Protein AF-A0A562FN68-F1 (afdb_monomer_lite)

Sequence (660 aa):
MAAPQQSMIPTYKETSNIPSPRTVYDYHDARNEPGAALARLLGVLPDAAAAYQEKQKDTGEGQLEREQKAALAMMGAEESRVRIAKGSSFFGLMKSDEMDLDSYEAERGRLDADLFAGELRTAYAQAGLHENSDPQALSQFFEQQKAAVFEKLNGSSDSYYHGYITRIAPIFKDMVQVHAGHLDSFMPSLHKQALENRLASKVDIELSALKDGDAWTNLMVPLMGGESGGNYNAINGRGGVKLTEMTIEQVMEHQKQYSGPGGYTGAAGLYQFIPSTLKAVVRASGLDPKTTRFTPAVQHQLAQVLLEKVMPKGQRLSDFLEGRISAEDFADKVLAGQWAALKGKDGKGKYDGIQGNRANTDFRRVVNALIAYRDQVAAGVRVASTKEEKGTLALDADGGEEDVATFLETAPENFGVDSGEARRSYAQELVRRAESDPQFADSDHIEDLMANAKLPEAQREYVRDNLKRIRVENQQKAALKEERDADEIVQIANLALSGDEAELQNLKAKSPEVYQLVLTRMTGGDENVDNEEFMEKADFNSASFPRVALKAYLDGEIDRETYQSAMAEFNTKRSALPVLKMPGVRETVDVLKRTLPTDQLKKTFDQQLAVAISDLTKSNGGERPALFEITDAAQRIQQQLVSVHQQDVQSRMARPEYQL

Secondary structure (DSSP, 8-state):
-------------------------PPP-GGGSHHHHHHHHTT---SHHHHHHH--S-----HHHHHHHHHHHHHT--TTTS---TT--TTGGGS--S----HHHHHHHHHHHHHHHHHHHHHHHHTTTTT---HHHHHHHHHHHHHHHHHHTTT--HHHHHHHHHHHHHHHHHHHHHTTT-HHHHHHHHHHHHHHHHHHHHHHHHHHHHHHHHHHHHHHHHHTHHHHTT-TT-BTTBS---GGGSBHHHHHHHHHHH-BTTTB---BTTTTB-HHHHHHHHHHHT--TTT-B--HHHHHHHHHHIIIIISPTTSSHHHHHTTSS-HHHIIIIIIHHH-TTBB-TTSSBTTTTSTT----B-HHHHHHHHHHHHHHHHHHHHHHTS--TT------SSS----HHHHHHHHHHHHS--HHHHHHHHHHHHHHHHHH-HHHHT-TTHHHHHHHTT--HHHHHHHHHHHHHHHHHHHHHHHHHHHHHHHHHHHHHHHHHTT-HHHHHHHHHH-HHHHHHHHHHHHS---S--HHHHHHH--TT-TTHHHHHHHHHHHTSS-HHHHHHHHHHHHHHHHHHHHHTSHHHHHHHHHHHHT-SSHHHHHHHHHHHHHHHHHHHHHTTTPPPPHHHHHHHHHHHHHHHHHHHHHHHHHHHTSGGG--

Foldseek 3Di:
DDDDDDDDDDDDDDDDDDDDDDDDDDDDDPCPDPLNVLCVVVVLDDVVVVVVPPDPDDDPDDPVLVVLVSLCVVLVDDCVLPPSPRDDDPVNVVPDPDDDQPLVLLVVLQVVLVVLLVVLVVVCVVLCVLVDPDSVSVVVSSVVSSVVVVVVVVPGDSSSVNSNSSNNSVVVVVVSVVSVDDPVPVQLVVLLVVLLVVLLVQVVVVVLVVVLLVLLVVLQQVVLCQVAVSFQFRWFPDDDGPQQADFQVRLLVQLVVQPDPPLGQRQHGSLRQGNVLSVVLCVQLQFDRHQFGSHPSVVSSSVLSCQAVVDDPLQHPVCDLVVVDALLCNQAPPVLVRGQQGAHPVRFRPCPPPSNGGHDHYSVSSSVSSVVSSVVVVVSVVVVVDDDPSDDDPPPPPDDPCFLLNVLVCSCVVRVDDSLVSLLSSLVSLLVVCLVDVVSLPDPCVSVVNRSNVRDNVSVVVSVVSSVVSNVVVVVVVVVVVVVLLVVLLVLLVCVLVVPPVSLVVNCVSPVPLSVLSVCLVPDDQPDADLVVCVVPQDLVDPCRSVVLSVCPSVSNDHSVSSVVSVVLSVLLVLCVVVCPDPLNVVLLVVLLVPQDDVVLSVVLSSQLSNQQSVQCVVVVNDGHDSVSSNVSSVVSSVVSVVVVVVVVVVVCPDPVNPD

pLDDT: mean 70.17, std 19.77, range [24.52, 93.75]

Structure (mmCIF, N/CA/C/O backbone):
data_AF-A0A562FN68-F1
#
_entry.id   AF-A0A562FN68-F1
#
loop_
_atom_site.group_PDB
_atom_site.id
_atom_site.type_symbol
_atom_site.label_atom_id
_atom_site.label_alt_id
_atom_site.label_comp_id
_atom_site.label_asym_id
_atom_site.label_entity_id
_atom_site.label_seq_id
_atom_site.pdbx_PDB_ins_code
_atom_site.Cartn_x
_atom_site.Cartn_y
_atom_site.Cartn_z
_atom_site.occupancy
_atom_site.B_iso_or_equiv
_atom_site.auth_seq_id
_atom_site.auth_comp_id
_atom_site.auth_asym_id
_atom_site.auth_atom_id
_atom_site.pdbx_PDB_model_num
ATOM 1 N N . MET A 1 1 ? 19.636 -73.936 -3.386 1.00 38.16 1 MET A N 1
ATOM 2 C CA . MET A 1 1 ? 20.029 -72.722 -4.134 1.00 38.16 1 MET A CA 1
ATOM 3 C C . MET A 1 1 ? 18.803 -71.824 -4.216 1.00 38.16 1 MET A C 1
ATOM 5 O O . MET A 1 1 ? 17.746 -72.320 -4.583 1.00 38.16 1 MET A O 1
ATOM 9 N N . ALA A 1 2 ? 18.908 -70.585 -3.738 1.00 30.00 2 ALA A N 1
ATOM 10 C CA . ALA A 1 2 ? 17.789 -69.667 -3.520 1.00 30.00 2 ALA A CA 1
ATOM 11 C C . ALA A 1 2 ? 17.414 -68.881 -4.799 1.00 30.00 2 ALA A C 1
ATOM 13 O O . ALA A 1 2 ? 18.276 -68.247 -5.392 1.00 30.00 2 ALA A O 1
ATOM 14 N N . ALA A 1 3 ? 16.166 -69.054 -5.262 1.00 31.42 3 ALA A N 1
ATOM 15 C CA . ALA A 1 3 ? 15.058 -68.077 -5.369 1.00 31.42 3 ALA A CA 1
ATOM 16 C C . ALA A 1 3 ? 15.345 -66.541 -5.407 1.00 31.42 3 ALA A C 1
ATOM 18 O O . ALA A 1 3 ? 16.316 -66.117 -4.787 1.00 31.42 3 ALA A O 1
ATOM 19 N N . PRO A 1 4 ? 14.379 -65.671 -5.819 1.00 51.34 4 PRO A N 1
ATOM 20 C CA . PRO A 1 4 ? 13.300 -65.796 -6.837 1.00 51.34 4 PRO A CA 1
ATOM 21 C C . PRO A 1 4 ? 12.931 -64.425 -7.538 1.00 51.34 4 PRO A C 1
ATOM 23 O O . PRO A 1 4 ? 13.528 -63.405 -7.232 1.00 51.34 4 PRO A O 1
ATOM 26 N N . GLN A 1 5 ? 12.142 -64.327 -8.626 1.00 35.78 5 GLN A N 1
ATOM 27 C CA . GLN A 1 5 ? 10.664 -64.218 -8.809 1.00 35.78 5 GLN A CA 1
ATOM 28 C C . GLN A 1 5 ? 10.194 -62.885 -9.429 1.00 35.78 5 GLN A C 1
ATOM 30 O O . GLN A 1 5 ? 10.551 -61.796 -8.995 1.00 35.78 5 GLN A O 1
ATOM 35 N N . GLN A 1 6 ? 9.322 -63.030 -10.429 1.00 30.69 6 GLN A N 1
ATOM 36 C CA . GLN A 1 6 ? 8.521 -61.985 -11.054 1.00 30.69 6 GLN A CA 1
ATOM 37 C C . GLN A 1 6 ? 7.301 -61.600 -10.201 1.00 30.69 6 GLN A C 1
ATOM 39 O O . GLN A 1 6 ? 6.706 -62.430 -9.517 1.00 30.69 6 GLN A O 1
ATOM 44 N N . SER A 1 7 ? 6.946 -60.322 -10.345 1.00 35.47 7 SER A N 1
ATOM 45 C CA . SER A 1 7 ? 5.656 -59.651 -10.148 1.00 35.47 7 SER A CA 1
ATOM 46 C C . SER A 1 7 ? 4.406 -60.524 -9.997 1.00 35.47 7 SER A C 1
ATOM 48 O O . SER A 1 7 ? 4.147 -61.332 -10.881 1.00 35.47 7 SER A O 1
ATOM 50 N N . MET A 1 8 ? 3.567 -60.201 -9.002 1.00 26.34 8 MET A N 1
ATOM 51 C CA . MET A 1 8 ? 2.092 -60.244 -9.039 1.00 26.34 8 MET A CA 1
ATOM 52 C C . MET A 1 8 ? 1.540 -59.275 -7.967 1.00 26.34 8 MET A C 1
ATOM 54 O O . MET A 1 8 ? 1.957 -59.310 -6.813 1.00 26.34 8 MET A O 1
ATOM 58 N N . ILE A 1 9 ? 0.630 -58.388 -8.378 1.00 33.59 9 ILE A N 1
ATOM 59 C CA . ILE A 1 9 ? -0.080 -57.377 -7.566 1.00 33.59 9 ILE A CA 1
ATOM 60 C C . ILE A 1 9 ? -1.267 -58.050 -6.848 1.00 33.59 9 ILE A C 1
ATOM 62 O O . ILE A 1 9 ? -1.906 -58.908 -7.462 1.00 33.59 9 ILE A O 1
ATOM 66 N N . PRO A 1 10 ? -1.613 -57.666 -5.599 1.00 30.94 10 PRO A N 1
ATOM 67 C CA . PRO A 1 10 ? -2.987 -57.181 -5.397 1.00 30.94 10 PRO A CA 1
ATOM 68 C C . PRO A 1 10 ? -3.186 -56.074 -4.331 1.00 30.94 10 PRO A C 1
ATOM 70 O O . PRO A 1 10 ? -2.659 -56.117 -3.224 1.00 30.94 10 PRO A O 1
ATOM 73 N N . THR A 1 11 ? -4.118 -55.176 -4.685 1.00 25.44 11 THR A N 1
ATOM 74 C CA . THR A 1 11 ? -5.165 -54.523 -3.862 1.00 25.44 11 THR A CA 1
ATOM 75 C C . THR A 1 11 ? -4.819 -53.467 -2.805 1.00 25.44 11 THR A C 1
ATOM 77 O O . THR A 1 11 ? -4.365 -53.759 -1.706 1.00 25.44 11 THR A O 1
ATOM 80 N N . TYR A 1 12 ? -5.249 -52.238 -3.111 1.00 32.16 12 TYR A N 1
ATOM 81 C CA . TYR A 1 12 ? -5.527 -51.162 -2.162 1.00 32.16 12 TYR A CA 1
ATOM 82 C C . TYR A 1 12 ? -6.765 -51.483 -1.311 1.00 32.16 12 TYR A C 1
ATOM 84 O O . TYR A 1 12 ? -7.857 -51.658 -1.855 1.00 32.16 12 TYR A O 1
ATOM 92 N N . LYS A 1 13 ? -6.610 -51.458 0.016 1.00 28.55 13 LYS A N 1
ATOM 93 C CA . LYS A 1 13 ? -7.660 -51.064 0.963 1.00 28.55 13 LYS A CA 1
ATOM 94 C C . LYS A 1 13 ? -7.034 -50.392 2.193 1.00 28.55 13 LYS A C 1
ATOM 96 O O . LYS A 1 13 ? -6.076 -50.902 2.755 1.00 28.55 13 LYS A O 1
ATOM 101 N N . GLU A 1 14 ? -7.663 -49.277 2.561 1.00 26.84 14 GLU A N 1
ATOM 102 C CA . GLU A 1 14 ? -7.571 -48.493 3.804 1.00 26.84 14 GLU A CA 1
ATOM 103 C C . GLU A 1 14 ? -6.419 -47.484 3.966 1.00 26.84 14 GLU A C 1
ATOM 105 O O . GLU A 1 14 ? -5.358 -47.714 4.536 1.00 26.84 14 GLU A O 1
ATOM 110 N N . THR A 1 15 ? -6.735 -46.274 3.498 1.00 43.50 15 THR A N 1
ATOM 111 C CA . THR A 1 15 ? -6.222 -44.983 3.953 1.00 43.50 15 THR A CA 1
ATOM 112 C C . THR A 1 15 ? -6.624 -44.718 5.407 1.00 43.50 15 THR A C 1
ATOM 114 O O . THR A 1 15 ? -7.713 -44.208 5.664 1.00 43.50 15 THR A O 1
ATOM 117 N N . SER A 1 16 ? -5.737 -45.010 6.353 1.00 33.09 16 SER A N 1
ATOM 118 C CA . SER A 1 16 ? -5.795 -44.449 7.710 1.00 33.09 16 SER A CA 1
ATOM 119 C C . SER A 1 16 ? -4.480 -44.714 8.442 1.00 33.09 16 SER A C 1
ATOM 121 O O . SER A 1 16 ? -4.405 -45.643 9.237 1.00 33.09 16 SER A O 1
ATOM 123 N N . ASN A 1 17 ? -3.429 -43.961 8.086 1.00 32.66 17 ASN A N 1
ATOM 124 C CA . ASN A 1 17 ? -2.292 -43.555 8.938 1.00 32.66 17 ASN A CA 1
ATOM 125 C C . ASN A 1 17 ? -1.150 -42.984 8.078 1.00 32.66 17 ASN A C 1
ATOM 127 O O . ASN A 1 17 ? -0.088 -43.585 7.954 1.00 32.66 17 ASN A O 1
ATOM 131 N N . ILE A 1 18 ? -1.364 -41.802 7.492 1.00 30.38 18 ILE A N 1
ATOM 132 C CA . ILE A 1 18 ? -0.272 -40.956 6.989 1.00 30.38 18 ILE A CA 1
ATOM 133 C C . ILE A 1 18 ? 0.034 -39.925 8.086 1.00 30.38 18 ILE A C 1
ATOM 135 O O . ILE A 1 18 ? -0.777 -39.021 8.290 1.00 30.38 18 ILE A O 1
ATOM 139 N N . PRO A 1 19 ? 1.166 -40.026 8.804 1.00 28.33 19 PRO A N 1
ATOM 140 C CA . PRO A 1 19 ? 1.742 -38.897 9.519 1.00 28.33 19 PRO A CA 1
ATOM 141 C C . PRO A 1 19 ? 2.386 -37.940 8.506 1.00 28.33 19 PRO A C 1
ATOM 143 O O . PRO A 1 19 ? 3.139 -38.364 7.631 1.00 28.33 19 PRO A O 1
ATOM 146 N N . SER A 1 20 ? 2.094 -36.646 8.625 1.00 27.84 20 SER A N 1
ATOM 147 C CA . SER A 1 20 ? 2.731 -35.573 7.853 1.00 27.84 20 SER A CA 1
ATOM 148 C C . SER A 1 20 ? 4.266 -35.631 7.962 1.00 27.84 20 SER A C 1
ATOM 150 O O . SER A 1 20 ? 4.773 -35.711 9.084 1.00 27.84 20 SER A O 1
ATOM 152 N N . PRO A 1 21 ? 5.036 -35.524 6.862 1.00 30.67 21 PRO A N 1
ATOM 153 C CA . PRO A 1 21 ? 6.489 -35.511 6.948 1.00 30.67 21 PRO A CA 1
ATOM 154 C C . PRO A 1 21 ? 6.985 -34.132 7.402 1.00 30.67 21 PRO A C 1
ATOM 156 O O . PRO A 1 21 ? 7.142 -33.202 6.613 1.00 30.67 21 PRO A O 1
ATOM 159 N N . ARG A 1 22 ? 7.246 -34.013 8.706 1.00 27.31 22 ARG A N 1
ATOM 160 C CA . ARG A 1 22 ? 8.205 -33.059 9.272 1.00 27.31 22 ARG A CA 1
ATOM 161 C C . ARG A 1 22 ? 9.539 -33.787 9.488 1.00 27.31 22 ARG A C 1
ATOM 163 O O . ARG A 1 22 ? 9.578 -34.765 10.222 1.00 27.31 22 ARG A O 1
ATOM 170 N N . THR A 1 23 ? 10.593 -33.251 8.861 1.00 35.88 23 THR A N 1
ATOM 171 C CA . THR A 1 23 ? 12.010 -33.237 9.296 1.00 35.88 23 THR A CA 1
ATOM 172 C C . THR A 1 23 ? 12.677 -34.546 9.740 1.00 35.88 23 THR A C 1
ATOM 174 O O . THR A 1 23 ? 12.534 -34.892 10.904 1.00 35.88 23 THR A O 1
ATOM 177 N N . VAL A 1 24 ? 13.535 -35.130 8.883 1.00 25.70 24 VAL A N 1
ATOM 178 C CA . VAL A 1 24 ? 14.869 -35.693 9.225 1.00 25.70 24 VAL A CA 1
ATOM 179 C C . VAL A 1 24 ? 15.726 -35.728 7.938 1.00 25.70 24 VAL A C 1
ATOM 181 O O . VAL A 1 24 ? 15.387 -36.455 7.011 1.00 25.70 24 VAL A O 1
ATOM 184 N N . TYR A 1 25 ? 16.813 -34.950 7.858 1.00 27.06 25 TYR A N 1
ATOM 185 C CA . TYR A 1 25 ? 17.969 -35.277 7.007 1.00 27.06 25 TYR A CA 1
ATOM 186 C C . TYR A 1 25 ? 19.062 -35.773 7.956 1.00 27.06 25 TYR A C 1
ATOM 188 O O . TYR A 1 25 ? 19.457 -35.048 8.870 1.00 27.06 25 TYR A O 1
ATOM 196 N N . ASP A 1 26 ? 19.463 -37.030 7.780 1.00 29.02 26 ASP A N 1
ATOM 197 C CA . ASP A 1 26 ? 20.436 -37.731 8.613 1.00 29.02 26 ASP A CA 1
ATOM 198 C C . ASP A 1 26 ? 21.862 -37.181 8.453 1.00 29.02 26 ASP A C 1
ATOM 200 O O . ASP A 1 26 ? 22.299 -36.774 7.376 1.00 29.02 26 ASP A O 1
ATOM 204 N N . TYR A 1 27 ? 22.584 -37.213 9.571 1.00 27.88 27 TYR A N 1
ATOM 205 C CA . TYR A 1 27 ? 23.984 -36.846 9.743 1.00 27.88 27 TYR A CA 1
ATOM 206 C C . TYR A 1 27 ? 24.923 -37.736 8.910 1.00 27.88 27 TYR A C 1
ATOM 208 O O . TYR A 1 27 ? 25.072 -38.925 9.188 1.00 27.88 27 TYR A O 1
ATOM 216 N N . HIS A 1 28 ? 25.641 -37.135 7.960 1.00 28.91 28 HIS A N 1
ATOM 217 C CA . HIS A 1 28 ? 26.882 -37.691 7.421 1.00 28.91 28 HIS A CA 1
ATOM 218 C C . HIS A 1 28 ? 28.040 -37.346 8.378 1.00 28.91 28 HIS A C 1
ATOM 220 O O . HIS A 1 28 ? 28.271 -36.179 8.693 1.00 28.91 28 HIS A O 1
ATOM 226 N N . ASP A 1 29 ? 28.761 -38.354 8.874 1.00 32.75 29 ASP A N 1
ATOM 227 C CA . ASP A 1 29 ? 29.905 -38.175 9.777 1.00 32.75 29 ASP A CA 1
ATOM 228 C C . ASP A 1 29 ? 31.200 -37.927 8.975 1.00 32.75 29 ASP A C 1
ATOM 230 O O . ASP A 1 29 ? 31.828 -38.859 8.473 1.00 32.75 29 ASP A O 1
ATOM 234 N N . ALA A 1 30 ? 31.606 -36.658 8.863 1.00 36.06 30 ALA A N 1
ATOM 235 C CA . ALA A 1 30 ? 32.747 -36.169 8.071 1.00 36.06 30 ALA A CA 1
ATOM 236 C C . ALA A 1 30 ? 34.149 -36.566 8.601 1.00 36.06 30 ALA A C 1
ATOM 238 O O . ALA A 1 30 ? 35.176 -36.092 8.110 1.00 36.06 30 ALA A O 1
ATOM 239 N N . ARG A 1 31 ? 34.250 -37.419 9.631 1.00 37.41 31 ARG A N 1
ATOM 240 C CA . ARG A 1 31 ? 35.520 -37.689 10.338 1.00 37.41 31 ARG A CA 1
ATOM 241 C C . ARG A 1 31 ? 36.537 -38.555 9.581 1.00 37.41 31 ARG A C 1
ATOM 243 O O . ARG A 1 31 ? 37.698 -38.590 10.002 1.00 37.41 31 ARG A O 1
ATOM 250 N N . ASN A 1 32 ? 36.142 -39.201 8.481 1.00 35.88 32 ASN A N 1
ATOM 251 C CA . ASN A 1 32 ? 36.986 -40.128 7.709 1.00 35.88 32 ASN A CA 1
ATOM 252 C C . ASN A 1 32 ? 37.243 -39.702 6.254 1.00 35.88 32 ASN A C 1
ATOM 254 O O . ASN A 1 32 ? 37.759 -40.497 5.469 1.00 35.88 32 ASN A O 1
ATOM 258 N N . GLU A 1 33 ? 36.918 -38.465 5.882 1.00 40.75 33 GLU A N 1
ATOM 259 C CA . GLU A 1 33 ? 37.195 -37.980 4.531 1.00 40.75 33 GLU A CA 1
ATOM 260 C C . GLU A 1 33 ? 38.669 -37.559 4.361 1.00 40.75 33 GLU A C 1
ATOM 262 O O . GLU A 1 33 ? 39.276 -37.039 5.304 1.00 40.75 33 GLU A O 1
ATOM 267 N N . PRO A 1 34 ? 39.267 -37.734 3.165 1.00 32.81 34 PRO A N 1
ATOM 268 C CA . PRO A 1 34 ? 40.648 -37.332 2.877 1.00 32.81 34 PRO A CA 1
ATOM 269 C C . PRO A 1 34 ? 40.959 -35.869 3.245 1.00 32.81 34 PRO A C 1
ATOM 271 O O . PRO A 1 34 ? 42.059 -35.572 3.715 1.00 32.81 34 PRO A O 1
ATOM 274 N N . GLY A 1 35 ? 39.972 -34.969 3.137 1.00 31.52 35 GLY A N 1
ATOM 275 C CA . GLY A 1 35 ? 40.082 -33.569 3.565 1.00 31.52 35 GLY A CA 1
ATOM 276 C C . GLY A 1 35 ? 40.280 -33.390 5.078 1.00 31.52 35 GLY A C 1
ATOM 277 O O . GLY A 1 35 ? 41.042 -32.523 5.506 1.00 31.52 35 GLY A O 1
ATOM 278 N N . ALA A 1 36 ? 39.695 -34.261 5.907 1.00 36.12 36 ALA A N 1
ATOM 279 C CA . ALA A 1 36 ? 39.881 -34.243 7.359 1.00 36.12 36 ALA A CA 1
ATOM 280 C C . ALA A 1 36 ? 41.265 -34.769 7.785 1.00 36.12 36 ALA A C 1
ATOM 282 O O . ALA A 1 36 ? 41.777 -34.377 8.835 1.00 36.12 36 ALA A O 1
ATOM 283 N N . ALA A 1 37 ? 41.885 -35.645 6.987 1.00 36.31 37 ALA A N 1
ATOM 284 C CA . ALA A 1 37 ? 43.269 -36.080 7.183 1.00 36.31 37 ALA A CA 1
ATOM 285 C C . ALA A 1 37 ? 44.268 -34.986 6.767 1.00 36.31 37 ALA A C 1
ATOM 287 O O . ALA A 1 37 ? 45.268 -34.771 7.452 1.00 36.31 37 ALA A O 1
ATOM 288 N N . LEU A 1 38 ? 43.957 -34.239 5.705 1.00 36.16 38 LEU A N 1
ATOM 289 C CA . LEU A 1 38 ? 44.748 -33.099 5.251 1.00 36.16 38 LEU A CA 1
ATOM 290 C C . LEU A 1 38 ? 44.729 -31.925 6.244 1.00 36.16 38 LEU A C 1
ATOM 292 O O . LEU A 1 38 ? 45.782 -31.386 6.581 1.00 36.16 38 LEU A O 1
ATOM 296 N N . ALA A 1 39 ? 43.557 -31.576 6.783 1.00 38.19 39 ALA A N 1
ATOM 297 C CA . ALA A 1 39 ? 43.428 -30.540 7.811 1.00 38.19 39 ALA A CA 1
ATOM 298 C C . ALA A 1 39 ? 44.241 -30.860 9.086 1.00 38.19 39 ALA A C 1
ATOM 300 O O . ALA A 1 39 ? 44.763 -29.951 9.732 1.00 38.19 39 ALA A O 1
ATOM 301 N N . ARG A 1 40 ? 44.406 -32.152 9.423 1.00 43.09 40 ARG A N 1
ATOM 302 C CA . ARG A 1 40 ? 45.289 -32.620 10.512 1.00 43.09 40 ARG A CA 1
ATOM 303 C C . ARG A 1 40 ? 46.771 -32.531 10.143 1.00 43.09 40 ARG A C 1
ATOM 305 O O . ARG A 1 40 ? 47.571 -32.141 10.986 1.00 43.09 40 ARG A O 1
ATOM 312 N N . LEU A 1 41 ? 47.135 -32.870 8.904 1.00 34.84 41 LEU A N 1
ATOM 313 C CA . LEU A 1 41 ? 48.518 -32.823 8.411 1.00 34.84 41 LEU A CA 1
ATOM 314 C C . LEU A 1 41 ? 49.071 -31.388 8.358 1.00 34.84 41 LEU A C 1
ATOM 316 O O . LEU A 1 41 ? 50.247 -31.168 8.628 1.00 34.84 41 LEU A O 1
ATOM 320 N N . LEU A 1 42 ? 48.211 -30.419 8.034 1.00 37.78 42 LEU A N 1
ATOM 321 C CA . LEU A 1 42 ? 48.549 -28.996 7.952 1.00 37.78 42 LEU A CA 1
ATOM 322 C C . LEU A 1 42 ? 48.483 -28.269 9.312 1.00 37.78 42 LEU A C 1
ATOM 324 O O . LEU A 1 42 ? 48.739 -27.071 9.368 1.00 37.78 42 LEU A O 1
ATOM 328 N N . GLY A 1 43 ? 48.127 -28.962 10.403 1.00 36.06 43 GLY A N 1
ATOM 329 C CA . GLY A 1 43 ? 47.996 -28.355 11.736 1.00 36.06 43 GLY A CA 1
ATOM 330 C C . GLY A 1 43 ? 46.828 -27.365 11.874 1.00 36.06 43 GLY A C 1
ATOM 331 O O . GLY A 1 43 ? 46.864 -26.502 12.745 1.00 36.06 43 GLY A O 1
ATOM 332 N N . VAL A 1 44 ? 45.799 -27.471 11.021 1.00 40.97 44 VAL A N 1
ATOM 333 C CA . VAL A 1 44 ? 44.697 -26.489 10.879 1.00 40.97 44 VAL A CA 1
ATOM 334 C C . VAL A 1 44 ? 43.441 -26.877 11.681 1.00 40.97 44 VAL A C 1
ATOM 336 O O . VAL A 1 44 ? 42.433 -26.177 11.657 1.00 40.97 44 VAL A O 1
ATOM 339 N N . LEU A 1 45 ? 43.487 -27.959 12.460 1.00 34.62 45 LEU A N 1
ATOM 340 C CA . LEU A 1 45 ? 42.540 -28.163 13.557 1.00 34.62 45 LEU A CA 1
ATOM 341 C C . LEU A 1 45 ? 43.185 -27.663 14.858 1.00 34.62 45 LEU A C 1
ATOM 343 O O . LEU A 1 45 ? 44.124 -28.301 15.331 1.00 34.62 45 LEU A O 1
ATOM 347 N N . PRO A 1 46 ? 42.677 -26.589 15.494 1.00 36.22 46 PRO A N 1
ATOM 348 C CA . PRO A 1 46 ? 42.796 -26.485 16.941 1.00 36.22 46 PRO A CA 1
ATOM 349 C C . PRO A 1 46 ? 42.046 -27.677 17.555 1.00 36.22 46 PRO A C 1
ATOM 351 O O . PRO A 1 46 ? 41.150 -28.234 16.915 1.00 36.22 46 PRO A O 1
ATOM 354 N N . ASP A 1 47 ? 42.340 -28.026 18.805 1.00 36.75 47 ASP A N 1
ATOM 355 C CA . ASP A 1 47 ? 41.619 -29.008 19.635 1.00 36.75 47 ASP A CA 1
ATOM 356 C C . ASP A 1 47 ? 40.131 -28.641 19.901 1.00 36.75 47 ASP A C 1
ATOM 358 O O . ASP A 1 47 ? 39.593 -28.792 20.998 1.00 36.75 47 ASP A O 1
ATOM 362 N N . ALA A 1 48 ? 39.406 -28.156 18.895 1.00 36.88 48 ALA A N 1
ATOM 363 C CA . ALA A 1 48 ? 37.998 -27.801 18.932 1.00 36.88 48 ALA A CA 1
ATOM 364 C C . ALA A 1 48 ? 37.082 -29.028 19.062 1.00 36.88 48 ALA A C 1
ATOM 366 O O . ALA A 1 48 ? 35.922 -28.876 19.433 1.00 36.88 48 ALA A O 1
ATOM 367 N N . ALA A 1 49 ? 37.594 -30.243 18.838 1.00 32.69 49 ALA A N 1
ATOM 368 C CA . ALA A 1 49 ? 36.865 -31.469 19.159 1.00 32.69 49 ALA A CA 1
ATOM 369 C C . ALA A 1 49 ? 36.868 -31.783 20.671 1.00 32.69 49 ALA A C 1
ATOM 371 O O . ALA A 1 49 ? 35.921 -32.396 21.155 1.00 32.69 49 ALA A O 1
ATOM 372 N N . ALA A 1 50 ? 37.871 -31.322 21.431 1.00 34.25 50 ALA A N 1
ATOM 373 C CA . ALA A 1 50 ? 37.879 -31.424 22.895 1.00 34.25 50 ALA A CA 1
ATOM 374 C C . ALA A 1 50 ? 37.199 -30.208 23.557 1.00 34.25 50 ALA A C 1
ATOM 376 O O . ALA A 1 50 ? 36.493 -30.347 24.557 1.00 34.25 50 ALA A O 1
ATOM 377 N N . ALA A 1 51 ? 37.309 -29.017 22.957 1.00 36.44 51 ALA A N 1
ATOM 378 C CA . ALA A 1 51 ? 36.662 -27.808 23.472 1.00 36.44 51 ALA A CA 1
ATOM 379 C C . ALA A 1 51 ? 35.125 -27.802 23.327 1.00 36.44 51 ALA A C 1
ATOM 381 O O . ALA A 1 51 ? 34.454 -27.089 24.074 1.00 36.44 51 ALA A O 1
ATOM 382 N N . TYR A 1 52 ? 34.553 -28.615 22.428 1.00 35.41 52 TYR A N 1
ATOM 383 C CA . TYR A 1 52 ? 33.095 -28.746 22.297 1.00 35.41 52 TYR A CA 1
ATOM 384 C C . TYR A 1 52 ? 32.444 -29.526 23.449 1.00 35.41 52 TYR A C 1
ATOM 386 O O . TYR A 1 52 ? 31.235 -29.418 23.644 1.00 35.41 52 TYR A O 1
ATOM 394 N N . GLN A 1 53 ? 33.222 -30.285 24.232 1.00 36.28 53 GLN A N 1
ATOM 395 C CA . GLN A 1 53 ? 32.699 -30.998 25.400 1.00 36.28 53 GLN A CA 1
ATOM 396 C C . GLN A 1 53 ? 33.030 -30.334 26.742 1.00 36.28 53 GLN A C 1
ATOM 398 O O . GLN A 1 53 ? 32.281 -30.558 27.689 1.00 36.28 53 GLN A O 1
ATOM 403 N N . GLU A 1 54 ? 34.066 -29.488 26.858 1.00 35.06 54 GLU A N 1
ATOM 404 C CA . GLU A 1 54 ? 34.548 -29.097 28.198 1.00 35.06 54 GLU A CA 1
ATOM 405 C C . GLU A 1 54 ? 34.373 -27.637 28.650 1.00 35.06 54 GLU A C 1
ATOM 407 O O . GLU A 1 54 ? 34.659 -27.352 29.812 1.00 35.06 54 GLU A O 1
ATOM 412 N N . LYS A 1 55 ? 33.861 -26.686 27.854 1.00 38.56 55 LYS A N 1
ATOM 413 C CA . LYS A 1 55 ? 33.640 -25.313 28.376 1.00 38.56 55 LYS A CA 1
ATOM 414 C C . LYS A 1 55 ? 32.357 -24.635 27.888 1.00 38.56 55 LYS A C 1
ATOM 416 O O . LYS A 1 55 ? 32.395 -23.609 27.221 1.00 38.56 55 LYS A O 1
ATOM 421 N N . GLN A 1 56 ? 31.214 -25.107 28.397 1.00 37.97 56 GLN A N 1
ATOM 422 C CA . GLN A 1 56 ? 30.066 -24.240 28.727 1.00 37.97 56 GLN A CA 1
ATOM 423 C C . GLN A 1 56 ? 30.371 -23.376 29.970 1.00 37.97 56 GLN A C 1
ATOM 425 O O . GLN A 1 56 ? 29.640 -23.377 30.958 1.00 37.97 56 GLN A O 1
ATOM 430 N N . LYS A 1 57 ? 31.490 -22.651 29.955 1.00 36.88 57 LYS A N 1
ATOM 431 C CA . LYS A 1 57 ? 31.777 -21.631 30.963 1.00 36.88 57 LYS A CA 1
ATOM 432 C C . LYS A 1 57 ? 32.027 -20.320 30.250 1.00 36.88 57 LYS A C 1
ATOM 434 O O . LYS A 1 57 ? 33.137 -20.050 29.817 1.00 36.88 57 LYS A O 1
ATOM 439 N N . ASP A 1 58 ? 30.926 -19.595 30.107 1.00 44.00 58 ASP A N 1
ATOM 440 C CA . ASP A 1 58 ? 30.837 -18.143 30.213 1.00 44.00 58 ASP A CA 1
ATOM 441 C C . ASP A 1 58 ? 32.051 -17.365 29.684 1.00 44.00 58 ASP A C 1
ATOM 443 O O . ASP A 1 58 ? 32.911 -16.902 30.431 1.00 44.00 58 ASP A O 1
ATOM 447 N N . THR A 1 59 ? 32.112 -17.220 28.364 1.00 38.66 59 THR A N 1
ATOM 448 C CA . THR A 1 59 ? 32.845 -16.127 27.722 1.00 38.66 59 THR A CA 1
ATOM 449 C C . THR A 1 59 ? 31.949 -15.594 26.617 1.00 38.66 59 THR A C 1
ATOM 451 O O . THR A 1 59 ? 31.679 -16.305 25.648 1.00 38.66 59 THR A O 1
ATOM 454 N N . GLY A 1 60 ? 31.435 -14.379 26.797 1.00 42.78 60 GLY A N 1
ATOM 455 C CA . GLY A 1 60 ? 30.478 -13.712 25.912 1.00 42.78 60 GLY A CA 1
ATOM 456 C C . GLY A 1 60 ? 31.030 -13.305 24.540 1.00 42.78 60 GLY A C 1
ATOM 457 O O . GLY A 1 60 ? 30.939 -12.138 24.185 1.00 42.78 60 GLY A O 1
ATOM 458 N N . GLU A 1 61 ? 31.582 -14.244 23.768 1.00 45.31 61 GLU A N 1
ATOM 459 C CA . GLU A 1 61 ? 31.945 -14.048 22.356 1.00 45.31 61 GLU A CA 1
ATOM 460 C C . GLU A 1 61 ? 30.923 -14.727 21.427 1.00 45.31 61 GLU A C 1
ATOM 462 O O . GLU A 1 61 ? 30.622 -15.927 21.541 1.00 45.31 61 GLU A O 1
ATOM 467 N N . GLY A 1 62 ? 30.394 -13.957 20.472 1.00 47.88 62 GLY A N 1
ATOM 468 C CA . GLY A 1 62 ? 29.437 -14.440 19.475 1.00 47.88 62 GLY A CA 1
ATOM 469 C C . GLY A 1 62 ? 30.048 -15.491 18.541 1.00 47.88 62 GLY A C 1
ATOM 470 O O . GLY A 1 62 ? 31.256 -15.534 18.316 1.00 47.88 62 GLY A O 1
ATOM 471 N N . GLN A 1 63 ? 29.217 -16.369 17.979 1.00 44.31 63 GLN A N 1
ATOM 472 C CA . GLN A 1 63 ? 29.664 -17.401 17.032 1.00 44.31 63 GLN A CA 1
ATOM 473 C C . GLN A 1 63 ? 30.344 -16.792 15.789 1.00 44.31 63 GLN A C 1
ATOM 475 O O . GLN A 1 63 ? 31.421 -17.232 15.395 1.00 44.31 63 GLN A O 1
ATOM 480 N N . LEU A 1 64 ? 29.770 -15.710 15.258 1.00 42.16 64 LEU A N 1
ATOM 481 C CA . LEU A 1 64 ? 30.304 -14.952 14.124 1.00 42.16 64 LEU A CA 1
ATOM 482 C C . LEU A 1 64 ? 31.703 -14.367 14.403 1.00 42.16 64 LEU A C 1
ATOM 484 O O . LEU A 1 64 ? 32.576 -14.386 13.541 1.00 42.16 64 LEU A O 1
ATOM 488 N N . GLU A 1 65 ? 31.940 -13.892 15.628 1.00 46.12 65 GLU A N 1
ATOM 489 C CA . GLU A 1 65 ? 33.215 -13.293 16.045 1.00 46.12 65 GLU A CA 1
ATOM 490 C C . GLU A 1 65 ? 34.334 -14.346 16.108 1.00 46.12 65 GLU A C 1
ATOM 492 O O . GLU A 1 65 ? 35.455 -14.117 15.650 1.00 46.12 65 GLU A O 1
ATOM 497 N N . ARG A 1 66 ? 34.012 -15.552 16.589 1.00 50.72 66 ARG A N 1
ATOM 498 C CA . ARG A 1 66 ? 34.933 -16.699 16.578 1.00 50.72 66 ARG A CA 1
ATOM 499 C C . ARG A 1 66 ? 35.251 -17.167 15.158 1.00 50.72 66 ARG A C 1
ATOM 501 O O . ARG A 1 66 ? 36.396 -17.498 14.854 1.00 50.72 66 ARG A O 1
ATOM 508 N N . GLU A 1 67 ? 34.255 -17.158 14.280 1.00 48.25 67 GLU A N 1
ATOM 509 C CA . GLU A 1 67 ? 34.403 -17.543 12.876 1.00 48.25 67 GLU A CA 1
ATOM 510 C C . GLU A 1 67 ? 35.272 -16.570 12.073 1.00 48.25 67 GLU A C 1
ATOM 512 O O . GLU A 1 67 ? 36.043 -17.025 11.224 1.00 48.25 67 GLU A O 1
ATOM 517 N N . GLN A 1 68 ? 35.178 -15.270 12.362 1.00 48.06 68 GLN A N 1
ATOM 518 C CA . GLN A 1 68 ? 36.017 -14.227 11.771 1.00 48.06 68 GLN A CA 1
ATOM 519 C C . GLN A 1 68 ? 37.467 -14.329 12.257 1.00 48.06 68 GLN A C 1
ATOM 521 O O . GLN A 1 68 ? 38.382 -14.300 11.438 1.00 48.06 68 GLN A O 1
ATOM 526 N N . LYS A 1 69 ? 37.700 -14.539 13.561 1.00 49.91 69 LYS A N 1
ATOM 527 C CA . LYS A 1 69 ? 39.056 -14.745 14.110 1.00 49.91 69 LYS A CA 1
ATOM 528 C C . LYS A 1 69 ? 39.762 -15.951 13.491 1.00 49.91 69 LYS A C 1
ATOM 530 O O . LYS A 1 69 ? 40.939 -15.863 13.157 1.00 49.91 69 LYS A O 1
ATOM 535 N N . ALA A 1 70 ? 39.043 -17.056 13.290 1.00 49.91 70 ALA A N 1
ATOM 536 C CA . ALA A 1 70 ? 39.592 -18.238 12.630 1.00 49.91 70 ALA A CA 1
ATOM 537 C C . ALA A 1 70 ? 39.989 -17.957 11.167 1.00 49.91 70 ALA A C 1
ATOM 539 O O . ALA A 1 70 ? 41.060 -18.376 10.736 1.00 49.91 70 ALA A O 1
ATOM 540 N N . ALA A 1 71 ? 39.169 -17.205 10.424 1.00 49.22 71 ALA A N 1
ATOM 541 C CA . ALA A 1 71 ? 39.472 -16.804 9.047 1.00 49.22 71 ALA A CA 1
ATOM 542 C C . ALA A 1 71 ? 40.703 -15.879 8.964 1.00 49.22 71 ALA A C 1
ATOM 544 O O . ALA A 1 71 ? 41.553 -16.033 8.090 1.00 49.22 71 ALA A O 1
ATOM 545 N N . LEU A 1 72 ? 40.828 -14.949 9.914 1.00 50.09 72 LEU A N 1
ATOM 546 C CA . LEU A 1 72 ? 41.957 -14.020 10.022 1.00 50.09 72 LEU A CA 1
ATOM 547 C C . LEU A 1 72 ? 43.271 -14.738 10.364 1.00 50.09 72 LEU A C 1
ATOM 549 O O . LEU A 1 72 ? 44.308 -14.439 9.773 1.00 50.09 72 LEU A O 1
ATOM 553 N N . ALA A 1 73 ? 43.218 -15.727 11.260 1.00 53.16 73 ALA A N 1
ATOM 554 C CA . ALA A 1 73 ? 44.365 -16.564 11.603 1.00 53.16 73 ALA A CA 1
ATOM 555 C C . ALA A 1 73 ? 44.834 -17.424 10.413 1.00 53.16 73 ALA A C 1
ATOM 557 O O . ALA A 1 73 ? 46.034 -17.546 10.181 1.00 53.16 73 ALA A O 1
ATOM 558 N N . MET A 1 74 ? 43.906 -17.965 9.611 1.00 50.56 74 MET A N 1
ATOM 559 C CA . MET A 1 74 ? 44.226 -18.730 8.389 1.00 50.56 74 MET A CA 1
ATOM 560 C C . MET A 1 74 ? 44.929 -17.887 7.318 1.00 50.56 74 MET A C 1
ATOM 562 O O . MET A 1 74 ? 45.723 -18.409 6.530 1.00 50.56 74 MET A O 1
ATOM 566 N N . MET A 1 75 ? 44.647 -16.586 7.299 1.00 50.84 75 MET A N 1
ATOM 567 C CA . MET A 1 75 ? 45.295 -15.628 6.415 1.00 50.84 75 MET A CA 1
ATOM 568 C C . MET A 1 75 ? 46.679 -15.197 6.915 1.00 50.84 75 MET A C 1
ATOM 570 O O . MET A 1 75 ? 47.422 -14.646 6.126 1.00 50.84 75 MET A O 1
ATOM 574 N N . GLY A 1 76 ? 47.067 -15.442 8.172 1.00 51.34 76 GLY A N 1
ATOM 575 C CA . GLY A 1 76 ? 48.362 -14.988 8.703 1.00 51.34 76 GLY A CA 1
ATOM 576 C C . GLY A 1 76 ? 48.452 -13.470 8.916 1.00 51.34 76 GLY A C 1
ATOM 577 O O . GLY A 1 76 ? 49.542 -12.906 8.862 1.00 51.34 76 GLY A O 1
ATOM 578 N N . ALA A 1 77 ? 47.313 -12.801 9.126 1.00 54.06 77 ALA A N 1
ATOM 579 C CA . ALA A 1 77 ? 47.263 -11.356 9.338 1.00 54.06 77 ALA A CA 1
ATOM 580 C C . ALA A 1 77 ? 48.005 -10.932 10.624 1.00 54.06 77 ALA A C 1
ATOM 582 O O . ALA A 1 77 ? 47.956 -11.634 11.635 1.00 54.06 77 ALA A O 1
ATOM 583 N N . GLU A 1 78 ? 48.664 -9.766 10.611 1.00 52.75 78 GLU A N 1
ATOM 584 C CA . GLU A 1 78 ? 49.317 -9.211 11.805 1.00 52.75 78 GLU A CA 1
ATOM 585 C C . GLU A 1 78 ? 48.255 -8.886 12.873 1.00 52.75 78 GLU A C 1
ATOM 587 O O . GLU A 1 78 ? 47.476 -7.941 12.717 1.00 52.75 78 GLU A O 1
ATOM 592 N N . GLU A 1 79 ? 48.237 -9.636 13.983 1.00 44.25 79 GLU A N 1
ATOM 593 C CA . GLU A 1 79 ? 47.312 -9.423 15.116 1.00 44.25 79 GLU A CA 1
ATOM 594 C C . GLU A 1 79 ? 47.339 -7.981 15.658 1.00 44.25 79 GLU A C 1
ATOM 596 O O . GLU A 1 79 ? 46.362 -7.511 16.233 1.00 44.25 79 GLU A O 1
ATOM 601 N N . SER A 1 80 ? 48.446 -7.255 15.472 1.00 42.44 80 SER A N 1
ATOM 602 C CA . SER A 1 80 ? 48.619 -5.862 15.901 1.00 42.44 80 SER A CA 1
ATOM 603 C C . SER A 1 80 ? 47.915 -4.838 15.003 1.00 42.44 80 SER A C 1
ATOM 605 O O . SER A 1 80 ? 47.558 -3.763 15.490 1.00 42.44 80 SER A O 1
ATOM 607 N N . ARG A 1 81 ? 47.695 -5.155 13.719 1.00 44.56 81 ARG A N 1
ATOM 608 C CA . ARG A 1 81 ? 46.962 -4.303 12.760 1.00 44.56 81 ARG A CA 1
ATOM 609 C C . ARG A 1 81 ? 45.490 -4.674 12.665 1.00 44.56 81 ARG A C 1
ATOM 611 O O . ARG A 1 81 ? 44.639 -3.827 12.412 1.00 44.56 81 ARG A O 1
ATOM 618 N N . VAL A 1 82 ? 45.169 -5.932 12.946 1.00 48.59 82 VAL A N 1
ATOM 619 C CA . VAL A 1 82 ? 43.799 -6.386 13.151 1.00 48.59 82 VAL A CA 1
ATOM 620 C C . VAL A 1 82 ? 43.443 -6.129 14.611 1.00 48.59 82 VAL A C 1
ATOM 622 O O . VAL A 1 82 ? 43.499 -7.031 15.440 1.00 48.59 82 VAL A O 1
ATOM 625 N N . ARG A 1 83 ? 43.081 -4.887 14.960 1.00 45.09 83 ARG A N 1
ATOM 626 C CA . ARG A 1 83 ? 42.473 -4.616 16.272 1.00 45.09 83 ARG A CA 1
ATOM 627 C C . ARG A 1 83 ? 41.153 -5.379 16.355 1.00 45.09 83 ARG A C 1
ATOM 629 O O . ARG A 1 83 ? 40.097 -4.881 15.980 1.00 45.09 83 ARG A O 1
ATOM 636 N N . ILE A 1 84 ? 41.230 -6.610 16.844 1.00 40.22 84 ILE A N 1
ATOM 637 C CA . ILE A 1 84 ? 40.093 -7.382 17.312 1.00 40.22 84 ILE A CA 1
ATOM 638 C C . ILE A 1 84 ? 39.490 -6.551 18.439 1.00 40.22 84 ILE A C 1
ATOM 640 O O . ILE A 1 84 ? 40.048 -6.467 19.536 1.00 40.22 84 ILE A O 1
ATOM 644 N N . ALA A 1 85 ? 38.377 -5.886 18.140 1.00 34.44 85 ALA A N 1
ATOM 645 C CA . ALA A 1 85 ? 37.556 -5.243 19.142 1.00 34.44 85 ALA A CA 1
ATOM 646 C C . ALA A 1 85 ? 37.217 -6.311 20.182 1.00 34.44 85 ALA A C 1
ATOM 648 O O . ALA A 1 85 ? 36.519 -7.275 19.883 1.00 34.44 85 ALA A O 1
ATOM 649 N N . LYS A 1 86 ? 37.764 -6.188 21.392 1.00 31.23 86 LYS A N 1
ATOM 650 C CA . LYS A 1 86 ? 37.333 -7.016 22.514 1.00 31.23 86 LYS A CA 1
ATOM 651 C C . LYS A 1 86 ? 35.843 -6.737 22.738 1.00 31.23 86 LYS A C 1
ATOM 653 O O . LYS A 1 86 ? 35.510 -5.725 23.343 1.00 31.23 86 LYS A O 1
ATOM 658 N N . GLY A 1 87 ? 34.973 -7.621 22.250 1.00 34.75 87 GLY A N 1
ATOM 659 C CA . GLY A 1 87 ? 33.569 -7.701 22.657 1.00 34.75 87 GLY A CA 1
ATOM 660 C C . GLY A 1 87 ? 32.629 -6.594 22.165 1.00 34.75 87 GLY A C 1
ATOM 661 O O . GLY A 1 87 ? 31.703 -6.242 22.893 1.00 34.75 87 GLY A O 1
ATOM 662 N N . SER A 1 88 ? 32.802 -6.068 20.950 1.00 30.38 88 SER A N 1
ATOM 663 C CA . SER A 1 88 ? 31.906 -5.029 20.411 1.00 30.38 88 SER A CA 1
ATOM 664 C C . SER A 1 88 ? 31.233 -5.479 19.115 1.00 30.38 88 SER A C 1
ATOM 666 O O . SER A 1 88 ? 31.880 -5.581 18.077 1.00 30.38 88 SER A O 1
ATOM 668 N N . SER A 1 89 ? 29.915 -5.706 19.157 1.00 34.38 89 SER A N 1
ATOM 669 C CA . SER A 1 89 ? 29.083 -5.866 17.954 1.00 34.38 89 SER A CA 1
ATOM 670 C C . SER A 1 89 ? 29.087 -4.589 17.094 1.00 34.38 89 SER A C 1
ATOM 672 O O . SER A 1 89 ? 29.557 -3.540 17.534 1.00 34.38 89 SER A O 1
ATOM 674 N N . PHE A 1 90 ? 28.495 -4.652 15.895 1.00 31.91 90 PHE A N 1
ATOM 675 C CA . PHE A 1 90 ? 28.269 -3.538 14.950 1.00 31.91 90 PHE A CA 1
ATOM 676 C C . PHE A 1 90 ? 27.805 -2.205 15.592 1.00 31.91 90 PHE A C 1
ATOM 678 O O . PHE A 1 90 ? 28.072 -1.138 15.049 1.00 31.91 90 PHE A O 1
ATOM 685 N N . PHE A 1 91 ? 27.167 -2.236 16.770 1.00 30.72 91 PHE A N 1
ATOM 686 C CA . PHE A 1 91 ? 26.755 -1.042 17.522 1.00 30.72 91 PHE A CA 1
ATOM 687 C C . PHE A 1 91 ? 27.824 -0.453 18.462 1.00 30.72 91 PHE A C 1
ATOM 689 O O . PHE A 1 91 ? 27.741 0.725 18.802 1.00 30.72 91 PHE A O 1
ATOM 696 N N . GLY A 1 92 ? 28.824 -1.229 18.888 1.00 34.34 92 GLY A N 1
ATOM 697 C CA . GLY A 1 92 ? 29.903 -0.756 19.765 1.00 34.34 92 GLY A CA 1
ATOM 698 C C . GLY A 1 92 ? 30.936 0.116 19.045 1.00 34.34 92 GLY A C 1
ATOM 699 O O . GLY A 1 92 ? 31.509 1.009 19.657 1.00 34.34 92 GLY A O 1
ATOM 700 N N . LEU A 1 93 ? 31.091 -0.072 17.731 1.00 37.78 93 LEU A N 1
ATOM 701 C CA . LEU A 1 93 ? 31.907 0.784 16.858 1.00 37.78 93 LEU A CA 1
ATOM 702 C C . LEU A 1 93 ? 31.274 2.159 16.581 1.00 37.78 93 LEU A C 1
ATOM 704 O O . LEU A 1 93 ? 31.974 3.061 16.149 1.00 37.78 93 LEU A O 1
ATOM 708 N N . MET A 1 94 ? 29.977 2.349 16.859 1.00 33.66 94 MET A N 1
ATOM 709 C CA . MET A 1 94 ? 29.319 3.665 16.766 1.00 33.66 94 MET A CA 1
ATOM 710 C C . MET A 1 94 ? 29.378 4.466 18.080 1.00 33.66 94 MET A C 1
ATOM 712 O O . MET A 1 94 ? 28.759 5.522 18.173 1.00 33.66 94 MET A O 1
ATOM 716 N N . LYS A 1 95 ? 30.055 3.956 19.122 1.00 35.03 95 LYS A N 1
ATOM 717 C CA . LYS A 1 95 ? 30.100 4.576 20.462 1.00 35.03 95 LYS A CA 1
ATOM 718 C C . LYS A 1 95 ? 31.500 4.723 21.069 1.00 35.03 95 LYS A C 1
ATOM 720 O O . LYS A 1 95 ? 31.600 5.158 22.213 1.00 35.03 95 LYS A O 1
ATOM 725 N N . SER A 1 96 ? 32.570 4.351 20.369 1.00 33.34 96 SER A N 1
ATOM 726 C CA . SER A 1 96 ? 33.931 4.588 20.856 1.00 33.34 96 SER A CA 1
ATOM 727 C C . SER A 1 96 ? 34.457 5.917 20.318 1.00 33.34 96 SER A C 1
ATOM 729 O O . SER A 1 96 ? 34.784 6.005 19.140 1.00 33.34 96 SER A O 1
ATOM 731 N N . ASP A 1 97 ? 34.589 6.913 21.193 1.00 35.09 97 ASP A N 1
ATOM 732 C CA . ASP A 1 97 ? 35.154 8.248 20.914 1.00 35.09 97 ASP A CA 1
ATOM 733 C C . ASP A 1 97 ? 36.675 8.240 20.608 1.00 35.09 97 ASP A C 1
ATOM 735 O O . ASP A 1 97 ? 37.344 9.268 20.695 1.00 35.09 97 ASP A O 1
ATOM 739 N N . GLU A 1 98 ? 37.257 7.097 20.235 1.00 36.16 98 GLU A N 1
ATOM 740 C CA . GLU A 1 98 ? 38.677 6.985 19.896 1.00 36.16 98 GLU A CA 1
ATOM 741 C C . GLU A 1 98 ? 38.884 6.268 18.551 1.00 36.16 98 GLU A C 1
ATOM 743 O O . GLU A 1 98 ? 38.724 5.054 18.439 1.00 36.16 98 GLU A O 1
ATOM 748 N N . MET A 1 99 ? 39.343 7.069 17.577 1.00 39.06 99 MET A N 1
ATOM 749 C CA . MET A 1 99 ? 39.862 6.742 16.237 1.00 39.06 99 MET A CA 1
ATOM 750 C C . MET A 1 99 ? 38.824 6.419 15.146 1.00 39.06 99 MET A C 1
ATOM 752 O O . MET A 1 99 ? 38.491 5.262 14.898 1.00 39.06 99 MET A O 1
ATOM 756 N N . ASP A 1 100 ? 38.414 7.468 14.420 1.00 44.41 100 ASP A N 1
ATOM 757 C CA . ASP A 1 100 ? 37.712 7.397 13.133 1.00 44.41 100 ASP A CA 1
ATOM 758 C C . ASP A 1 100 ? 38.523 6.578 12.115 1.00 44.41 100 ASP A C 1
ATOM 760 O O . ASP A 1 100 ? 39.540 7.030 11.581 1.00 44.41 100 ASP A O 1
ATOM 764 N N . LEU A 1 101 ? 38.065 5.360 11.822 1.00 51.22 101 LEU A N 1
ATOM 765 C CA . LEU A 1 101 ? 38.455 4.665 10.600 1.00 51.22 101 LEU A CA 1
ATOM 766 C C . LEU A 1 101 ? 37.892 5.464 9.421 1.00 51.22 101 LEU A C 1
ATOM 768 O O . LEU A 1 101 ? 36.679 5.638 9.324 1.00 51.22 101 LEU A O 1
ATOM 772 N N . ASP A 1 102 ? 38.758 5.921 8.512 1.00 56.12 102 ASP A N 1
ATOM 773 C CA . ASP A 1 102 ? 38.313 6.515 7.249 1.00 56.12 102 ASP A CA 1
ATOM 774 C C . ASP A 1 102 ? 37.429 5.516 6.479 1.00 56.12 102 ASP A C 1
ATOM 776 O O . ASP A 1 102 ? 37.908 4.533 5.904 1.00 56.12 102 ASP A O 1
ATOM 780 N N . SER A 1 103 ? 36.119 5.762 6.523 1.00 51.16 103 SER A N 1
ATOM 781 C CA . SER A 1 103 ? 35.093 4.923 5.901 1.00 51.16 103 SER A CA 1
ATOM 782 C C . SER A 1 103 ? 35.289 4.767 4.391 1.00 51.16 103 SER A C 1
ATOM 784 O O . SER A 1 103 ? 34.981 3.703 3.855 1.00 51.16 103 SER A O 1
ATOM 786 N N . TYR A 1 104 ? 35.869 5.771 3.723 1.00 51.09 104 TYR A N 1
ATOM 787 C CA . TYR A 1 104 ? 36.160 5.723 2.293 1.00 51.09 104 TYR A CA 1
ATOM 788 C C . TYR A 1 104 ? 37.269 4.713 1.988 1.00 51.09 104 TYR A C 1
ATOM 790 O O . TYR A 1 104 ? 37.112 3.847 1.128 1.00 51.09 104 TYR A O 1
ATOM 798 N N . GLU A 1 105 ? 38.373 4.770 2.732 1.00 54.91 105 GLU A N 1
ATOM 799 C CA . GLU A 1 105 ? 39.488 3.838 2.561 1.00 54.91 105 GLU A CA 1
ATOM 800 C C . GLU A 1 105 ? 39.085 2.401 2.929 1.00 54.91 105 GLU A C 1
ATOM 802 O O . GLU A 1 105 ? 39.500 1.460 2.254 1.00 54.91 105 GLU A O 1
ATOM 807 N N . ALA A 1 106 ? 38.212 2.219 3.927 1.00 52.22 106 ALA A N 1
ATOM 808 C CA . ALA A 1 106 ? 37.666 0.907 4.272 1.00 52.22 106 ALA A CA 1
ATOM 809 C C . ALA A 1 106 ? 36.776 0.312 3.164 1.00 52.22 106 ALA A C 1
ATOM 811 O O . ALA A 1 106 ? 36.938 -0.862 2.829 1.00 52.22 106 ALA A O 1
ATOM 812 N N . GLU A 1 107 ? 35.869 1.090 2.564 1.00 51.91 107 GLU A N 1
ATOM 813 C CA . GLU A 1 107 ? 35.058 0.613 1.431 1.00 51.91 107 GLU A CA 1
ATOM 814 C C . GLU A 1 107 ? 35.903 0.340 0.186 1.00 51.91 107 GLU A C 1
ATOM 816 O O . GLU A 1 107 ? 35.737 -0.681 -0.481 1.00 51.91 107 GLU A O 1
ATOM 821 N N . ARG A 1 108 ? 36.896 1.190 -0.084 1.00 64.00 108 ARG A N 1
ATOM 822 C CA . ARG A 1 108 ? 37.862 0.963 -1.161 1.00 64.00 108 ARG A CA 1
ATOM 823 C C . ARG A 1 108 ? 38.621 -0.355 -0.976 1.00 64.00 108 ARG A C 1
ATOM 825 O O . ARG A 1 108 ? 38.782 -1.109 -1.933 1.00 64.00 108 ARG A O 1
ATOM 832 N N . GLY A 1 109 ? 39.022 -0.667 0.257 1.00 58.91 109 GLY A N 1
ATOM 833 C CA . GLY A 1 109 ? 39.607 -1.960 0.604 1.00 58.91 109 GLY A CA 1
ATOM 834 C C . GLY A 1 109 ? 38.658 -3.130 0.326 1.00 58.91 109 GLY A C 1
ATOM 835 O O . GLY A 1 109 ? 39.084 -4.141 -0.227 1.00 58.91 109 GLY A O 1
ATOM 836 N N . ARG A 1 110 ? 37.363 -2.996 0.646 1.00 60.88 110 ARG A N 1
ATOM 837 C CA . ARG A 1 110 ? 36.346 -4.036 0.383 1.00 60.88 110 ARG A CA 1
ATOM 838 C C . ARG A 1 110 ? 36.133 -4.284 -1.110 1.00 60.88 110 ARG A C 1
ATOM 840 O O . ARG A 1 110 ? 36.077 -5.439 -1.521 1.00 60.88 110 ARG A O 1
ATOM 847 N N . LEU A 1 111 ? 36.059 -3.224 -1.915 1.00 54.53 111 LEU A N 1
ATOM 848 C CA . LEU A 1 111 ? 35.901 -3.319 -3.370 1.00 54.53 111 LEU A CA 1
ATOM 849 C C . LEU A 1 111 ? 37.114 -3.980 -4.032 1.00 54.53 111 LEU A C 1
ATOM 851 O O . LEU A 1 111 ? 36.962 -4.890 -4.846 1.00 54.53 111 LEU A O 1
ATOM 855 N N . ASP A 1 112 ? 38.323 -3.581 -3.636 1.00 61.19 112 ASP A N 1
ATOM 856 C CA . ASP A 1 112 ? 39.551 -4.178 -4.161 1.00 61.19 112 ASP A CA 1
ATOM 857 C C . ASP A 1 112 ? 39.720 -5.642 -3.726 1.00 61.19 112 ASP A C 1
ATOM 859 O O . ASP A 1 112 ? 40.311 -6.435 -4.465 1.00 61.19 112 ASP A O 1
ATOM 863 N N . ALA A 1 113 ? 39.197 -6.013 -2.553 1.00 60.16 113 ALA A N 1
ATOM 864 C CA . ALA A 1 113 ? 39.110 -7.402 -2.113 1.00 60.16 113 ALA A CA 1
ATOM 865 C C . ALA A 1 113 ? 38.102 -8.205 -2.945 1.00 60.16 113 ALA A C 1
ATOM 867 O O . ALA A 1 113 ? 38.387 -9.350 -3.285 1.00 60.16 113 ALA A O 1
ATOM 868 N N . ASP A 1 114 ? 36.963 -7.622 -3.320 1.00 58.06 114 ASP A N 1
ATOM 869 C CA . ASP A 1 114 ? 35.973 -8.277 -4.184 1.00 58.06 114 ASP A CA 1
ATOM 870 C C . ASP A 1 114 ? 36.508 -8.500 -5.609 1.00 58.06 114 ASP A C 1
ATOM 872 O O . ASP A 1 114 ? 36.306 -9.575 -6.182 1.00 58.06 114 ASP A O 1
ATOM 876 N N . LEU A 1 115 ? 37.264 -7.541 -6.153 1.00 58.50 115 LEU A N 1
ATOM 877 C CA . LEU A 1 115 ? 37.975 -7.700 -7.427 1.00 58.50 115 LEU A CA 1
ATOM 878 C C . LEU A 1 115 ? 39.039 -8.798 -7.343 1.00 58.50 115 LEU A C 1
ATOM 880 O O . LEU A 1 115 ? 39.055 -9.716 -8.167 1.00 58.50 115 LEU A O 1
ATOM 884 N N . PHE A 1 116 ? 39.876 -8.759 -6.302 1.00 68.25 116 PHE A N 1
ATOM 885 C CA . PHE A 1 116 ? 40.880 -9.793 -6.068 1.00 68.25 116 PHE A CA 1
ATOM 886 C C . PHE A 1 116 ? 40.247 -11.172 -5.854 1.00 68.25 116 PHE A C 1
ATOM 888 O O . PHE A 1 116 ? 40.786 -12.170 -6.316 1.00 68.25 116 PHE A O 1
ATOM 895 N N . ALA A 1 117 ? 39.076 -11.263 -5.218 1.00 58.00 117 ALA A N 1
ATOM 896 C CA . ALA A 1 117 ? 38.350 -12.523 -5.097 1.00 58.00 117 ALA A CA 1
ATOM 897 C C . ALA A 1 117 ? 37.964 -13.099 -6.472 1.00 58.00 117 ALA A C 1
ATOM 899 O O . ALA A 1 117 ? 37.984 -14.317 -6.650 1.00 58.00 117 ALA A O 1
ATOM 900 N N . GLY A 1 118 ? 37.642 -12.252 -7.455 1.00 50.91 118 GLY A N 1
ATOM 901 C CA . GLY A 1 118 ? 37.416 -12.666 -8.843 1.00 50.91 118 GLY A CA 1
ATOM 902 C C . GLY A 1 118 ? 38.687 -13.181 -9.532 1.00 50.91 118 GLY A C 1
ATOM 903 O O . GLY A 1 118 ? 38.669 -14.236 -10.176 1.00 50.91 118 GLY A O 1
ATOM 904 N N . GLU A 1 119 ? 39.808 -12.485 -9.347 1.00 64.94 119 GLU A N 1
ATOM 905 C CA . GLU A 1 119 ? 41.120 -12.894 -9.870 1.00 64.94 119 GLU A CA 1
ATOM 906 C C . GLU A 1 119 ? 41.598 -14.205 -9.235 1.00 64.94 119 GLU A C 1
ATOM 908 O O . GLU A 1 119 ? 42.017 -15.122 -9.941 1.00 64.94 119 GLU A O 1
ATOM 913 N N . LEU A 1 120 ? 41.439 -14.338 -7.918 1.00 64.12 120 LEU A N 1
ATOM 914 C CA . LEU A 1 120 ? 41.753 -15.532 -7.139 1.00 64.12 120 LEU A CA 1
ATOM 915 C C . LEU A 1 120 ? 40.977 -16.750 -7.649 1.00 64.12 120 LEU A C 1
ATOM 917 O O . LEU A 1 120 ? 41.556 -17.822 -7.817 1.00 64.12 120 LEU A O 1
ATOM 921 N N . ARG A 1 121 ? 39.681 -16.590 -7.951 1.00 56.97 121 ARG A N 1
ATOM 922 C CA . ARG A 1 121 ? 38.853 -17.650 -8.557 1.00 56.97 121 ARG A CA 1
ATOM 923 C C . ARG A 1 121 ? 39.363 -18.047 -9.939 1.00 56.97 121 ARG A C 1
ATOM 925 O O . ARG A 1 121 ? 39.427 -19.234 -10.250 1.00 56.97 121 ARG A O 1
ATOM 932 N N . THR A 1 122 ? 39.744 -17.065 -10.752 1.00 61.56 122 THR A N 1
ATOM 933 C CA . THR A 1 122 ? 40.262 -17.294 -12.107 1.00 61.56 122 THR A CA 1
ATOM 934 C C . THR A 1 122 ? 41.599 -18.031 -12.065 1.00 61.56 122 THR A C 1
ATOM 936 O O . THR A 1 122 ? 41.773 -19.032 -12.758 1.00 61.56 122 THR A O 1
ATOM 939 N N . ALA A 1 123 ? 42.512 -17.600 -11.193 1.00 65.25 123 ALA A N 1
ATOM 940 C CA . ALA A 1 123 ? 43.797 -18.251 -10.967 1.00 65.25 123 ALA A CA 1
ATOM 941 C C . ALA A 1 123 ? 43.620 -19.674 -10.415 1.00 65.25 123 ALA A C 1
ATOM 943 O O . ALA A 1 123 ? 44.307 -20.595 -10.854 1.00 65.25 123 ALA A O 1
ATOM 944 N N . TYR A 1 124 ? 42.660 -19.873 -9.507 1.00 62.78 124 TYR A N 1
ATOM 945 C CA . TYR A 1 124 ? 42.339 -21.180 -8.938 1.00 62.78 124 TYR A CA 1
ATOM 946 C C . TYR A 1 124 ? 41.813 -22.162 -10.002 1.00 62.78 124 TYR A C 1
ATOM 948 O O . TYR A 1 124 ? 42.248 -23.315 -10.068 1.00 62.78 124 TYR A O 1
ATOM 956 N N . ALA A 1 125 ? 40.923 -21.699 -10.885 1.00 59.91 125 ALA A N 1
ATOM 957 C CA . ALA A 1 125 ? 40.422 -22.489 -12.007 1.00 59.91 125 ALA A CA 1
ATOM 958 C C . ALA A 1 125 ? 41.539 -22.818 -13.015 1.00 59.91 125 ALA A C 1
ATOM 960 O O . ALA A 1 125 ? 41.701 -23.972 -13.404 1.00 59.91 125 ALA A O 1
ATOM 961 N N . GLN A 1 126 ? 42.359 -21.832 -13.388 1.00 65.94 126 GLN A N 1
ATOM 962 C CA . GLN A 1 126 ? 43.461 -22.009 -14.343 1.00 65.94 126 GLN A CA 1
ATOM 963 C C . GLN A 1 126 ? 44.578 -22.922 -13.823 1.00 65.94 126 GLN A C 1
ATOM 965 O O . GLN A 1 126 ? 45.235 -23.592 -14.617 1.00 65.94 126 GLN A O 1
ATOM 970 N N . ALA A 1 127 ? 44.775 -22.990 -12.505 1.00 67.12 127 ALA A N 1
ATOM 971 C CA . ALA A 1 127 ? 45.757 -23.873 -11.884 1.00 67.12 127 ALA A CA 1
ATOM 972 C C . ALA A 1 127 ? 45.379 -25.367 -11.960 1.00 67.12 127 ALA A C 1
ATOM 974 O O . ALA A 1 127 ? 46.182 -26.213 -11.570 1.00 67.12 127 ALA A O 1
ATOM 975 N N . GLY A 1 128 ? 44.166 -25.714 -12.419 1.00 59.47 128 GLY A N 1
ATOM 976 C CA . GLY A 1 128 ? 43.710 -27.109 -12.507 1.00 59.47 128 GLY A CA 1
ATOM 977 C C . GLY A 1 128 ? 43.521 -27.788 -11.144 1.00 59.47 128 GLY A C 1
ATOM 978 O O . GLY A 1 128 ? 43.327 -28.997 -11.068 1.00 59.47 128 GLY A O 1
ATOM 979 N N . LEU A 1 129 ? 43.569 -27.021 -10.049 1.00 58.94 129 LEU A N 1
ATOM 980 C CA . LEU A 1 129 ? 43.498 -27.541 -8.678 1.00 58.94 129 LEU A CA 1
ATOM 981 C C . LEU A 1 129 ? 42.117 -28.102 -8.326 1.00 58.94 129 LEU A C 1
ATOM 983 O O . LEU A 1 129 ? 41.997 -28.954 -7.457 1.00 58.94 129 LEU A O 1
ATOM 987 N N . HIS A 1 130 ? 41.081 -27.682 -9.051 1.00 51.34 130 HIS A N 1
ATOM 988 C CA . HIS A 1 130 ? 39.728 -28.225 -8.952 1.00 51.34 130 HIS A CA 1
ATOM 989 C C . HIS A 1 130 ? 39.621 -29.689 -9.421 1.00 51.34 130 HIS A C 1
ATOM 991 O O . HIS A 1 130 ? 38.672 -30.370 -9.043 1.00 51.34 130 HIS A O 1
ATOM 997 N N . GLU A 1 131 ? 40.597 -30.181 -10.191 1.00 46.69 131 GLU A N 1
ATOM 998 C CA . GLU A 1 131 ? 40.686 -31.573 -10.658 1.00 46.69 131 GLU A CA 1
ATOM 999 C C . GLU A 1 131 ? 41.812 -32.358 -9.956 1.00 46.69 131 GLU A C 1
ATOM 1001 O O . GLU A 1 131 ? 41.913 -33.577 -10.107 1.00 46.69 131 GLU A O 1
ATOM 1006 N N . ASN A 1 132 ? 42.667 -31.679 -9.180 1.00 49.38 132 ASN A N 1
ATOM 1007 C CA . ASN A 1 132 ? 43.859 -32.249 -8.560 1.00 49.38 132 ASN A CA 1
ATOM 1008 C C . ASN A 1 132 ? 43.670 -32.426 -7.044 1.00 49.38 132 ASN A C 1
ATOM 1010 O O . ASN A 1 132 ? 43.476 -31.465 -6.308 1.00 49.38 132 ASN A O 1
ATOM 1014 N N . SER A 1 133 ? 43.780 -33.664 -6.558 1.00 48.72 133 SER A N 1
ATOM 1015 C CA . SER A 1 133 ? 43.686 -33.983 -5.125 1.00 48.72 133 SER A CA 1
ATOM 1016 C C . SER A 1 133 ? 45.006 -33.808 -4.361 1.00 48.72 133 SER A C 1
ATOM 1018 O O . SER A 1 133 ? 45.058 -34.163 -3.184 1.00 48.72 133 SER A O 1
ATOM 1020 N N . ASP A 1 134 ? 46.075 -33.327 -5.013 1.00 52.75 134 ASP A N 1
ATOM 1021 C CA . ASP A 1 134 ? 47.391 -33.122 -4.404 1.00 52.75 134 ASP A CA 1
ATOM 1022 C C . ASP A 1 134 ? 47.372 -31.958 -3.398 1.00 52.75 134 ASP A C 1
ATOM 1024 O O . ASP A 1 134 ? 47.297 -30.782 -3.780 1.00 52.75 134 ASP A O 1
ATOM 1028 N N . PRO A 1 135 ? 47.508 -32.251 -2.096 1.00 51.41 135 PRO A N 1
ATOM 1029 C CA . PRO A 1 135 ? 47.446 -31.221 -1.080 1.00 51.41 135 PRO A CA 1
ATOM 1030 C C . PRO A 1 135 ? 48.630 -30.256 -1.069 1.00 51.41 135 PRO A C 1
ATOM 1032 O O . PRO A 1 135 ? 48.516 -29.147 -0.541 1.00 51.41 135 PRO A O 1
ATOM 1035 N N . GLN A 1 136 ? 49.777 -30.662 -1.620 1.00 56.53 136 GLN A N 1
ATOM 1036 C CA . GLN A 1 136 ? 50.957 -29.803 -1.677 1.00 56.53 136 GLN A CA 1
ATOM 1037 C C . GLN A 1 136 ? 50.793 -28.705 -2.728 1.00 56.53 136 GLN A C 1
ATOM 1039 O O . GLN A 1 136 ? 51.147 -27.559 -2.456 1.00 56.53 136 GLN A O 1
ATOM 1044 N N . ALA A 1 137 ? 50.203 -29.024 -3.881 1.00 60.16 137 ALA A N 1
ATOM 1045 C CA . ALA A 1 137 ? 49.931 -28.057 -4.942 1.00 60.16 137 ALA A CA 1
ATOM 1046 C C . ALA A 1 137 ? 48.925 -26.979 -4.496 1.00 60.16 137 ALA A C 1
ATOM 1048 O O . ALA A 1 137 ? 49.124 -25.791 -4.749 1.00 60.16 137 ALA A O 1
ATOM 1049 N N . LEU A 1 138 ? 47.887 -27.381 -3.756 1.00 57.91 138 LEU A N 1
ATOM 1050 C CA . LEU A 1 138 ? 46.900 -26.465 -3.185 1.00 57.91 138 LEU A CA 1
ATOM 1051 C C . LEU A 1 138 ? 47.515 -25.548 -2.118 1.00 57.91 138 LEU A C 1
ATOM 1053 O O . LEU A 1 138 ? 47.288 -24.340 -2.127 1.00 57.91 138 LEU A O 1
ATOM 1057 N N . SER A 1 139 ? 48.323 -26.119 -1.220 1.00 58.06 139 SER A N 1
ATOM 1058 C CA . SER A 1 139 ? 49.050 -25.359 -0.199 1.00 58.06 139 SER A CA 1
ATOM 1059 C C . SER A 1 139 ? 49.973 -24.316 -0.839 1.00 58.06 139 SER A C 1
ATOM 1061 O O . SER A 1 139 ? 49.934 -23.144 -0.474 1.00 58.06 139 SER A O 1
ATOM 1063 N N . GLN A 1 140 ? 50.724 -24.699 -1.874 1.00 70.31 140 GLN A N 1
ATOM 1064 C CA . GLN A 1 140 ? 51.590 -23.777 -2.613 1.00 70.31 140 GLN A CA 1
ATOM 1065 C C . GLN A 1 140 ? 50.807 -22.661 -3.310 1.00 70.31 140 GLN A C 1
ATOM 1067 O O . GLN A 1 140 ? 51.236 -21.510 -3.268 1.00 70.31 140 GLN A O 1
ATOM 1072 N N . PHE A 1 141 ? 49.655 -22.970 -3.910 1.00 74.38 141 PHE A N 1
ATOM 1073 C CA . PHE A 1 141 ? 48.786 -21.961 -4.515 1.00 74.38 141 PHE A CA 1
ATOM 1074 C C . PHE A 1 141 ? 48.271 -20.963 -3.476 1.00 74.38 141 PHE A C 1
ATOM 1076 O O . PHE A 1 141 ? 48.398 -19.758 -3.670 1.00 74.38 141 PHE A O 1
ATOM 1083 N N . PHE A 1 142 ? 47.744 -21.438 -2.346 1.00 69.12 142 PHE A N 1
ATOM 1084 C CA . PHE A 1 142 ? 47.249 -20.543 -1.302 1.00 69.12 142 PHE A CA 1
ATOM 1085 C C . PHE A 1 142 ? 48.356 -19.680 -0.702 1.00 69.12 142 PHE A C 1
ATOM 1087 O O . PHE A 1 142 ? 48.134 -18.492 -0.496 1.00 69.12 142 PHE A O 1
ATOM 1094 N N . GLU A 1 143 ? 49.548 -20.227 -0.473 1.00 70.19 143 GLU A N 1
ATOM 1095 C CA . GLU A 1 143 ? 50.684 -19.443 0.017 1.00 70.19 143 GLU A CA 1
ATOM 1096 C C . GLU A 1 143 ? 51.128 -18.372 -0.995 1.00 70.19 143 GLU A C 1
ATOM 1098 O O . GLU A 1 143 ? 51.415 -17.241 -0.605 1.00 70.19 143 GLU A O 1
ATOM 1103 N N . GLN A 1 144 ? 51.088 -18.665 -2.299 1.00 79.25 144 GLN A N 1
ATOM 1104 C CA . GLN A 1 144 ? 51.352 -17.670 -3.348 1.00 79.25 144 GLN A CA 1
ATOM 1105 C C . GLN A 1 144 ? 50.295 -16.558 -3.376 1.00 79.25 144 GLN A C 1
ATOM 1107 O O . GLN A 1 144 ? 50.637 -15.379 -3.461 1.00 79.25 144 GLN A O 1
ATOM 1112 N N . GLN A 1 145 ? 49.014 -16.916 -3.274 1.00 79.81 145 GLN A N 1
ATOM 1113 C CA . GLN A 1 145 ? 47.918 -15.944 -3.297 1.00 79.81 145 GLN A CA 1
ATOM 1114 C C . GLN A 1 145 ? 47.892 -15.083 -2.030 1.00 79.81 145 GLN A C 1
ATOM 1116 O O . GLN A 1 145 ? 47.680 -13.875 -2.110 1.00 79.81 145 GLN A O 1
ATOM 1121 N N . LYS A 1 146 ? 48.186 -15.670 -0.864 1.00 70.69 146 LYS A N 1
ATOM 1122 C CA . LYS A 1 146 ? 48.380 -14.921 0.385 1.00 70.69 146 LYS A CA 1
ATOM 1123 C C . LYS A 1 146 ? 49.537 -13.935 0.265 1.00 70.69 146 LYS A C 1
ATOM 1125 O O . LYS A 1 146 ? 49.374 -12.776 0.634 1.00 70.69 146 LYS A O 1
ATOM 1130 N N . ALA A 1 147 ? 50.681 -14.360 -0.276 1.00 74.44 147 ALA A N 1
ATOM 1131 C CA . ALA A 1 147 ? 51.831 -13.479 -0.463 1.00 74.44 147 ALA A CA 1
ATOM 1132 C C . ALA A 1 147 ? 51.480 -12.260 -1.336 1.00 74.44 147 ALA A C 1
ATOM 1134 O O . ALA A 1 147 ? 51.802 -11.137 -0.955 1.00 74.44 147 ALA A O 1
ATOM 1135 N N . ALA A 1 148 ? 50.737 -12.463 -2.430 1.00 75.62 148 ALA A N 1
ATOM 1136 C CA . ALA A 1 148 ? 50.265 -11.377 -3.292 1.00 75.62 148 ALA A CA 1
ATOM 1137 C C . ALA A 1 148 ? 49.319 -10.401 -2.564 1.00 75.62 148 ALA A C 1
ATOM 1139 O O . ALA A 1 148 ? 49.422 -9.185 -2.738 1.00 75.62 148 ALA A O 1
ATOM 1140 N N . VAL A 1 149 ? 48.428 -10.912 -1.703 1.00 73.69 149 VAL A N 1
ATOM 1141 C CA . VAL A 1 149 ? 47.555 -10.075 -0.861 1.00 73.69 149 VAL A CA 1
ATOM 1142 C C . VAL A 1 149 ? 48.377 -9.211 0.090 1.00 73.69 149 VAL A C 1
ATOM 1144 O O . VAL A 1 149 ? 48.169 -8.002 0.146 1.00 73.69 149 VAL A O 1
ATOM 1147 N N . PHE A 1 150 ? 49.328 -9.790 0.826 1.00 73.69 150 PHE A N 1
ATOM 1148 C CA . PHE A 1 150 ? 50.120 -9.016 1.788 1.00 73.69 150 PHE A CA 1
ATOM 1149 C C . PHE A 1 150 ? 51.114 -8.064 1.131 1.00 73.69 150 PHE A C 1
ATOM 1151 O O . PHE A 1 150 ? 51.396 -7.011 1.698 1.00 73.69 150 PHE A O 1
ATOM 1158 N N . GLU A 1 151 ? 51.598 -8.380 -0.068 1.00 76.81 151 GLU A N 1
ATOM 1159 C CA . GLU A 1 151 ? 52.392 -7.451 -0.868 1.00 76.81 151 GLU A CA 1
ATOM 1160 C C . GLU A 1 151 ? 51.565 -6.222 -1.271 1.00 76.81 151 GLU A C 1
ATOM 1162 O O . GLU A 1 151 ? 52.017 -5.094 -1.079 1.00 76.81 151 GLU A O 1
ATOM 1167 N N . LYS A 1 152 ? 50.320 -6.422 -1.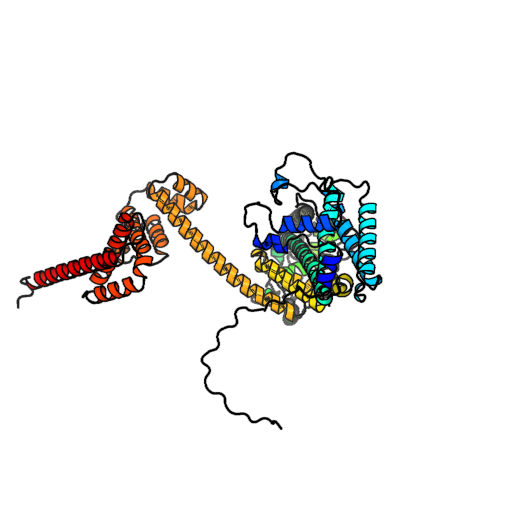728 1.00 71.50 152 LYS A N 1
ATOM 1168 C CA . LYS A 1 152 ? 49.384 -5.332 -2.059 1.00 71.50 152 LYS A CA 1
ATOM 1169 C C . LYS A 1 152 ? 49.001 -4.491 -0.839 1.00 71.50 152 LYS A C 1
ATOM 1171 O O . LYS A 1 152 ? 48.820 -3.282 -0.952 1.00 71.50 152 LYS A O 1
ATOM 1176 N N . LEU A 1 153 ? 48.878 -5.124 0.324 1.00 73.00 153 LEU A N 1
ATOM 1177 C CA . LEU A 1 153 ? 48.533 -4.466 1.586 1.00 73.00 153 LEU A CA 1
ATOM 1178 C C . LEU A 1 153 ? 49.732 -3.798 2.277 1.00 73.00 153 LEU A C 1
ATOM 1180 O O . LEU A 1 153 ? 49.573 -3.127 3.300 1.00 73.00 153 LEU A O 1
ATOM 1184 N N . ASN A 1 154 ? 50.940 -3.953 1.738 1.00 75.31 154 ASN A N 1
ATOM 1185 C CA . ASN A 1 154 ? 52.129 -3.354 2.316 1.00 75.31 154 ASN A CA 1
ATOM 1186 C C . ASN A 1 154 ? 52.114 -1.827 2.131 1.00 75.31 154 ASN A C 1
ATOM 1188 O O . ASN A 1 154 ? 52.140 -1.315 1.014 1.00 75.31 154 ASN A O 1
ATOM 1192 N N . GLY A 1 155 ? 52.084 -1.088 3.242 1.00 69.88 155 GLY A N 1
ATOM 1193 C CA . GLY A 1 155 ? 52.027 0.377 3.236 1.00 69.88 155 GLY A CA 1
ATOM 1194 C C . GLY A 1 155 ? 50.631 0.975 3.017 1.00 69.88 155 GLY A C 1
ATOM 1195 O O . GLY A 1 155 ? 50.532 2.195 2.890 1.00 69.88 155 GLY A O 1
ATOM 1196 N N . SER A 1 156 ? 49.563 0.164 2.997 1.00 72.31 156 SER A N 1
ATOM 1197 C CA . SER A 1 156 ? 48.184 0.667 2.939 1.00 72.31 156 SER A CA 1
ATOM 1198 C C . SER A 1 156 ? 47.753 1.328 4.255 1.00 72.31 156 SER A C 1
ATOM 1200 O O . SER A 1 156 ? 48.328 1.064 5.314 1.00 72.31 156 SER A O 1
ATOM 1202 N N . SER A 1 157 ? 46.702 2.152 4.201 1.00 70.06 157 SER A N 1
ATOM 1203 C CA . SER A 1 157 ? 46.062 2.700 5.402 1.00 70.06 157 SER A CA 1
ATOM 1204 C C . SER A 1 157 ? 45.447 1.581 6.260 1.00 70.06 157 SER A C 1
ATOM 1206 O O . SER A 1 157 ? 45.051 0.534 5.738 1.00 70.06 157 SER A O 1
ATOM 1208 N N . ASP A 1 158 ? 45.347 1.796 7.575 1.00 61.84 158 ASP A N 1
ATOM 1209 C CA . ASP A 1 158 ? 44.753 0.815 8.499 1.00 61.84 158 ASP A CA 1
ATOM 1210 C C . ASP A 1 158 ? 43.271 0.549 8.168 1.00 61.84 158 ASP A C 1
ATOM 1212 O O . ASP A 1 158 ? 42.803 -0.588 8.262 1.00 61.84 158 ASP A O 1
ATOM 1216 N N . SER A 1 159 ? 42.545 1.573 7.698 1.00 61.94 159 SER A N 1
ATOM 1217 C CA . SER A 1 159 ? 41.162 1.451 7.222 1.00 61.94 159 SER A CA 1
ATOM 1218 C C . SER A 1 159 ? 41.044 0.572 5.981 1.00 61.94 159 SER A C 1
ATOM 1220 O O . SER A 1 159 ? 40.224 -0.348 5.964 1.00 61.94 159 SER A O 1
ATOM 1222 N N . TYR A 1 160 ? 41.886 0.804 4.968 1.00 64.25 160 TYR A N 1
ATOM 1223 C CA . TYR A 1 160 ? 41.918 -0.008 3.749 1.00 64.25 160 TYR A CA 1
ATOM 1224 C C . TYR A 1 160 ? 42.294 -1.455 4.052 1.00 64.25 160 TYR A C 1
ATOM 1226 O O . TYR A 1 160 ? 41.615 -2.380 3.606 1.00 64.25 160 TYR A O 1
ATOM 1234 N N . TYR A 1 161 ? 43.319 -1.653 4.886 1.00 66.12 161 TYR A N 1
ATOM 1235 C CA . TYR A 1 161 ? 43.733 -2.972 5.355 1.00 66.12 161 TYR A CA 1
ATOM 1236 C C . TYR A 1 161 ? 42.571 -3.718 6.021 1.00 66.12 161 TYR A C 1
ATOM 1238 O O . TYR A 1 161 ? 42.290 -4.872 5.693 1.00 66.12 161 TYR A O 1
ATOM 1246 N N . HIS A 1 162 ? 41.849 -3.046 6.921 1.00 60.53 162 HIS A N 1
ATOM 1247 C CA . HIS A 1 162 ? 40.714 -3.625 7.628 1.00 60.53 162 HIS A CA 1
ATOM 1248 C C . HIS A 1 162 ? 39.560 -3.996 6.684 1.00 60.53 162 HIS A C 1
ATOM 1250 O O . HIS A 1 162 ? 39.048 -5.117 6.744 1.00 60.53 162 HIS A O 1
ATOM 1256 N N . GLY A 1 163 ? 39.165 -3.091 5.785 1.00 55.97 163 GLY A N 1
ATOM 1257 C CA . GLY A 1 163 ? 38.115 -3.346 4.798 1.00 55.97 163 GLY A CA 1
ATOM 1258 C C . GLY A 1 163 ? 38.445 -4.511 3.864 1.00 55.97 163 GLY A C 1
ATOM 1259 O O . GLY A 1 163 ? 37.619 -5.399 3.660 1.00 55.97 163 GLY A O 1
ATOM 1260 N N . TYR A 1 164 ? 39.685 -4.559 3.379 1.00 67.81 164 TYR A N 1
ATOM 1261 C CA . TYR A 1 164 ? 40.155 -5.606 2.476 1.00 67.81 164 TYR A CA 1
ATOM 1262 C C . TYR A 1 164 ? 40.180 -6.981 3.151 1.00 67.81 164 TYR A C 1
ATOM 1264 O O . TYR A 1 164 ? 39.612 -7.956 2.654 1.00 67.81 164 TYR A O 1
ATOM 1272 N N . ILE A 1 165 ? 40.803 -7.063 4.328 1.00 61.97 165 ILE A N 1
ATOM 1273 C CA . ILE A 1 165 ? 40.996 -8.322 5.050 1.00 61.97 165 ILE A CA 1
ATOM 1274 C C . ILE A 1 165 ? 39.665 -8.895 5.557 1.00 61.97 165 ILE A C 1
ATOM 1276 O O . ILE A 1 165 ? 39.434 -10.099 5.434 1.00 61.97 165 ILE A O 1
ATOM 1280 N N . THR A 1 166 ? 38.766 -8.057 6.084 1.00 60.50 166 THR A N 1
ATOM 1281 C CA . THR A 1 166 ? 37.449 -8.516 6.575 1.00 60.50 166 THR A CA 1
ATOM 1282 C C . THR A 1 166 ? 36.575 -9.097 5.469 1.00 60.50 166 THR A C 1
ATOM 1284 O O . THR A 1 166 ? 35.760 -9.981 5.740 1.00 60.50 166 THR A O 1
ATOM 1287 N N . ARG A 1 167 ? 36.761 -8.642 4.226 1.00 59.59 167 ARG A N 1
ATOM 1288 C CA . ARG A 1 167 ? 36.011 -9.125 3.070 1.00 59.59 167 ARG A CA 1
ATOM 1289 C C . ARG A 1 167 ? 36.605 -10.388 2.452 1.00 59.59 167 ARG A C 1
ATOM 1291 O O . ARG A 1 167 ? 35.856 -11.305 2.125 1.00 59.59 167 ARG A O 1
ATOM 1298 N N . ILE A 1 168 ? 37.929 -10.465 2.329 1.00 62.75 168 ILE A N 1
ATOM 1299 C CA . ILE A 1 168 ? 38.590 -11.585 1.646 1.00 62.75 168 ILE A CA 1
ATOM 1300 C C . ILE A 1 168 ? 38.797 -12.812 2.554 1.00 62.75 168 ILE A C 1
ATOM 1302 O O . ILE A 1 168 ? 38.788 -13.942 2.071 1.00 62.75 168 ILE A O 1
ATOM 1306 N N . ALA A 1 169 ? 38.935 -12.632 3.873 1.00 58.97 169 ALA A N 1
ATOM 1307 C CA . ALA A 1 169 ? 39.206 -13.738 4.797 1.00 58.97 169 ALA A CA 1
ATOM 1308 C C . ALA A 1 169 ? 38.093 -14.812 4.838 1.00 58.97 169 ALA A C 1
ATOM 1310 O O . ALA A 1 169 ? 38.430 -16.000 4.789 1.00 58.97 169 ALA A O 1
ATOM 1311 N N . PRO A 1 170 ? 36.787 -14.464 4.870 1.00 55.88 170 PRO A N 1
ATOM 1312 C CA . PRO A 1 170 ? 35.715 -15.452 4.740 1.00 55.88 170 PRO A CA 1
ATOM 1313 C C . PRO A 1 170 ? 35.795 -16.233 3.424 1.00 55.88 170 PRO A C 1
ATOM 1315 O O . PRO A 1 170 ? 35.599 -17.437 3.428 1.00 55.88 170 PRO A O 1
ATOM 1318 N N . ILE A 1 171 ? 36.184 -15.585 2.321 1.00 59.97 171 ILE A N 1
ATOM 1319 C CA . ILE A 1 171 ? 36.288 -16.217 0.998 1.00 59.97 171 ILE A CA 1
ATOM 1320 C C . ILE A 1 171 ? 37.397 -17.276 0.982 1.00 59.97 171 ILE A C 1
ATOM 1322 O O . ILE A 1 171 ? 37.170 -18.387 0.510 1.00 59.97 171 ILE A O 1
ATOM 1326 N N . PHE A 1 172 ? 38.574 -16.982 1.545 1.00 61.78 172 PHE A N 1
ATOM 1327 C CA . PHE A 1 172 ? 39.641 -17.982 1.693 1.00 61.78 172 PHE A CA 1
ATOM 1328 C C . PHE A 1 172 ? 39.206 -19.155 2.577 1.00 61.78 172 PHE A C 1
ATOM 1330 O O . PHE A 1 172 ? 39.452 -20.311 2.232 1.00 61.78 172 PHE A O 1
ATOM 1337 N N . LYS A 1 173 ? 38.536 -18.871 3.700 1.00 59.81 173 LYS A N 1
ATOM 1338 C CA . LYS A 1 173 ? 37.995 -19.902 4.594 1.00 59.81 173 LYS A CA 1
ATOM 1339 C C . LYS A 1 173 ? 36.984 -20.790 3.867 1.00 59.81 173 LYS A C 1
ATOM 1341 O O . LYS A 1 173 ? 37.084 -22.011 3.957 1.00 59.81 173 LYS A O 1
ATOM 1346 N N . ASP A 1 174 ? 36.066 -20.194 3.118 1.00 56.22 174 ASP A N 1
ATOM 1347 C CA . ASP A 1 174 ? 35.034 -20.910 2.374 1.00 56.22 174 ASP A CA 1
ATOM 1348 C C . ASP A 1 174 ? 35.649 -21.739 1.242 1.00 56.22 174 ASP A C 1
ATOM 1350 O O . ASP A 1 174 ? 35.296 -22.900 1.082 1.00 56.22 174 ASP A O 1
ATOM 1354 N N . MET A 1 175 ? 36.644 -21.222 0.512 1.00 58.12 175 MET A N 1
ATOM 1355 C CA . MET A 1 175 ? 37.368 -21.996 -0.509 1.00 58.12 175 MET A CA 1
ATOM 1356 C C . MET A 1 175 ? 38.069 -23.227 0.084 1.00 58.12 175 MET A C 1
ATOM 1358 O O . MET A 1 175 ? 38.027 -24.305 -0.506 1.00 58.12 175 MET A O 1
ATOM 1362 N N . VAL A 1 176 ? 38.658 -23.091 1.277 1.00 56.22 176 VAL A N 1
ATOM 1363 C CA . VAL A 1 176 ? 39.271 -24.209 2.012 1.00 56.22 176 VAL A CA 1
ATOM 1364 C C . VAL A 1 176 ? 38.216 -25.214 2.496 1.00 56.22 176 VAL A C 1
ATOM 1366 O O . VAL A 1 176 ? 38.472 -26.417 2.495 1.00 56.22 176 VAL A O 1
ATOM 1369 N N . GLN A 1 177 ? 37.023 -24.750 2.880 1.00 52.69 177 GLN A N 1
ATOM 1370 C CA . GLN A 1 177 ? 35.917 -25.606 3.327 1.00 52.69 177 GLN A CA 1
ATOM 1371 C C . GLN A 1 177 ? 35.182 -26.309 2.165 1.00 52.69 177 GLN A C 1
ATOM 1373 O O . GLN A 1 177 ? 34.747 -27.449 2.315 1.00 52.69 177 GLN A O 1
ATOM 1378 N N . VAL A 1 178 ? 35.067 -25.668 0.997 1.00 46.78 178 VAL A N 1
ATOM 1379 C CA . VAL A 1 178 ? 34.249 -26.109 -0.153 1.00 46.78 178 VAL A CA 1
ATOM 1380 C C . VAL A 1 178 ? 34.940 -27.164 -1.035 1.00 46.78 178 VAL A C 1
ATOM 1382 O O . VAL A 1 178 ? 34.269 -27.848 -1.810 1.00 46.78 178 VAL A O 1
ATOM 1385 N N . HIS A 1 179 ? 36.240 -27.435 -0.866 1.00 51.00 179 HIS A N 1
ATOM 1386 C CA . HIS A 1 179 ? 36.864 -28.641 -1.448 1.00 51.00 179 HIS A CA 1
ATOM 1387 C C . HIS A 1 179 ? 36.392 -29.968 -0.834 1.00 51.00 179 HIS A C 1
ATOM 1389 O O . HIS A 1 179 ? 36.811 -31.030 -1.286 1.00 51.00 179 HIS A O 1
ATOM 1395 N N . ALA A 1 180 ? 35.434 -29.931 0.095 1.00 48.78 180 ALA A N 1
ATOM 1396 C CA . ALA A 1 180 ? 34.615 -31.078 0.482 1.00 48.78 180 ALA A CA 1
ATOM 1397 C C . ALA A 1 180 ? 33.420 -31.342 -0.479 1.00 48.78 180 ALA A C 1
ATOM 1399 O O . ALA A 1 180 ? 32.364 -31.790 -0.045 1.00 48.78 180 ALA A O 1
ATOM 1400 N N . GLY A 1 181 ? 33.569 -31.075 -1.788 1.00 43.34 181 GLY A N 1
ATOM 1401 C CA . GLY A 1 181 ? 32.770 -31.747 -2.830 1.00 43.34 181 GLY A CA 1
ATOM 1402 C C . GLY A 1 181 ? 31.576 -31.024 -3.481 1.00 43.34 181 GLY A C 1
ATOM 1403 O O . GLY A 1 181 ? 30.807 -31.701 -4.158 1.00 43.34 181 GLY A O 1
ATOM 1404 N N . HIS A 1 182 ? 31.391 -29.700 -3.357 1.00 48.31 182 HIS A N 1
ATOM 1405 C CA . HIS A 1 182 ? 30.159 -29.036 -3.856 1.00 48.31 182 HIS A CA 1
ATOM 1406 C C . HIS A 1 182 ? 30.343 -27.679 -4.578 1.00 48.31 182 HIS A C 1
ATOM 1408 O O . HIS A 1 182 ? 29.516 -26.771 -4.448 1.00 48.31 182 HIS A O 1
ATOM 1414 N N . LEU A 1 183 ? 31.395 -27.531 -5.393 1.00 40.06 183 LEU A N 1
ATOM 1415 C CA . LEU A 1 183 ? 31.629 -26.307 -6.184 1.00 40.06 183 LEU A CA 1
ATOM 1416 C C . LEU A 1 183 ? 30.525 -26.021 -7.226 1.00 40.06 183 LEU A C 1
ATOM 1418 O O . LEU A 1 183 ? 30.168 -24.856 -7.421 1.00 40.06 183 LEU A O 1
ATOM 1422 N N . ASP A 1 184 ? 29.916 -27.061 -7.805 1.00 41.06 184 ASP A N 1
ATOM 1423 C CA . ASP A 1 184 ? 28.865 -26.932 -8.832 1.00 41.06 184 ASP A CA 1
ATOM 1424 C C . ASP A 1 184 ? 27.573 -26.276 -8.315 1.00 41.06 184 ASP A C 1
ATOM 1426 O O . ASP A 1 184 ? 26.817 -25.695 -9.089 1.00 41.06 184 ASP A O 1
ATOM 1430 N N . SER A 1 185 ? 27.318 -26.319 -7.003 1.00 44.62 185 SER A N 1
ATOM 1431 C CA . SER A 1 185 ? 26.164 -25.661 -6.367 1.00 44.62 185 SER A CA 1
ATOM 1432 C C . SER A 1 185 ? 26.488 -24.300 -5.746 1.00 44.62 185 SER A C 1
ATOM 1434 O O . SER A 1 185 ? 25.582 -23.500 -5.514 1.00 44.62 185 SER A O 1
ATOM 1436 N N . PHE A 1 186 ? 27.765 -24.027 -5.474 1.00 43.91 186 PHE A N 1
ATOM 1437 C CA . PHE A 1 186 ? 28.215 -22.813 -4.788 1.00 43.91 186 PHE A CA 1
ATOM 1438 C C . PHE A 1 186 ? 28.389 -21.624 -5.744 1.00 43.91 186 PHE A C 1
ATOM 1440 O O . PHE A 1 186 ? 27.994 -20.502 -5.434 1.00 43.91 186 PHE A O 1
ATOM 1447 N N . MET A 1 187 ? 28.926 -21.864 -6.943 1.00 43.59 187 MET A N 1
ATOM 1448 C CA . MET A 1 187 ? 29.101 -20.802 -7.941 1.00 43.59 187 MET A CA 1
ATOM 1449 C C . MET A 1 187 ? 27.761 -20.239 -8.453 1.00 43.59 187 MET A C 1
ATOM 1451 O O . MET A 1 187 ? 27.601 -19.016 -8.463 1.00 43.59 187 MET A O 1
ATOM 1455 N N . PRO A 1 188 ? 26.748 -21.070 -8.782 1.00 51.56 188 PRO A N 1
ATOM 1456 C CA . PRO A 1 188 ? 25.434 -20.559 -9.165 1.00 51.56 188 PRO A CA 1
ATOM 1457 C C . PRO A 1 188 ? 24.715 -19.811 -8.037 1.00 51.56 188 PRO A C 1
ATOM 1459 O O . PRO A 1 188 ? 23.987 -18.862 -8.318 1.00 51.56 188 PRO A O 1
ATOM 1462 N N . SER A 1 189 ? 24.907 -20.196 -6.768 1.00 50.41 189 SER A N 1
ATOM 1463 C CA . SER A 1 189 ? 24.234 -19.542 -5.637 1.00 50.41 189 SER A CA 1
ATOM 1464 C C . SER A 1 189 ? 24.812 -18.158 -5.332 1.00 50.41 189 SER A C 1
ATOM 1466 O O . SER A 1 189 ? 24.043 -17.222 -5.120 1.00 50.41 189 SER A O 1
ATOM 1468 N N . LEU A 1 190 ? 26.136 -17.986 -5.405 1.00 50.81 190 LEU A N 1
ATOM 1469 C CA . LEU A 1 190 ? 26.777 -16.673 -5.277 1.00 50.81 190 LEU A CA 1
ATOM 1470 C C . LEU A 1 190 ? 26.422 -15.738 -6.436 1.00 50.81 190 LEU A C 1
ATOM 1472 O O . LEU A 1 190 ? 26.130 -14.564 -6.214 1.00 50.81 190 LEU A O 1
ATOM 1476 N N . HIS A 1 191 ? 26.417 -16.248 -7.670 1.00 56.75 191 HIS A N 1
ATOM 1477 C CA . HIS A 1 191 ? 26.019 -15.458 -8.836 1.00 56.75 191 HIS A CA 1
ATOM 1478 C C . HIS A 1 191 ? 24.545 -15.057 -8.766 1.00 56.75 191 HIS A C 1
ATOM 1480 O O . HIS A 1 191 ? 24.200 -13.911 -9.052 1.00 56.75 191 HIS A O 1
ATOM 1486 N N . LYS A 1 192 ? 23.684 -15.971 -8.306 1.00 60.03 192 LYS A N 1
ATOM 1487 C CA . LYS A 1 192 ? 22.276 -15.685 -8.039 1.00 60.03 192 LYS A CA 1
ATOM 1488 C C . LYS A 1 192 ? 22.109 -14.623 -6.952 1.00 60.03 192 LYS A C 1
ATOM 1490 O O . LYS A 1 192 ? 21.330 -13.700 -7.145 1.00 60.03 192 LYS A O 1
ATOM 1495 N N . GLN A 1 193 ? 22.865 -14.693 -5.859 1.00 58.06 193 GLN A N 1
ATOM 1496 C CA . GLN A 1 193 ? 22.808 -13.689 -4.795 1.00 58.06 193 GLN A CA 1
ATOM 1497 C C . GLN A 1 193 ? 23.286 -12.307 -5.273 1.00 58.06 193 GLN A C 1
ATOM 1499 O O . GLN A 1 193 ? 22.664 -11.295 -4.953 1.00 58.06 193 GLN A O 1
ATOM 1504 N N . ALA A 1 194 ? 24.358 -12.246 -6.069 1.00 52.72 194 ALA A N 1
ATOM 1505 C CA . ALA A 1 194 ? 24.834 -10.997 -6.665 1.00 52.72 194 ALA A CA 1
ATOM 1506 C C . ALA A 1 194 ? 23.806 -10.397 -7.639 1.00 52.72 194 ALA A C 1
ATOM 1508 O O . ALA A 1 194 ? 23.560 -9.190 -7.608 1.00 52.72 194 ALA A O 1
ATOM 1509 N N . LEU A 1 195 ? 23.173 -11.245 -8.458 1.00 62.81 195 LEU A N 1
ATOM 1510 C CA . LEU A 1 195 ? 22.076 -10.858 -9.338 1.00 62.81 195 LEU A CA 1
ATOM 1511 C C . LEU A 1 195 ? 20.893 -10.311 -8.530 1.00 62.81 195 LEU A C 1
ATOM 1513 O O . LEU A 1 195 ? 20.441 -9.210 -8.813 1.00 62.81 195 LEU A O 1
ATOM 1517 N N . GLU A 1 196 ? 20.421 -11.031 -7.510 1.00 66.25 196 GLU A N 1
ATOM 1518 C CA . GLU A 1 196 ? 19.300 -10.600 -6.661 1.00 66.25 196 GLU A CA 1
ATOM 1519 C C . GLU A 1 196 ? 19.571 -9.245 -5.992 1.00 66.25 196 GLU A C 1
ATOM 1521 O O . GLU A 1 196 ? 18.719 -8.362 -6.046 1.00 66.25 196 GLU A O 1
ATOM 1526 N N . ASN A 1 197 ? 20.777 -9.030 -5.456 1.00 60.47 197 ASN A N 1
ATOM 1527 C CA . ASN A 1 197 ? 21.153 -7.741 -4.872 1.00 60.47 197 ASN A CA 1
ATOM 1528 C C . ASN A 1 197 ? 21.120 -6.604 -5.909 1.00 60.47 197 ASN A C 1
ATOM 1530 O O . ASN A 1 197 ? 20.603 -5.526 -5.622 1.00 60.47 197 ASN A O 1
ATOM 1534 N N . ARG A 1 198 ? 21.633 -6.836 -7.128 1.00 63.09 198 ARG A N 1
ATOM 1535 C CA . ARG A 1 198 ? 21.574 -5.829 -8.202 1.00 63.09 198 ARG A CA 1
ATOM 1536 C C . ARG A 1 198 ? 20.146 -5.573 -8.682 1.00 63.09 198 ARG A C 1
ATOM 1538 O O . ARG A 1 198 ? 19.813 -4.429 -8.980 1.00 63.09 198 ARG A O 1
ATOM 1545 N N . LEU A 1 199 ? 19.305 -6.606 -8.742 1.00 68.50 199 LEU A N 1
ATOM 1546 C CA . LEU A 1 199 ? 17.892 -6.473 -9.100 1.00 68.50 199 LEU A CA 1
ATOM 1547 C C . LEU A 1 199 ? 17.137 -5.638 -8.064 1.00 68.50 199 LEU A C 1
ATOM 1549 O O . LEU A 1 199 ? 16.391 -4.751 -8.464 1.00 68.50 199 LEU A O 1
ATOM 1553 N N . ALA A 1 200 ? 17.382 -5.850 -6.768 1.00 63.41 200 ALA A N 1
ATOM 1554 C CA . ALA A 1 200 ? 16.793 -5.037 -5.704 1.00 63.41 200 ALA A CA 1
ATOM 1555 C C . ALA A 1 200 ? 17.144 -3.549 -5.874 1.00 63.41 200 ALA A C 1
ATOM 1557 O O . ALA A 1 200 ? 16.253 -2.701 -5.922 1.00 63.41 200 ALA A O 1
ATOM 1558 N N . SER A 1 201 ? 18.428 -3.229 -6.091 1.00 57.59 201 SER A N 1
ATOM 1559 C CA . SER A 1 201 ? 18.859 -1.849 -6.356 1.00 57.59 201 SER A CA 1
ATOM 1560 C C . SER A 1 201 ? 18.232 -1.266 -7.626 1.00 57.59 201 SER A C 1
ATOM 1562 O O . SER A 1 201 ? 17.829 -0.105 -7.633 1.00 57.59 201 SER A O 1
ATOM 1564 N N . LYS A 1 202 ? 18.116 -2.052 -8.705 1.00 66.50 202 LYS A N 1
ATOM 1565 C CA . LYS A 1 202 ? 17.468 -1.608 -9.949 1.00 66.50 202 LYS A CA 1
ATOM 1566 C C . LYS A 1 202 ? 15.972 -1.338 -9.748 1.00 66.50 202 LYS A C 1
ATOM 1568 O O . LYS A 1 202 ? 15.498 -0.314 -10.227 1.00 66.50 202 LYS A O 1
ATOM 1573 N N . VAL A 1 203 ? 15.257 -2.189 -9.006 1.00 68.25 203 VAL A N 1
ATOM 1574 C CA . VAL A 1 203 ? 13.846 -1.964 -8.645 1.00 68.25 203 VAL A CA 1
ATOM 1575 C C . VAL A 1 203 ? 13.694 -0.674 -7.840 1.00 68.25 203 VAL A C 1
ATOM 1577 O O . VAL A 1 203 ? 12.799 0.113 -8.131 1.00 68.25 203 VAL A O 1
ATOM 1580 N N . ASP A 1 204 ? 14.574 -0.409 -6.872 1.00 61.53 204 ASP A N 1
ATOM 1581 C CA . ASP A 1 204 ? 14.526 0.831 -6.087 1.00 61.53 204 ASP A CA 1
ATOM 1582 C C . ASP A 1 204 ? 14.839 2.086 -6.922 1.00 61.53 204 ASP A C 1
ATOM 1584 O O . ASP A 1 204 ? 14.210 3.133 -6.724 1.00 61.53 204 ASP A O 1
ATOM 1588 N N . ILE A 1 205 ? 15.766 1.994 -7.883 1.00 59.50 205 ILE A N 1
ATOM 1589 C CA . ILE A 1 205 ? 16.052 3.074 -8.842 1.00 59.50 205 ILE A CA 1
ATOM 1590 C C . ILE A 1 205 ? 14.832 3.336 -9.730 1.00 59.50 205 ILE A C 1
ATOM 1592 O O . ILE A 1 205 ? 14.403 4.483 -9.850 1.00 59.50 205 ILE A O 1
ATOM 1596 N N . GLU A 1 206 ? 14.238 2.296 -10.322 1.00 65.19 206 GLU A N 1
ATOM 1597 C CA . GLU A 1 206 ? 13.049 2.455 -11.165 1.00 65.19 206 GLU A CA 1
ATOM 1598 C C . GLU A 1 206 ? 11.851 2.964 -10.359 1.00 65.19 206 GLU A C 1
ATOM 1600 O O . GLU A 1 206 ? 11.137 3.846 -10.821 1.00 65.19 206 GLU A O 1
ATOM 1605 N N . LEU A 1 207 ? 11.659 2.493 -9.126 1.00 63.34 207 LEU A N 1
ATOM 1606 C CA . LEU A 1 207 ? 10.630 3.008 -8.225 1.00 63.34 207 LEU A CA 1
ATOM 1607 C C . LEU A 1 207 ? 10.849 4.486 -7.892 1.00 63.34 207 LEU A C 1
ATOM 1609 O O . LEU A 1 207 ? 9.891 5.250 -7.803 1.00 63.34 207 LEU A O 1
ATOM 1613 N N . SER A 1 208 ? 12.097 4.909 -7.714 1.00 59.69 208 SER A N 1
ATOM 1614 C CA . SER A 1 208 ? 12.421 6.321 -7.500 1.00 59.69 208 SER A CA 1
ATOM 1615 C C . SER A 1 208 ? 12.114 7.153 -8.748 1.00 59.69 208 SER A C 1
ATOM 1617 O O . SER A 1 208 ? 11.481 8.200 -8.636 1.00 59.69 208 SER A O 1
ATOM 1619 N N . ALA A 1 209 ? 12.429 6.639 -9.939 1.00 59.72 209 ALA A N 1
ATOM 1620 C CA . ALA A 1 209 ? 12.033 7.262 -11.202 1.00 59.72 209 ALA A CA 1
ATOM 1621 C C . ALA A 1 209 ? 10.500 7.298 -11.389 1.00 59.72 209 ALA A C 1
ATOM 1623 O O . ALA A 1 209 ? 9.955 8.245 -11.951 1.00 59.72 209 ALA A O 1
ATOM 1624 N N . LEU A 1 210 ? 9.770 6.306 -10.875 1.00 61.44 210 LEU A N 1
ATOM 1625 C CA . LEU A 1 210 ? 8.304 6.302 -10.861 1.00 61.44 210 LEU A CA 1
ATOM 1626 C C . LEU A 1 210 ? 7.728 7.308 -9.859 1.00 61.44 210 LEU A C 1
ATOM 1628 O O . LEU A 1 210 ? 6.704 7.918 -10.148 1.00 61.44 210 LEU A O 1
ATOM 1632 N N . LYS A 1 211 ? 8.403 7.563 -8.731 1.00 59.81 211 LYS A N 1
ATOM 1633 C CA . LYS A 1 211 ? 8.068 8.677 -7.823 1.00 59.81 211 LYS A CA 1
ATOM 1634 C C . LYS A 1 211 ? 8.310 10.038 -8.485 1.00 59.81 211 LYS A C 1
ATOM 1636 O O . LYS A 1 211 ? 7.533 10.969 -8.278 1.00 59.81 211 LYS A O 1
ATOM 1641 N N . ASP A 1 212 ? 9.310 10.156 -9.358 1.00 58.84 212 ASP A N 1
ATOM 1642 C CA . ASP A 1 212 ? 9.420 11.313 -10.261 1.00 58.84 212 ASP A CA 1
ATOM 1643 C C . ASP A 1 212 ? 8.265 11.332 -11.289 1.00 58.84 212 ASP A C 1
ATOM 1645 O O . ASP A 1 212 ? 7.763 12.393 -11.674 1.00 58.84 212 ASP A O 1
ATOM 1649 N N . GLY A 1 213 ? 7.761 10.158 -11.677 1.00 60.16 213 GLY A N 1
ATOM 1650 C CA . GLY A 1 213 ? 6.476 9.974 -12.356 1.00 60.16 213 GLY A CA 1
ATOM 1651 C C . GLY A 1 213 ? 5.267 10.475 -11.547 1.00 60.16 213 GLY A C 1
ATOM 1652 O O . GLY A 1 213 ? 4.332 11.025 -12.131 1.00 60.16 213 GLY A O 1
ATOM 1653 N N . ASP A 1 214 ? 5.284 10.412 -10.215 1.00 67.44 214 ASP A N 1
ATOM 1654 C CA . ASP A 1 214 ? 4.257 11.039 -9.370 1.00 67.44 214 ASP A CA 1
ATOM 1655 C C . ASP A 1 214 ? 4.373 12.573 -9.405 1.00 67.44 214 ASP A C 1
ATOM 1657 O O . ASP A 1 214 ? 3.360 13.274 -9.438 1.00 67.44 214 ASP A O 1
ATOM 1661 N N . ALA A 1 215 ? 5.589 13.129 -9.496 1.00 72.94 215 ALA A N 1
ATOM 1662 C CA . ALA A 1 215 ? 5.781 14.559 -9.770 1.00 72.94 215 ALA A CA 1
ATOM 1663 C C . ALA A 1 215 ? 5.208 14.948 -11.144 1.00 72.94 215 ALA A C 1
ATOM 1665 O O . ALA A 1 215 ? 4.527 15.968 -11.279 1.00 72.94 215 ALA A O 1
ATOM 1666 N N . TRP A 1 216 ? 5.410 14.100 -12.156 1.00 79.06 216 TRP A N 1
ATOM 1667 C CA . TRP A 1 216 ? 4.789 14.258 -13.472 1.00 79.06 216 TRP A CA 1
ATOM 1668 C C . TRP A 1 216 ? 3.258 14.151 -13.413 1.00 79.06 216 TRP A C 1
ATOM 1670 O O . TRP A 1 216 ? 2.552 14.911 -14.077 1.00 79.06 216 TRP A O 1
ATOM 1680 N N . THR A 1 217 ? 2.728 13.264 -12.576 1.00 78.19 217 THR A N 1
ATOM 1681 C CA . THR A 1 217 ? 1.288 13.116 -12.325 1.00 78.19 217 THR A CA 1
ATOM 1682 C C . THR A 1 217 ? 0.719 14.384 -11.687 1.00 78.19 217 THR A C 1
ATOM 1684 O O . THR A 1 217 ? -0.271 14.933 -12.178 1.00 78.19 217 THR A O 1
ATOM 1687 N N . ASN A 1 218 ? 1.395 14.921 -10.668 1.00 79.62 218 ASN A N 1
ATOM 1688 C CA . ASN A 1 218 ? 1.042 16.179 -10.006 1.00 79.62 218 ASN A CA 1
ATOM 1689 C C . ASN A 1 218 ? 1.100 17.385 -10.956 1.00 79.62 218 ASN A C 1
ATOM 1691 O O . ASN A 1 218 ? 0.293 18.307 -10.828 1.00 79.62 218 ASN A O 1
ATOM 1695 N N . LEU A 1 219 ? 2.013 17.370 -11.933 1.00 84.94 219 LEU A N 1
ATOM 1696 C CA . LEU A 1 219 ? 2.053 18.353 -13.014 1.00 84.94 219 LEU A CA 1
ATOM 1697 C C . LEU A 1 219 ? 0.861 18.186 -13.964 1.00 84.94 219 LEU A C 1
ATOM 1699 O O . LEU A 1 219 ? 0.144 19.147 -14.236 1.00 84.94 219 LEU A O 1
ATOM 1703 N N . MET A 1 220 ? 0.661 16.988 -14.511 1.00 86.00 220 MET A N 1
ATOM 1704 C CA . MET A 1 220 ? -0.199 16.812 -15.679 1.00 86.00 220 MET A CA 1
ATOM 1705 C C . MET A 1 220 ? -1.679 16.683 -15.338 1.00 86.00 220 MET A C 1
ATOM 1707 O O . MET A 1 220 ? -2.496 17.231 -16.075 1.00 86.00 220 MET A O 1
ATOM 1711 N N . VAL A 1 221 ? -2.060 16.027 -14.238 1.00 84.94 221 VAL A N 1
ATOM 1712 C CA . VAL A 1 221 ? -3.483 15.837 -13.891 1.00 84.94 221 VAL A CA 1
ATOM 1713 C C . VAL A 1 221 ? -4.234 17.174 -13.795 1.00 84.94 221 VAL A C 1
ATOM 1715 O O . VAL A 1 221 ? -5.276 17.311 -14.443 1.00 84.94 221 VAL A O 1
ATOM 1718 N N . PRO A 1 222 ? -3.715 18.210 -13.103 1.00 83.06 222 PRO A N 1
ATOM 1719 C CA . PRO A 1 222 ? -4.373 19.514 -13.066 1.00 83.06 222 PRO A CA 1
ATOM 1720 C C . PRO A 1 222 ? -4.423 20.228 -14.423 1.00 83.06 222 PRO A C 1
ATOM 1722 O O . PRO A 1 222 ? -5.333 21.024 -14.653 1.00 83.06 222 PRO A O 1
ATOM 1725 N N . LEU A 1 223 ? -3.451 19.983 -15.310 1.00 86.25 223 LEU A N 1
ATOM 1726 C CA . LEU A 1 223 ? -3.384 20.611 -16.635 1.00 86.25 223 LEU A CA 1
ATOM 1727 C C . LEU A 1 223 ? -4.333 19.948 -17.640 1.00 86.25 223 LEU A C 1
ATOM 1729 O O . LEU A 1 223 ? -4.917 20.639 -18.476 1.00 86.25 223 LEU A O 1
ATOM 1733 N N . MET A 1 224 ? -4.531 18.632 -17.525 1.00 88.31 224 MET A N 1
ATOM 1734 C CA . MET A 1 224 ? -5.410 17.834 -18.388 1.00 88.31 224 MET A CA 1
ATOM 1735 C C . MET A 1 224 ? -6.897 17.945 -18.014 1.00 88.31 224 MET A C 1
ATOM 1737 O O . MET A 1 224 ? -7.750 17.352 -18.674 1.00 88.31 224 MET A O 1
ATOM 1741 N N . GLY A 1 225 ? -7.249 18.739 -16.996 1.00 83.12 225 GLY A N 1
ATOM 1742 C CA . GLY A 1 225 ? -8.642 18.966 -16.599 1.00 83.12 225 GLY A CA 1
ATOM 1743 C C . GLY A 1 225 ? -9.537 19.453 -17.748 1.00 83.12 225 GLY A C 1
ATOM 1744 O O . GLY A 1 225 ? -10.696 19.057 -17.825 1.00 83.12 225 GLY A O 1
ATOM 1745 N N . GLY A 1 226 ? -9.003 20.250 -18.679 1.00 80.06 226 GLY A N 1
ATOM 1746 C CA . GLY A 1 226 ? -9.740 20.683 -19.870 1.00 80.06 226 GLY A CA 1
ATOM 1747 C C . GLY A 1 226 ? -9.817 19.658 -21.009 1.00 80.06 226 GLY A C 1
ATOM 1748 O O . GLY A 1 226 ? -10.632 19.844 -21.904 1.00 80.06 226 GLY A O 1
ATOM 1749 N N . GLU A 1 227 ? -9.009 18.593 -20.975 1.00 84.75 227 GLU A N 1
ATOM 1750 C CA . GLU A 1 227 ? -9.011 17.516 -21.981 1.00 84.75 227 GLU A CA 1
ATOM 1751 C C . GLU A 1 227 ? -10.018 16.420 -21.638 1.00 84.75 227 GLU A C 1
ATOM 1753 O O . GLU A 1 227 ? -10.809 15.981 -22.468 1.00 84.75 227 GLU A O 1
ATOM 1758 N N . SER A 1 228 ? -9.981 15.961 -20.389 1.00 83.38 228 SER A N 1
ATOM 1759 C CA . SER A 1 228 ? -10.682 14.750 -19.953 1.00 83.38 228 SER A CA 1
ATOM 1760 C C . SER A 1 228 ? -11.459 14.936 -18.652 1.00 83.38 228 SER A C 1
ATOM 1762 O O . SER A 1 228 ? -12.047 13.979 -18.149 1.00 83.38 228 SER A O 1
ATOM 1764 N N . GLY A 1 229 ? -11.449 16.136 -18.059 1.00 80.62 229 GLY A N 1
ATOM 1765 C CA . GLY A 1 229 ? -11.994 16.355 -16.716 1.00 80.62 229 GLY A CA 1
ATOM 1766 C C . GLY A 1 229 ? -11.198 15.641 -15.618 1.00 80.62 229 GLY A C 1
ATOM 1767 O O . GLY A 1 229 ? -11.742 15.397 -14.547 1.00 80.62 229 GLY A O 1
ATOM 1768 N N . GLY A 1 230 ? -9.943 15.259 -15.889 1.00 81.25 230 GLY A N 1
ATOM 1769 C CA . GLY A 1 230 ? -9.131 14.445 -14.976 1.00 81.25 230 GLY A CA 1
ATOM 1770 C C . GLY A 1 230 ? -9.477 12.950 -14.997 1.00 81.25 230 GLY A C 1
ATOM 1771 O O . GLY A 1 230 ? -9.076 12.218 -14.097 1.00 81.25 230 GLY A O 1
ATOM 1772 N N . ASN A 1 231 ? -10.238 12.480 -15.991 1.00 85.81 231 ASN A N 1
ATOM 1773 C CA . ASN A 1 231 ? -10.728 11.106 -16.045 1.00 85.81 231 ASN A CA 1
ATOM 1774 C C . ASN A 1 231 ? -9.854 10.204 -16.939 1.00 85.81 231 ASN A C 1
ATOM 1776 O O . ASN A 1 231 ? -9.879 10.308 -18.165 1.00 85.81 231 ASN A O 1
ATOM 1780 N N . TYR A 1 232 ? -9.168 9.232 -16.331 1.00 87.31 232 TYR A N 1
ATOM 1781 C CA . TYR A 1 232 ? -8.377 8.198 -17.025 1.00 87.31 232 TYR A CA 1
ATOM 1782 C C . TYR A 1 232 ? -9.193 7.255 -17.918 1.00 87.31 232 TYR A C 1
ATOM 1784 O O . TYR A 1 232 ? -8.635 6.546 -18.752 1.00 87.31 232 TYR A O 1
ATOM 1792 N N . ASN A 1 233 ? -10.513 7.245 -17.750 1.00 88.94 233 ASN A N 1
ATOM 1793 C CA . ASN A 1 233 ? -11.468 6.459 -18.521 1.00 88.94 233 ASN A CA 1
ATOM 1794 C C . ASN A 1 233 ? -12.238 7.313 -19.547 1.00 88.94 233 ASN A C 1
ATOM 1796 O O . ASN A 1 233 ? -13.240 6.865 -20.106 1.00 88.94 233 ASN A O 1
ATOM 1800 N N . ALA A 1 234 ? -11.807 8.556 -19.789 1.00 88.12 234 ALA A N 1
ATOM 1801 C CA . ALA A 1 234 ? -12.430 9.424 -20.780 1.00 88.12 234 ALA A CA 1
ATOM 1802 C C . ALA A 1 234 ? -12.229 8.883 -22.201 1.00 88.12 234 ALA A C 1
ATOM 1804 O O . ALA A 1 234 ? -11.111 8.558 -22.600 1.00 88.12 234 ALA A O 1
ATOM 1805 N N . ILE A 1 235 ? -13.301 8.848 -22.992 1.00 85.81 235 ILE A N 1
ATOM 1806 C CA . ILE A 1 235 ? -13.232 8.585 -24.428 1.00 85.81 235 ILE A CA 1
ATOM 1807 C C . ILE A 1 235 ? -14.074 9.611 -25.186 1.00 85.81 235 ILE A C 1
ATOM 1809 O O . ILE A 1 235 ? -15.216 9.908 -24.830 1.00 85.81 235 ILE A O 1
ATOM 1813 N N . ASN A 1 236 ? -13.497 10.190 -26.232 1.00 76.50 236 ASN A N 1
ATOM 1814 C CA . ASN A 1 236 ? -14.191 11.144 -27.081 1.00 76.50 236 ASN A CA 1
ATOM 1815 C C . ASN A 1 236 ? -15.296 10.418 -27.870 1.00 76.50 236 ASN A C 1
ATOM 1817 O O . ASN A 1 236 ? -15.017 9.495 -28.635 1.00 76.50 236 ASN A O 1
ATOM 1821 N N . GLY A 1 237 ? -16.551 10.823 -27.658 1.00 60.69 237 GLY A N 1
ATOM 1822 C CA . GLY A 1 237 ? -17.725 10.275 -28.346 1.00 60.69 237 GLY A CA 1
ATOM 1823 C C . GLY A 1 237 ? -18.665 9.401 -27.508 1.00 60.69 237 GLY A C 1
ATOM 1824 O O . GLY A 1 237 ? -19.784 9.158 -27.959 1.00 60.69 237 GLY A O 1
ATOM 1825 N N . ARG A 1 238 ? -18.293 8.976 -26.283 1.00 63.97 238 ARG A N 1
ATOM 1826 C CA . ARG A 1 238 ? -19.212 8.335 -25.308 1.00 63.97 238 ARG A CA 1
ATOM 1827 C C . ARG A 1 238 ? -18.607 8.241 -23.893 1.00 63.97 238 ARG A C 1
ATOM 1829 O O . ARG A 1 238 ? -17.403 8.314 -23.739 1.00 63.97 238 ARG A O 1
ATOM 1836 N N . GLY A 1 239 ? -19.420 8.026 -22.853 1.00 60.12 239 GLY A N 1
ATOM 1837 C CA . GLY A 1 239 ? -18.956 7.697 -21.491 1.00 60.12 239 GLY A CA 1
ATOM 1838 C C . GLY A 1 239 ? -19.200 6.231 -21.094 1.00 60.12 239 GLY A C 1
ATOM 1839 O O . GLY A 1 239 ? -19.982 5.536 -21.741 1.00 60.12 239 GLY A O 1
ATOM 1840 N N . GLY A 1 240 ? -18.566 5.779 -20.003 1.00 68.62 240 GLY A N 1
ATOM 1841 C CA . GLY A 1 240 ? -18.861 4.493 -19.341 1.00 68.62 240 GLY A CA 1
ATOM 1842 C C . GLY A 1 240 ? -17.922 3.322 -19.660 1.00 68.62 240 GLY A C 1
ATOM 1843 O O . GLY A 1 240 ? -18.191 2.201 -19.237 1.00 68.62 240 GLY A O 1
ATOM 1844 N N . VAL A 1 241 ? -16.829 3.561 -20.387 1.00 81.50 241 VAL A N 1
ATOM 1845 C CA . VAL A 1 241 ? -15.830 2.537 -20.724 1.00 81.50 241 VAL A CA 1
ATOM 1846 C C . VAL A 1 241 ? -14.718 2.548 -19.683 1.00 81.50 241 VAL A C 1
ATOM 1848 O O . VAL A 1 241 ? -14.122 3.591 -19.442 1.00 81.50 241 VAL A O 1
ATOM 1851 N N . LYS A 1 242 ? -14.399 1.396 -19.094 1.00 88.12 242 LYS A N 1
ATOM 1852 C CA . LYS A 1 242 ? -13.279 1.261 -18.155 1.00 88.12 242 LYS A CA 1
ATOM 1853 C C . LYS A 1 242 ? -11.964 0.971 -18.884 1.00 88.12 242 LYS A C 1
ATOM 1855 O O . LYS A 1 242 ? -11.464 -0.150 -18.860 1.00 88.12 242 LYS A O 1
ATOM 1860 N N . LEU A 1 243 ? -11.425 1.983 -19.560 1.00 87.94 243 LEU A N 1
ATOM 1861 C CA . LEU A 1 243 ? -10.150 1.912 -20.283 1.00 87.94 243 LEU A CA 1
ATOM 1862 C C . LEU A 1 243 ? -8.990 1.416 -19.407 1.00 87.94 243 LEU A C 1
ATOM 1864 O O . LEU A 1 243 ? -8.164 0.649 -19.886 1.00 87.94 243 LEU A O 1
ATOM 1868 N N . THR A 1 244 ? -8.953 1.784 -18.125 1.00 84.88 244 THR A N 1
ATOM 1869 C CA . THR A 1 244 ? -7.885 1.372 -17.196 1.00 84.88 244 THR A CA 1
ATOM 1870 C C . THR A 1 244 ? -7.865 -0.131 -16.903 1.00 84.88 244 THR A C 1
ATOM 1872 O O . THR A 1 244 ? -6.858 -0.654 -16.433 1.00 84.88 244 THR A O 1
ATOM 1875 N N . GLU A 1 245 ? -8.958 -0.842 -17.188 1.00 84.94 245 GLU A N 1
ATOM 1876 C CA . GLU A 1 245 ? -9.047 -2.301 -17.053 1.00 84.94 245 GLU A CA 1
ATOM 1877 C C . GLU A 1 245 ? -8.713 -3.037 -18.369 1.00 84.94 245 GLU A C 1
ATOM 1879 O O . GLU A 1 245 ? -8.548 -4.257 -18.357 1.00 84.94 245 GLU A O 1
ATOM 1884 N N . MET A 1 246 ? -8.589 -2.315 -19.490 1.00 88.44 246 MET A N 1
ATOM 1885 C CA . MET A 1 246 ? -8.304 -2.867 -20.819 1.00 88.44 246 MET A CA 1
ATOM 1886 C C . MET A 1 246 ? -6.802 -2.937 -21.105 1.00 88.44 246 MET A C 1
ATOM 1888 O O . MET A 1 246 ? -6.026 -2.112 -20.626 1.00 88.44 246 MET A O 1
ATOM 1892 N N . THR A 1 247 ? -6.383 -3.883 -21.947 1.00 88.56 247 THR A N 1
ATOM 1893 C CA . THR A 1 247 ? -5.047 -3.851 -22.559 1.00 88.56 247 THR A CA 1
ATOM 1894 C C . THR A 1 247 ? -4.949 -2.720 -23.577 1.00 88.56 247 THR A C 1
ATOM 1896 O O . THR A 1 247 ? -5.954 -2.265 -24.126 1.00 88.56 247 THR A O 1
ATOM 1899 N N . ILE A 1 248 ? -3.737 -2.260 -23.868 1.00 88.25 248 ILE A N 1
ATOM 1900 C CA . ILE A 1 248 ? -3.501 -1.230 -24.886 1.00 88.25 248 ILE A CA 1
ATOM 1901 C C . ILE A 1 248 ? -4.075 -1.659 -26.250 1.00 88.25 248 ILE A C 1
ATOM 1903 O O . ILE A 1 248 ? -4.664 -0.835 -26.946 1.00 88.25 248 ILE A O 1
ATOM 1907 N N . GLU A 1 249 ? -3.957 -2.935 -26.633 1.00 92.50 249 GLU A N 1
ATOM 1908 C CA . GLU A 1 249 ? -4.541 -3.478 -27.870 1.00 92.50 249 GLU A CA 1
ATOM 1909 C C . GLU A 1 249 ? -6.071 -3.373 -27.858 1.00 92.50 249 GLU A C 1
ATOM 1911 O O . GLU A 1 249 ? -6.667 -2.933 -28.843 1.00 92.50 249 GLU A O 1
ATOM 1916 N N . GLN A 1 250 ? -6.706 -3.706 -26.731 1.00 92.38 250 GLN A N 1
ATOM 1917 C CA . GLN A 1 250 ? -8.152 -3.558 -26.557 1.00 92.38 250 GLN A CA 1
ATOM 1918 C C . GLN A 1 250 ? -8.583 -2.092 -26.636 1.00 92.38 250 GLN A C 1
ATOM 1920 O O . GLN A 1 250 ? -9.579 -1.794 -27.294 1.00 92.38 250 GLN A O 1
ATOM 1925 N N . VAL A 1 251 ? -7.818 -1.171 -26.039 1.00 92.06 251 VAL A N 1
ATOM 1926 C CA . VAL A 1 251 ? -8.061 0.271 -26.172 1.00 92.06 251 VAL A CA 1
ATOM 1927 C C . VAL A 1 251 ? -7.948 0.689 -27.634 1.00 92.06 251 VAL A C 1
ATOM 1929 O O . VAL A 1 251 ? -8.889 1.280 -28.152 1.00 92.06 251 VAL A O 1
ATOM 1932 N N . MET A 1 252 ? -6.865 0.334 -28.334 1.00 92.19 252 MET A N 1
ATOM 1933 C CA . MET A 1 252 ? -6.679 0.658 -29.756 1.00 92.19 252 MET A CA 1
ATOM 1934 C C . MET A 1 252 ? -7.817 0.128 -30.633 1.00 92.19 252 MET A C 1
ATOM 1936 O O . MET A 1 252 ? -8.245 0.816 -31.560 1.00 92.19 252 MET A O 1
ATOM 1940 N N . GLU A 1 253 ? -8.314 -1.080 -30.364 1.00 89.56 253 GLU A N 1
ATOM 1941 C CA . GLU A 1 253 ? -9.466 -1.636 -31.075 1.00 89.56 253 GLU A CA 1
ATOM 1942 C C . GLU A 1 253 ? -10.745 -0.860 -30.758 1.00 89.56 253 GLU A C 1
ATOM 1944 O O . GLU A 1 253 ? -11.507 -0.516 -31.662 1.00 89.56 253 GLU A O 1
ATOM 1949 N N . HIS A 1 254 ? -10.943 -0.495 -29.492 1.00 86.81 254 HIS A N 1
ATOM 1950 C CA . HIS A 1 254 ? -12.075 0.321 -29.084 1.00 86.81 254 HIS A CA 1
ATOM 1951 C C . HIS A 1 254 ? -12.055 1.695 -29.760 1.00 86.81 254 HIS A C 1
ATOM 1953 O O . HIS A 1 254 ? -13.087 2.145 -30.249 1.00 86.81 254 HIS A O 1
ATOM 1959 N N . GLN A 1 255 ? -10.888 2.334 -29.894 1.00 87.81 255 GLN A N 1
ATOM 1960 C CA . GLN A 1 255 ? -10.774 3.621 -30.584 1.00 87.81 255 GLN A CA 1
ATOM 1961 C C . GLN A 1 255 ? -11.225 3.552 -32.053 1.00 87.81 255 GLN A C 1
ATOM 1963 O O . GLN A 1 255 ? -11.833 4.505 -32.544 1.00 87.81 255 GLN A O 1
ATOM 1968 N N . LYS A 1 256 ? -10.988 2.428 -32.751 1.00 81.38 256 LYS A N 1
ATOM 1969 C CA . LYS A 1 256 ? -11.430 2.238 -34.148 1.00 81.38 256 LYS A CA 1
ATOM 1970 C C . LYS A 1 256 ? -12.950 2.239 -34.289 1.00 81.38 256 LYS A C 1
ATOM 1972 O O . LYS A 1 256 ? -13.462 2.676 -35.315 1.00 81.38 256 LYS A O 1
ATOM 1977 N N . GLN A 1 257 ? -13.669 1.768 -33.269 1.00 72.50 257 GLN A N 1
ATOM 1978 C CA . GLN A 1 257 ? -15.135 1.709 -33.270 1.00 72.50 257 GLN A CA 1
ATOM 1979 C C . GLN A 1 257 ? -15.779 3.103 -33.220 1.00 72.50 257 GLN A C 1
ATOM 1981 O O . GLN A 1 257 ? -16.928 3.255 -33.629 1.00 72.50 257 GLN A O 1
ATOM 1986 N N . TYR A 1 258 ? -15.040 4.115 -32.753 1.00 70.31 258 TYR A N 1
ATOM 1987 C CA . TYR A 1 258 ? -15.529 5.488 -32.587 1.00 70.31 258 TYR A CA 1
ATOM 1988 C C . TYR A 1 258 ? -14.832 6.504 -33.496 1.00 70.31 258 TYR A C 1
ATOM 1990 O O . TYR A 1 258 ? -15.234 7.664 -33.533 1.00 70.31 258 TYR A O 1
ATOM 1998 N N . SER A 1 259 ? -13.826 6.090 -34.268 1.00 64.81 259 SER A N 1
ATOM 1999 C CA . SER A 1 259 ? -13.268 6.905 -35.347 1.00 64.81 259 SER A CA 1
ATOM 2000 C C . SER A 1 259 ? -14.148 6.792 -36.601 1.00 64.81 259 SER A C 1
ATOM 2002 O O . SER A 1 259 ? -14.221 5.719 -37.198 1.00 64.81 259 SER A O 1
ATOM 2004 N N . GLY A 1 260 ? -14.822 7.871 -37.025 1.00 58.69 260 GLY A N 1
ATOM 2005 C CA . GLY A 1 260 ? -15.704 7.828 -38.203 1.00 58.69 260 GLY A CA 1
ATOM 2006 C C . GLY A 1 260 ? -16.443 9.136 -38.547 1.00 58.69 260 GLY A C 1
ATOM 2007 O O . GLY A 1 260 ? -16.242 10.156 -37.882 1.00 58.69 260 GLY A O 1
ATOM 2008 N N . PRO A 1 261 ? -17.293 9.140 -39.600 1.00 45.06 261 PRO A N 1
ATOM 2009 C CA . PRO A 1 261 ? -18.034 10.325 -40.042 1.00 45.06 261 PRO A CA 1
ATOM 2010 C C . PRO A 1 261 ? -19.008 10.785 -38.947 1.00 45.06 261 PRO A C 1
ATOM 2012 O O . PRO A 1 261 ? -19.955 10.076 -38.620 1.00 45.06 261 PRO A O 1
ATOM 2015 N N . GLY A 1 262 ? -18.754 11.959 -38.363 1.00 55.19 262 GLY A N 1
ATOM 2016 C CA . GLY A 1 262 ? -19.504 12.472 -37.207 1.00 55.19 262 GLY A CA 1
ATOM 2017 C C . GLY A 1 262 ? -18.710 13.392 -36.271 1.00 55.19 262 GLY A C 1
ATOM 2018 O O . GLY A 1 262 ? -19.309 14.026 -35.412 1.00 55.19 262 GLY A O 1
ATOM 2019 N N . GLY A 1 263 ? -17.387 13.512 -36.460 1.00 56.34 263 GLY A N 1
ATOM 2020 C CA . GLY A 1 263 ? -16.538 14.457 -35.715 1.00 56.34 263 GLY A CA 1
ATOM 2021 C C . GLY A 1 263 ? -15.887 13.891 -34.449 1.00 56.34 263 GLY A C 1
ATOM 2022 O O . GLY A 1 263 ? -15.340 14.657 -33.664 1.00 56.34 263 GLY A O 1
ATOM 2023 N N . TYR A 1 264 ? -15.930 12.572 -34.247 1.00 67.56 264 TYR A N 1
ATOM 2024 C CA . TYR A 1 264 ? -15.281 11.906 -33.117 1.00 67.56 264 TYR A CA 1
ATOM 2025 C C . TYR A 1 264 ? -13.865 11.458 -33.484 1.00 67.56 264 TYR A C 1
ATOM 2027 O O . TYR A 1 264 ? -13.639 10.824 -34.519 1.00 67.56 264 TYR A O 1
ATOM 2035 N N . THR A 1 265 ? -12.900 11.785 -32.626 1.00 73.44 265 THR A N 1
ATOM 2036 C CA . THR A 1 265 ? -11.470 11.512 -32.857 1.00 73.44 265 THR A CA 1
ATOM 2037 C C . THR A 1 265 ? -11.028 10.142 -32.343 1.00 73.44 265 THR A C 1
ATOM 2039 O O . THR A 1 265 ? -9.908 9.713 -32.624 1.00 73.44 265 THR A O 1
ATOM 2042 N N . GLY A 1 266 ? -11.881 9.460 -31.569 1.00 81.25 266 GLY A N 1
ATOM 2043 C CA . GLY A 1 266 ? -11.517 8.245 -30.840 1.00 81.25 266 GLY A CA 1
ATOM 2044 C C . GLY A 1 266 ? -10.461 8.488 -29.755 1.00 81.25 266 GLY A C 1
ATOM 2045 O O . GLY A 1 266 ? -9.797 7.543 -29.341 1.00 81.25 266 GLY A O 1
ATOM 2046 N N . ALA A 1 267 ? -10.258 9.735 -29.318 1.00 88.06 267 ALA A N 1
ATOM 2047 C CA . ALA A 1 267 ? -9.289 10.075 -28.281 1.00 88.06 267 ALA A CA 1
ATOM 2048 C C . ALA A 1 267 ? -9.611 9.381 -26.947 1.00 88.06 267 ALA A C 1
ATOM 2050 O O . ALA A 1 267 ? -10.769 9.358 -26.529 1.00 88.06 267 ALA A O 1
ATOM 2051 N N . ALA A 1 268 ? -8.596 8.810 -26.295 1.00 90.88 268 ALA A N 1
ATOM 2052 C CA . ALA A 1 268 ? -8.763 7.954 -25.122 1.00 90.88 268 ALA A CA 1
ATOM 2053 C C . ALA A 1 268 ? -7.834 8.341 -23.959 1.00 90.88 268 ALA A C 1
ATOM 2055 O O . ALA A 1 268 ? -6.673 8.706 -24.162 1.00 90.88 268 ALA A O 1
ATOM 2056 N N . GLY A 1 269 ? -8.345 8.201 -22.737 1.00 90.75 269 GLY A N 1
ATOM 2057 C CA . GLY A 1 269 ? -7.610 8.388 -21.489 1.00 90.75 269 GLY A CA 1
ATOM 2058 C C . GLY A 1 269 ? -7.510 9.837 -21.010 1.00 90.75 269 GLY A C 1
ATOM 2059 O O . GLY A 1 269 ? -8.044 10.759 -21.633 1.00 90.75 269 GLY A O 1
ATOM 2060 N N . LEU A 1 270 ? -6.773 10.034 -19.912 1.00 90.94 270 LEU A N 1
ATOM 2061 C CA . LEU A 1 270 ? -6.499 11.343 -19.305 1.00 90.94 270 LEU A CA 1
ATOM 2062 C C . LEU A 1 270 ? -5.920 12.320 -20.338 1.00 90.94 270 LEU A C 1
ATOM 2064 O O . LEU A 1 270 ? -6.342 13.473 -20.404 1.00 90.94 270 LEU A O 1
ATOM 2068 N N . TYR A 1 271 ? -4.982 11.827 -21.151 1.00 92.88 271 TYR A N 1
ATOM 2069 C CA . TYR A 1 271 ? -4.235 12.594 -22.150 1.00 92.88 271 TYR A CA 1
ATOM 2070 C C . TYR A 1 271 ? -4.889 12.636 -23.533 1.00 92.88 271 TYR A C 1
ATOM 2072 O O . TYR A 1 271 ? -4.288 13.188 -24.453 1.00 92.88 271 TYR A O 1
ATOM 2080 N N . GLN A 1 272 ? -6.078 12.039 -23.695 1.00 91.88 272 GLN A N 1
ATOM 2081 C CA . GLN A 1 272 ? -6.833 12.042 -24.953 1.00 91.88 272 GLN A CA 1
ATOM 2082 C C . GLN A 1 272 ? -5.994 11.577 -26.165 1.00 91.88 272 GLN A C 1
ATOM 2084 O O . GLN A 1 272 ? -6.011 12.184 -27.237 1.00 91.88 272 GLN A O 1
ATOM 2089 N N . PHE A 1 273 ? -5.264 10.463 -26.026 1.00 92.81 273 PHE A N 1
ATOM 2090 C CA . PHE A 1 273 ? -4.459 9.917 -27.120 1.00 92.81 273 PHE A CA 1
ATOM 2091 C C . PHE A 1 273 ? -5.355 9.522 -28.294 1.00 92.81 273 PHE A C 1
ATOM 2093 O O . PHE A 1 273 ? -6.211 8.657 -28.141 1.00 92.81 273 PHE A O 1
ATOM 2100 N N . ILE A 1 274 ? -5.146 10.102 -29.475 1.00 91.00 274 ILE A N 1
ATOM 2101 C CA . ILE A 1 274 ? -5.808 9.662 -30.716 1.00 91.00 274 ILE A CA 1
ATOM 2102 C C . ILE A 1 274 ? -5.161 8.369 -31.257 1.00 91.00 274 ILE A C 1
ATOM 2104 O O . ILE A 1 274 ? -3.996 8.104 -30.937 1.00 91.00 274 ILE A O 1
ATOM 2108 N N . PRO A 1 275 ? -5.844 7.582 -32.118 1.00 90.94 275 PRO A N 1
ATOM 2109 C CA . PRO A 1 275 ? -5.365 6.261 -32.549 1.00 90.94 275 PRO A CA 1
ATOM 2110 C C . PRO A 1 275 ? -3.940 6.244 -33.117 1.00 90.94 275 PRO A C 1
ATOM 2112 O O . PRO A 1 275 ? -3.136 5.365 -32.803 1.00 90.94 275 PRO A O 1
ATOM 2115 N N . SER A 1 276 ? -3.602 7.228 -33.956 1.00 90.38 276 SER A N 1
ATOM 2116 C CA . SER A 1 276 ? -2.273 7.333 -34.566 1.00 90.38 276 SER A CA 1
ATOM 2117 C C . SER A 1 276 ? -1.188 7.635 -33.537 1.00 90.38 276 SER A C 1
ATOM 2119 O O . SER A 1 276 ? -0.106 7.051 -33.602 1.00 90.38 276 SER A O 1
ATOM 2121 N N . THR A 1 277 ? -1.484 8.517 -32.579 1.00 91.44 277 THR A N 1
ATOM 2122 C CA . THR A 1 277 ? -0.548 8.905 -31.523 1.00 91.44 277 THR A CA 1
ATOM 2123 C C . THR A 1 277 ? -0.323 7.747 -30.569 1.00 91.44 277 THR A C 1
ATOM 2125 O O . THR A 1 277 ? 0.832 7.394 -30.357 1.00 91.44 277 THR A O 1
ATOM 2128 N N . LEU A 1 278 ? -1.391 7.092 -30.085 1.00 93.12 278 LEU A N 1
ATOM 2129 C CA . LEU A 1 278 ? -1.280 5.935 -29.189 1.00 93.12 278 LEU A CA 1
ATOM 2130 C C . LEU A 1 278 ? -0.412 4.834 -29.816 1.00 93.12 278 LEU A C 1
ATOM 2132 O O . LEU A 1 278 ? 0.505 4.318 -29.185 1.00 93.12 278 LEU A O 1
ATOM 2136 N N . LYS A 1 279 ? -0.631 4.531 -31.102 1.00 92.00 279 LYS A N 1
ATOM 2137 C CA . LYS A 1 279 ? 0.182 3.556 -31.841 1.00 92.00 279 LYS A CA 1
ATOM 2138 C C . LYS A 1 279 ? 1.660 3.950 -31.925 1.00 92.00 279 LYS A C 1
ATOM 2140 O O . LYS A 1 279 ? 2.525 3.082 -31.815 1.00 92.00 279 LYS A O 1
ATOM 2145 N N . ALA A 1 280 ? 1.958 5.231 -32.139 1.00 88.12 280 ALA A N 1
ATOM 2146 C CA . ALA A 1 280 ? 3.330 5.721 -32.226 1.00 88.12 280 ALA A CA 1
ATOM 2147 C C . ALA A 1 280 ? 4.053 5.650 -30.873 1.00 88.12 280 ALA A C 1
ATOM 2149 O O . ALA A 1 280 ? 5.177 5.152 -30.818 1.00 88.12 280 ALA A O 1
ATOM 2150 N N . VAL A 1 281 ? 3.404 6.086 -29.788 1.00 87.56 281 VAL A N 1
ATOM 2151 C CA . VAL A 1 281 ? 4.017 6.097 -28.449 1.00 87.56 281 VAL A CA 1
ATOM 2152 C C . VAL A 1 281 ? 4.206 4.692 -27.892 1.00 87.56 281 VAL A C 1
ATOM 2154 O O . VAL A 1 281 ? 5.254 4.419 -27.328 1.00 87.56 281 VAL A O 1
ATOM 2157 N N . VAL A 1 282 ? 3.272 3.769 -28.138 1.00 84.56 282 VAL A N 1
ATOM 2158 C CA . VAL A 1 282 ? 3.405 2.358 -27.728 1.00 84.56 282 VAL A CA 1
ATOM 2159 C C . VAL A 1 282 ? 4.560 1.680 -28.462 1.00 84.56 282 VAL A C 1
ATOM 2161 O O . VAL A 1 282 ? 5.347 0.946 -27.873 1.00 84.56 282 VAL A O 1
ATOM 2164 N N . ARG A 1 283 ? 4.729 1.979 -29.756 1.00 82.81 283 ARG A N 1
ATOM 2165 C CA . ARG A 1 283 ? 5.885 1.488 -30.512 1.00 82.81 283 ARG A CA 1
ATOM 2166 C C . ARG A 1 283 ? 7.203 2.059 -29.978 1.00 82.81 283 ARG A C 1
ATOM 2168 O O . ARG A 1 283 ? 8.202 1.350 -29.977 1.00 82.81 283 ARG A O 1
ATOM 2175 N N . ALA A 1 284 ? 7.215 3.328 -29.574 1.00 73.50 284 ALA A N 1
ATOM 2176 C CA . ALA A 1 284 ? 8.405 4.000 -29.055 1.00 73.50 284 ALA A CA 1
ATOM 2177 C C . ALA A 1 284 ? 8.732 3.628 -27.596 1.00 73.50 284 ALA A C 1
ATOM 2179 O O . ALA A 1 284 ? 9.892 3.725 -27.191 1.00 73.50 284 ALA A O 1
ATOM 2180 N N . SER A 1 285 ? 7.736 3.213 -26.809 1.00 74.25 285 SER A N 1
ATOM 2181 C CA . SER A 1 285 ? 7.924 2.765 -25.428 1.00 74.25 285 SER A CA 1
ATOM 2182 C C . SER A 1 285 ? 8.457 1.338 -25.348 1.00 74.25 285 SER A C 1
ATOM 2184 O O . SER A 1 285 ? 9.156 1.018 -24.397 1.00 74.25 285 SER A O 1
ATOM 2186 N N . GLY A 1 286 ? 8.165 0.497 -26.348 1.00 74.88 286 GLY A N 1
ATOM 2187 C CA . GLY A 1 286 ? 8.512 -0.926 -26.322 1.00 74.88 286 GLY A CA 1
ATOM 2188 C C . GLY A 1 286 ? 7.543 -1.774 -25.492 1.00 74.88 286 GLY A C 1
ATOM 2189 O O . GLY A 1 286 ? 7.778 -2.969 -25.330 1.00 74.88 286 GLY A O 1
ATOM 2190 N N . LEU A 1 287 ? 6.450 -1.176 -25.001 1.00 76.00 287 LEU A N 1
ATOM 2191 C CA . LEU A 1 287 ? 5.390 -1.888 -24.290 1.00 76.00 287 LEU A CA 1
ATOM 2192 C C . LEU A 1 287 ? 4.703 -2.883 -25.232 1.00 76.00 287 LEU A C 1
ATOM 2194 O O . LEU A 1 287 ? 4.415 -2.564 -26.389 1.00 76.00 287 LEU A O 1
ATOM 2198 N N . ASP A 1 288 ? 4.390 -4.072 -24.720 1.00 78.50 288 ASP A N 1
ATOM 2199 C CA . ASP A 1 288 ? 3.606 -5.055 -25.461 1.00 78.50 288 ASP A CA 1
ATOM 2200 C C . ASP A 1 288 ? 2.112 -4.709 -25.361 1.00 78.50 288 ASP A C 1
ATOM 2202 O O . ASP A 1 288 ? 1.513 -4.841 -24.287 1.00 78.50 288 ASP A O 1
ATOM 2206 N N . PRO A 1 289 ? 1.466 -4.298 -26.468 1.00 81.31 289 PRO A N 1
ATOM 2207 C CA . PRO A 1 289 ? 0.086 -3.846 -26.419 1.00 81.31 289 PRO A CA 1
ATOM 2208 C C . PRO A 1 289 ? -0.902 -4.944 -26.009 1.00 81.31 289 PRO A C 1
ATOM 2210 O O . PRO A 1 289 ? -2.002 -4.627 -25.556 1.00 81.31 289 PRO A O 1
ATOM 2213 N N . LYS A 1 290 ? -0.542 -6.223 -26.161 1.00 80.69 290 LYS A N 1
ATOM 2214 C CA . LYS A 1 290 ? -1.439 -7.350 -25.872 1.00 80.69 290 LYS A CA 1
ATOM 2215 C C . LYS A 1 290 ? -1.563 -7.647 -24.389 1.00 80.69 290 LYS A C 1
ATOM 2217 O O . LYS A 1 290 ? -2.587 -8.167 -23.958 1.00 80.69 290 LYS A O 1
ATOM 2222 N N . THR A 1 291 ? -0.522 -7.337 -23.629 1.00 72.56 291 THR A N 1
ATOM 2223 C CA . THR A 1 291 ? -0.368 -7.760 -22.233 1.00 72.56 291 THR A CA 1
ATOM 2224 C C . THR A 1 291 ? -0.352 -6.578 -21.269 1.00 72.56 291 THR A C 1
ATOM 2226 O O . THR A 1 291 ? -0.759 -6.723 -20.115 1.00 72.56 291 THR A O 1
ATOM 2229 N N . THR A 1 292 ? 0.067 -5.395 -21.727 1.00 75.25 292 THR A N 1
ATOM 2230 C CA . THR A 1 292 ? 0.094 -4.176 -20.915 1.00 75.25 292 THR A CA 1
ATOM 2231 C C . THR A 1 292 ? -1.295 -3.541 -20.834 1.00 75.25 292 THR A C 1
ATOM 2233 O O . THR A 1 292 ? -1.929 -3.264 -21.858 1.00 75.25 292 THR A O 1
ATOM 2236 N N . ARG A 1 293 ? -1.770 -3.297 -19.607 1.00 82.44 293 ARG A N 1
ATOM 2237 C CA . ARG A 1 293 ? -3.030 -2.588 -19.331 1.00 82.44 293 ARG A CA 1
ATOM 2238 C C . ARG A 1 293 ? -2.871 -1.082 -19.465 1.00 82.44 293 ARG A C 1
ATOM 2240 O O . ARG A 1 293 ? -1.823 -0.544 -19.158 1.00 82.44 293 ARG A O 1
ATOM 2247 N N . PHE A 1 294 ? -3.918 -0.384 -19.885 1.00 85.75 294 PHE A N 1
ATOM 2248 C CA . PHE A 1 294 ? -3.906 1.068 -20.068 1.00 85.75 294 PHE A CA 1
ATOM 2249 C C . PHE A 1 294 ? -4.204 1.823 -18.758 1.00 85.75 294 PHE A C 1
ATOM 2251 O O . PHE A 1 294 ? -5.087 2.686 -18.695 1.00 85.75 294 PHE A O 1
ATOM 2258 N N . THR A 1 295 ? -3.486 1.448 -17.697 1.00 82.38 295 THR A N 1
ATOM 2259 C CA . THR A 1 295 ? -3.606 2.000 -16.338 1.00 82.38 295 THR A CA 1
ATOM 2260 C C . THR A 1 295 ? -3.255 3.495 -16.303 1.00 82.38 295 THR A C 1
ATOM 2262 O O . THR A 1 295 ? -2.668 4.011 -17.259 1.00 82.38 295 THR A O 1
ATOM 2265 N N . PRO A 1 296 ? -3.595 4.223 -15.222 1.00 83.06 296 PRO A N 1
ATOM 2266 C CA . PRO A 1 296 ? -3.146 5.603 -15.035 1.00 83.06 296 PRO A CA 1
ATOM 2267 C C . PRO A 1 296 ? -1.632 5.773 -15.227 1.00 83.06 296 PRO A C 1
ATOM 2269 O O . PRO A 1 296 ? -1.215 6.613 -16.024 1.00 83.06 296 PRO A O 1
ATOM 2272 N N . ALA A 1 297 ? -0.831 4.915 -14.589 1.00 74.62 297 ALA A N 1
ATOM 2273 C CA . ALA A 1 297 ? 0.628 4.886 -14.711 1.00 74.62 297 ALA A CA 1
ATOM 2274 C C . ALA A 1 297 ? 1.090 4.743 -16.173 1.00 74.62 297 ALA A C 1
ATOM 2276 O O . ALA A 1 297 ? 1.772 5.628 -16.693 1.00 74.62 297 ALA A O 1
ATOM 2277 N N . VAL A 1 298 ? 0.567 3.746 -16.897 1.00 80.50 298 VAL A N 1
ATOM 2278 C CA . VAL A 1 298 ? 0.865 3.552 -18.326 1.00 80.50 298 VAL A CA 1
ATOM 2279 C C . VAL A 1 298 ? 0.476 4.774 -19.158 1.00 80.50 298 VAL A C 1
ATOM 2281 O O . VAL A 1 298 ? 1.200 5.164 -20.074 1.00 80.50 298 VAL A O 1
ATOM 2284 N N . GLN A 1 299 ? -0.653 5.422 -18.866 1.00 86.69 299 GLN A N 1
ATOM 2285 C CA . GLN A 1 299 ? -1.048 6.643 -19.573 1.00 86.69 299 GLN A CA 1
ATOM 2286 C C . GLN A 1 299 ? -0.046 7.784 -19.340 1.00 86.69 299 GLN A C 1
ATOM 2288 O O . GLN A 1 299 ? 0.295 8.493 -20.292 1.00 86.69 299 GLN A O 1
ATOM 2293 N N . HIS A 1 300 ? 0.458 7.943 -18.113 1.00 84.25 300 HIS A N 1
ATOM 2294 C CA . HIS A 1 300 ? 1.518 8.899 -17.779 1.00 84.25 300 HIS A CA 1
ATOM 2295 C C . HIS A 1 300 ? 2.828 8.569 -18.496 1.00 84.25 300 HIS A C 1
ATOM 2297 O O . HIS A 1 300 ? 3.404 9.453 -19.138 1.00 84.25 300 HIS A O 1
ATOM 2303 N N . GLN A 1 301 ? 3.250 7.303 -18.467 1.00 78.62 301 GLN A N 1
ATOM 2304 C CA . GLN A 1 301 ? 4.450 6.819 -19.145 1.00 78.62 301 GLN A CA 1
ATOM 2305 C C . GLN A 1 301 ? 4.377 7.085 -20.654 1.00 78.62 301 GLN A C 1
ATOM 2307 O O . GLN A 1 301 ? 5.312 7.615 -21.253 1.00 78.62 301 GLN A O 1
ATOM 2312 N N . LEU A 1 302 ? 3.245 6.781 -21.291 1.00 84.62 302 LEU A N 1
ATOM 2313 C CA . LEU A 1 302 ? 3.044 7.023 -22.719 1.00 84.62 302 LEU A CA 1
ATOM 2314 C C . LEU A 1 302 ? 3.062 8.519 -23.071 1.00 84.62 302 LEU A C 1
ATOM 2316 O O . LEU A 1 302 ? 3.533 8.883 -24.151 1.00 84.62 302 LEU A O 1
ATOM 2320 N N . ALA A 1 303 ? 2.604 9.393 -22.170 1.00 88.31 303 ALA A N 1
ATOM 2321 C CA . ALA A 1 303 ? 2.698 10.841 -22.347 1.00 88.31 303 ALA A CA 1
ATOM 2322 C C . ALA A 1 303 ? 4.144 11.345 -22.211 1.00 88.31 303 ALA A C 1
ATOM 2324 O O . ALA A 1 303 ? 4.567 12.211 -22.976 1.00 88.31 303 ALA A O 1
ATOM 2325 N N . GLN A 1 304 ? 4.934 10.777 -21.299 1.00 84.69 304 GLN A N 1
ATOM 2326 C CA . GLN A 1 304 ? 6.367 11.068 -21.218 1.00 84.69 304 GLN A CA 1
ATOM 2327 C C . GLN A 1 304 ? 7.105 10.565 -22.462 1.00 84.69 304 GLN A C 1
ATOM 2329 O O . GLN A 1 304 ? 7.880 11.305 -23.058 1.00 84.69 304 GLN A O 1
ATOM 2334 N N . VAL A 1 305 ? 6.805 9.349 -22.930 1.00 82.06 305 VAL A N 1
ATOM 2335 C CA . VAL A 1 305 ? 7.373 8.786 -24.167 1.00 82.06 305 VAL A CA 1
ATOM 2336 C C . VAL A 1 305 ? 7.013 9.634 -25.386 1.00 82.06 305 VAL A C 1
ATOM 2338 O O . VAL A 1 305 ? 7.861 9.828 -26.259 1.00 82.06 305 VAL A O 1
ATOM 2341 N N . LEU A 1 306 ? 5.794 10.178 -25.448 1.00 88.44 306 LEU A N 1
ATOM 2342 C CA . LEU A 1 306 ? 5.415 11.156 -26.468 1.00 88.44 306 LEU A CA 1
ATOM 2343 C C . LEU A 1 306 ? 6.385 12.341 -26.456 1.00 88.44 306 LEU A C 1
ATOM 2345 O O . LEU A 1 306 ? 6.992 12.650 -27.481 1.00 88.44 306 LEU A O 1
ATOM 2349 N N . LEU A 1 307 ? 6.552 12.973 -25.296 1.00 89.88 307 LEU A N 1
ATOM 2350 C CA . LEU A 1 307 ? 7.358 14.180 -25.159 1.00 89.88 307 LEU A CA 1
ATOM 2351 C C . LEU A 1 307 ? 8.862 13.932 -25.284 1.00 89.88 307 LEU A C 1
ATOM 2353 O O . LEU A 1 307 ? 9.575 14.826 -25.717 1.00 89.88 307 LEU A O 1
ATOM 2357 N N . GLU A 1 308 ? 9.350 12.741 -24.955 1.00 86.88 308 GLU A N 1
ATOM 2358 C CA . GLU A 1 308 ? 10.781 12.439 -24.979 1.00 86.88 308 GLU A CA 1
ATOM 2359 C C . GLU A 1 308 ? 11.228 11.786 -26.289 1.00 86.88 308 GLU A C 1
ATOM 2361 O O . GLU A 1 308 ? 12.202 12.202 -26.920 1.00 86.88 308 GLU A O 1
ATOM 2366 N N . LYS A 1 309 ? 10.509 10.749 -26.729 1.00 78.50 309 LYS A N 1
ATOM 2367 C CA . LYS A 1 309 ? 10.943 9.892 -27.840 1.00 78.50 309 LYS A CA 1
ATOM 2368 C C . LYS A 1 309 ? 10.294 10.259 -29.169 1.00 78.50 309 LYS A C 1
ATOM 2370 O O . LYS A 1 309 ? 10.907 10.042 -30.213 1.00 78.50 309 LYS A O 1
ATOM 2375 N N . VAL A 1 310 ? 9.075 10.800 -29.150 1.00 86.25 310 VAL A N 1
ATOM 2376 C CA . VAL A 1 310 ? 8.340 11.144 -30.379 1.00 86.25 310 VAL A CA 1
ATOM 2377 C C . VAL A 1 310 ? 8.573 12.599 -30.792 1.00 86.25 310 VAL A C 1
ATOM 2379 O O . VAL A 1 310 ? 8.613 12.888 -31.989 1.00 86.25 310 VAL A O 1
ATOM 2382 N N . MET A 1 311 ? 8.780 13.514 -29.840 1.00 87.56 311 MET A N 1
ATOM 2383 C CA . MET A 1 311 ? 9.055 14.916 -30.167 1.00 87.56 311 MET A CA 1
ATOM 2384 C C . MET A 1 311 ? 10.424 15.119 -30.849 1.00 87.56 311 MET A C 1
ATOM 2386 O O . MET A 1 311 ? 11.399 14.411 -30.553 1.00 87.56 311 MET A O 1
ATOM 2390 N N . PRO A 1 312 ? 10.538 16.113 -31.757 1.00 88.94 312 PRO A N 1
ATOM 2391 C CA . PRO A 1 312 ? 11.813 16.488 -32.359 1.00 88.94 312 PRO A CA 1
ATOM 2392 C C . PRO A 1 312 ? 12.843 16.908 -31.306 1.00 88.94 312 PRO A C 1
ATOM 2394 O O . PRO A 1 312 ? 12.497 17.480 -30.273 1.00 88.94 312 PRO A O 1
ATOM 2397 N N . LYS A 1 313 ? 14.129 16.685 -31.599 1.00 84.88 313 LYS A N 1
ATOM 2398 C CA . LYS A 1 313 ? 15.232 17.229 -30.789 1.00 84.88 313 LYS A CA 1
ATOM 2399 C C . LYS A 1 313 ? 15.103 18.757 -30.684 1.00 84.88 313 LYS A C 1
ATOM 2401 O O . LYS A 1 313 ? 14.819 19.411 -31.688 1.00 84.88 313 LYS A O 1
ATOM 2406 N N . GLY A 1 314 ? 15.316 19.310 -29.494 1.00 81.75 314 GLY A N 1
ATOM 2407 C CA . GLY A 1 314 ? 15.071 20.718 -29.166 1.00 81.75 314 GLY A CA 1
ATOM 2408 C C . GLY A 1 314 ? 13.646 21.008 -28.676 1.00 81.75 314 GLY A C 1
ATOM 2409 O O . GLY A 1 314 ? 13.333 22.156 -28.374 1.00 81.75 314 GLY A O 1
ATOM 2410 N N . GLN A 1 315 ? 12.774 19.996 -28.621 1.00 88.75 315 GLN A N 1
ATOM 2411 C CA . GLN A 1 315 ? 11.402 20.077 -28.102 1.00 88.75 315 GLN A CA 1
ATOM 2412 C C . GLN A 1 315 ? 11.083 18.926 -27.137 1.00 88.75 315 GLN A C 1
ATOM 2414 O O . GLN A 1 315 ? 9.910 18.648 -26.883 1.00 88.75 315 GLN A O 1
ATOM 2419 N N . ARG A 1 316 ? 12.107 18.226 -26.637 1.00 89.62 316 ARG A N 1
ATOM 2420 C CA . ARG A 1 316 ? 11.919 17.074 -25.756 1.00 89.62 316 ARG A CA 1
ATOM 2421 C C . ARG A 1 316 ? 11.714 17.487 -24.309 1.00 89.62 316 ARG A C 1
ATOM 2423 O O . ARG A 1 316 ? 12.079 18.594 -23.915 1.00 89.62 316 ARG A O 1
ATOM 2430 N N . LEU A 1 317 ? 11.158 16.575 -23.515 1.00 85.12 317 LEU A N 1
ATOM 2431 C CA . LEU A 1 317 ? 11.059 16.765 -22.071 1.00 85.12 317 LEU A CA 1
ATOM 2432 C C . LEU A 1 317 ? 12.453 16.936 -21.444 1.00 85.12 317 LEU A C 1
ATOM 2434 O O . LEU A 1 317 ? 12.643 17.850 -20.646 1.00 85.12 317 LEU A O 1
ATOM 2438 N N . SER A 1 318 ? 13.437 16.140 -21.869 1.00 81.62 318 SER A N 1
ATOM 2439 C CA . SER A 1 318 ? 14.847 16.279 -21.478 1.00 81.62 318 SER A CA 1
ATOM 2440 C C . SER A 1 318 ? 15.425 17.654 -21.820 1.00 81.62 318 SER A C 1
ATOM 2442 O O . SER A 1 318 ? 16.032 18.296 -20.966 1.00 81.62 318 SER A O 1
ATOM 2444 N N . ASP A 1 319 ? 15.161 18.176 -23.023 1.00 81.81 319 ASP A N 1
ATOM 2445 C CA . ASP A 1 319 ? 15.601 19.521 -23.413 1.00 81.81 319 ASP A CA 1
ATOM 2446 C C . ASP A 1 319 ? 15.034 20.599 -22.470 1.00 81.81 319 ASP A C 1
ATOM 2448 O O . ASP A 1 319 ? 15.710 21.589 -22.187 1.00 81.81 319 ASP A O 1
ATOM 2452 N N . PHE A 1 320 ? 13.806 20.425 -21.971 1.00 86.31 320 PHE A N 1
ATOM 2453 C CA . PHE A 1 320 ? 13.202 21.331 -20.991 1.00 86.31 320 PHE A CA 1
ATOM 2454 C C . PHE A 1 320 ? 13.835 21.181 -19.603 1.00 86.31 320 PHE A C 1
ATOM 2456 O O . PHE A 1 320 ? 14.210 22.181 -18.985 1.00 86.31 320 PHE A O 1
ATOM 2463 N N . LEU A 1 321 ? 13.976 19.946 -19.119 1.00 81.56 321 LEU A N 1
ATOM 2464 C CA . LEU A 1 321 ? 14.543 19.657 -17.800 1.00 81.56 321 LEU A CA 1
ATOM 2465 C C . LEU A 1 321 ? 15.988 20.154 -17.679 1.00 81.56 321 LEU A C 1
ATOM 2467 O O . LEU A 1 321 ? 16.372 20.703 -16.649 1.00 81.56 321 LEU A O 1
ATOM 2471 N N . GLU A 1 322 ? 16.754 20.049 -18.760 1.00 82.19 322 GLU A N 1
ATOM 2472 C CA . GLU A 1 322 ? 18.125 20.547 -18.856 1.00 82.19 322 GLU A CA 1
ATOM 2473 C C . GLU A 1 322 ? 18.220 22.055 -19.155 1.00 82.19 322 GLU A C 1
ATOM 2475 O O . GLU A 1 322 ? 19.315 22.611 -19.248 1.00 82.19 322 GLU A O 1
ATOM 2480 N N . GLY A 1 323 ? 17.087 22.742 -19.330 1.00 83.94 323 GLY A N 1
ATOM 2481 C CA . GLY A 1 323 ? 17.039 24.179 -19.598 1.00 83.94 323 GLY A CA 1
ATOM 2482 C C . GLY A 1 323 ? 17.468 24.589 -21.012 1.00 83.94 323 GLY A C 1
ATOM 2483 O O . GLY A 1 323 ? 17.696 25.774 -21.255 1.00 83.94 323 GLY A O 1
ATOM 2484 N N . ARG A 1 324 ? 17.556 23.646 -21.959 1.00 87.44 324 ARG A N 1
ATOM 2485 C CA . ARG A 1 324 ? 17.827 23.921 -23.384 1.00 87.44 324 ARG A CA 1
ATOM 2486 C C . ARG A 1 324 ? 16.627 24.561 -24.095 1.00 87.44 324 ARG A C 1
ATOM 2488 O O . ARG A 1 324 ? 16.809 25.250 -25.097 1.00 87.44 324 ARG A O 1
ATOM 2495 N N . ILE A 1 325 ? 15.413 24.362 -23.576 1.00 88.75 325 ILE A N 1
ATOM 2496 C CA . ILE A 1 325 ? 14.195 25.107 -23.932 1.00 88.75 325 ILE A CA 1
ATOM 2497 C C . ILE A 1 325 ? 13.573 25.696 -22.658 1.00 88.75 325 ILE A C 1
ATOM 2499 O O . ILE A 1 325 ? 13.540 25.043 -21.616 1.00 88.75 325 ILE A O 1
ATOM 2503 N N . SER A 1 326 ? 13.102 26.947 -22.718 1.00 89.44 326 SER A N 1
ATOM 2504 C CA . SER A 1 326 ? 12.494 27.603 -21.552 1.00 89.44 326 SER A CA 1
ATOM 2505 C C . SER A 1 326 ? 11.113 27.020 -21.232 1.00 89.44 326 SER A C 1
ATOM 2507 O O . SER A 1 326 ? 10.461 26.435 -22.097 1.00 89.44 326 SER A O 1
ATOM 2509 N N . ALA A 1 327 ? 10.632 27.214 -20.000 1.00 87.31 327 ALA A N 1
ATOM 2510 C CA . ALA A 1 327 ? 9.296 26.770 -19.593 1.00 87.31 327 ALA A CA 1
ATOM 2511 C C . ALA A 1 327 ? 8.188 27.409 -20.451 1.00 87.31 327 ALA A C 1
ATOM 2513 O O . ALA A 1 327 ? 7.215 26.749 -20.806 1.00 87.31 327 ALA A O 1
ATOM 2514 N N . GLU A 1 328 ? 8.352 28.680 -20.821 1.00 89.94 328 GLU A N 1
ATOM 2515 C CA . GLU A 1 328 ? 7.435 29.425 -21.684 1.00 89.94 328 GLU A CA 1
ATOM 2516 C C . GLU A 1 328 ? 7.396 28.847 -23.096 1.00 89.94 328 GLU A C 1
ATOM 2518 O O . GLU A 1 328 ? 6.316 28.626 -23.642 1.00 89.94 328 GLU A O 1
ATOM 2523 N N . ASP A 1 329 ? 8.563 28.579 -23.680 1.00 89.44 329 ASP A N 1
ATOM 2524 C CA . ASP A 1 329 ? 8.661 28.022 -25.025 1.00 89.44 329 ASP A CA 1
ATOM 2525 C C . ASP A 1 329 ? 8.193 26.564 -25.072 1.00 89.44 329 ASP A C 1
ATOM 2527 O O . ASP A 1 329 ? 7.546 26.162 -26.040 1.00 89.44 329 ASP A O 1
ATOM 2531 N N . PHE A 1 330 ? 8.455 25.782 -24.024 1.00 92.94 330 PHE A N 1
ATOM 2532 C CA . PHE A 1 330 ? 7.946 24.420 -23.901 1.00 92.94 330 PHE A CA 1
ATOM 2533 C C . PHE A 1 330 ? 6.416 24.409 -23.752 1.00 92.94 330 PHE A C 1
ATOM 2535 O O . PHE A 1 330 ? 5.729 23.657 -24.446 1.00 92.94 330 PHE A O 1
ATOM 2542 N N . ALA A 1 331 ? 5.851 25.304 -22.936 1.00 90.75 331 ALA A N 1
ATOM 2543 C CA . ALA A 1 331 ? 4.404 25.463 -22.811 1.00 90.75 331 ALA A CA 1
ATOM 2544 C C . ALA A 1 331 ? 3.738 25.893 -24.135 1.00 90.75 331 ALA A C 1
ATOM 2546 O O . ALA A 1 331 ? 2.735 25.301 -24.534 1.00 90.75 331 ALA A O 1
ATOM 2547 N N . ASP A 1 332 ? 4.304 26.889 -24.827 1.00 89.94 332 ASP A N 1
ATOM 2548 C CA . ASP A 1 332 ? 3.736 27.494 -26.044 1.00 89.94 332 ASP A CA 1
ATOM 2549 C C . ASP A 1 332 ? 3.875 26.583 -27.273 1.00 89.94 332 ASP A C 1
ATOM 2551 O O . ASP A 1 332 ? 2.926 26.387 -28.032 1.00 89.94 332 ASP A O 1
ATOM 2555 N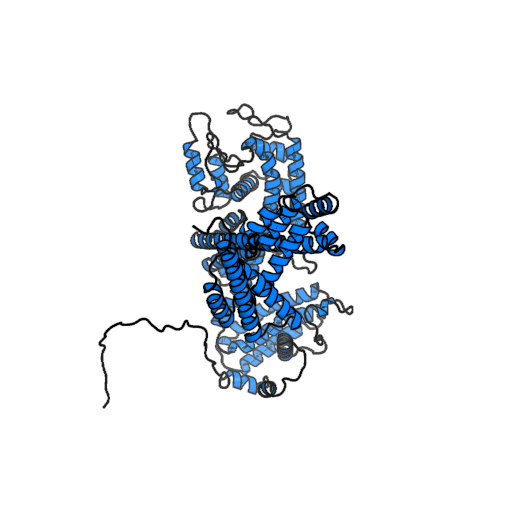 N . LYS A 1 333 ? 5.068 26.014 -27.487 1.00 88.25 333 LYS A N 1
ATOM 2556 C CA . LYS A 1 333 ? 5.408 25.303 -28.731 1.00 88.25 333 LYS A CA 1
ATOM 2557 C C . LYS A 1 333 ? 5.170 23.800 -28.640 1.00 88.25 333 LYS A C 1
ATOM 2559 O O . LYS A 1 333 ? 4.870 23.186 -29.665 1.00 88.25 333 LYS A O 1
ATOM 2564 N N . VAL A 1 334 ? 5.295 23.219 -27.443 1.00 91.88 334 VAL A N 1
ATOM 2565 C CA . VAL A 1 334 ? 5.195 21.769 -27.227 1.00 91.88 334 VAL A CA 1
ATOM 2566 C C . VAL A 1 334 ? 3.850 21.411 -26.611 1.00 91.88 334 VAL A C 1
ATOM 2568 O O . VAL A 1 334 ? 3.034 20.791 -27.290 1.00 91.88 334 VAL A O 1
ATOM 2571 N N . LEU A 1 335 ? 3.564 21.842 -25.378 1.00 92.44 335 LEU A N 1
ATOM 2572 C CA . LEU A 1 335 ? 2.358 21.397 -24.666 1.00 92.44 335 LEU A CA 1
ATOM 2573 C C . LEU A 1 335 ? 1.062 21.876 -25.341 1.00 92.44 335 LEU A C 1
ATOM 2575 O O . LEU A 1 335 ? 0.212 21.049 -25.669 1.00 92.44 335 LEU A O 1
ATOM 2579 N N . ALA A 1 336 ? 0.927 23.171 -25.649 1.00 90.62 336 ALA A N 1
ATOM 2580 C CA . ALA A 1 336 ? -0.224 23.691 -26.408 1.00 90.62 336 ALA A CA 1
ATOM 2581 C C . ALA A 1 336 ? -0.289 23.150 -27.852 1.00 90.62 336 ALA A C 1
ATOM 2583 O O . ALA A 1 336 ? -1.316 23.227 -28.530 1.00 90.62 336 ALA A O 1
ATOM 2584 N N . GLY A 1 337 ? 0.817 22.577 -28.335 1.00 88.25 337 GLY A N 1
ATOM 2585 C CA . GLY A 1 337 ? 0.889 21.857 -29.596 1.00 88.25 337 GLY A CA 1
ATOM 2586 C C . GLY A 1 337 ? 0.253 20.468 -29.554 1.00 88.25 337 GLY A C 1
ATOM 2587 O O . GLY A 1 337 ? -0.227 20.023 -30.596 1.00 88.25 337 GLY A O 1
ATOM 2588 N N . GLN A 1 338 ? 0.235 19.808 -28.394 1.00 90.31 338 GLN A N 1
ATOM 2589 C CA . GLN A 1 338 ? -0.266 18.438 -28.231 1.00 90.31 338 GLN A CA 1
ATOM 2590 C C . GLN A 1 338 ? -1.668 18.375 -27.623 1.00 90.31 338 GLN A C 1
ATOM 2592 O O . GLN A 1 338 ? -2.448 17.502 -27.998 1.00 90.31 338 GLN A O 1
ATOM 2597 N N . TRP A 1 339 ? -2.002 19.314 -26.738 1.00 91.25 339 TRP A N 1
ATOM 2598 C CA . TRP A 1 339 ? -3.258 19.321 -25.990 1.00 91.25 339 TRP A CA 1
ATOM 2599 C C . TRP A 1 339 ? -4.075 20.577 -26.306 1.00 91.25 339 TRP A C 1
ATOM 2601 O O . TRP A 1 339 ? -3.610 21.706 -26.144 1.00 91.25 339 TRP A O 1
ATOM 2611 N N . ALA A 1 340 ? -5.303 20.371 -26.780 1.00 87.69 340 ALA A N 1
ATOM 2612 C CA . ALA A 1 340 ? -6.237 21.407 -27.204 1.00 87.69 340 ALA A CA 1
ATOM 2613 C C . ALA A 1 340 ? -6.792 22.271 -26.063 1.00 87.69 340 ALA A C 1
ATOM 2615 O O . ALA A 1 340 ? -7.240 23.391 -26.310 1.00 87.69 340 ALA A O 1
ATOM 2616 N N . ALA A 1 341 ? -6.739 21.788 -24.827 1.00 87.56 341 ALA A N 1
ATOM 2617 C CA . ALA A 1 341 ? -7.190 22.488 -23.633 1.00 87.56 341 ALA A CA 1
ATOM 2618 C C . ALA A 1 341 ? -6.234 23.601 -23.174 1.00 87.56 341 ALA A C 1
ATOM 2620 O O . ALA A 1 341 ? -6.631 24.469 -22.387 1.00 87.56 341 ALA A O 1
ATOM 2621 N N . LEU A 1 342 ? -4.981 23.584 -23.635 1.00 90.44 342 LEU A N 1
ATOM 2622 C CA . LEU A 1 342 ? -3.926 24.476 -23.160 1.00 90.44 342 LEU A CA 1
ATOM 2623 C C . LEU A 1 342 ? -3.820 25.725 -24.043 1.00 90.44 342 LEU A C 1
ATOM 2625 O O . LEU A 1 342 ? -3.694 25.635 -25.265 1.00 90.44 342 LEU A O 1
ATOM 2629 N N . LYS A 1 343 ? -3.847 26.909 -23.420 1.00 89.25 343 LYS A N 1
ATOM 2630 C CA . LYS A 1 343 ? -3.623 28.178 -24.124 1.00 89.25 343 LYS A CA 1
ATOM 2631 C C . LYS A 1 343 ? -2.132 28.407 -24.367 1.00 89.25 343 LYS A C 1
ATOM 2633 O O . LYS A 1 343 ? -1.319 28.210 -23.462 1.00 89.25 343 LYS A O 1
ATOM 2638 N N . GLY A 1 344 ? -1.800 28.901 -25.556 1.00 87.94 344 GLY A N 1
ATOM 2639 C CA . GLY A 1 344 ? -0.491 29.466 -25.864 1.00 87.94 344 GLY A CA 1
ATOM 2640 C C . GLY A 1 344 ? -0.302 30.853 -25.246 1.00 87.94 344 GLY A C 1
ATOM 2641 O O . GLY A 1 344 ? -1.184 31.401 -24.572 1.00 87.94 344 GLY A O 1
ATOM 2642 N N . LYS A 1 345 ? 0.858 31.460 -25.498 1.00 88.75 345 LYS A N 1
ATOM 2643 C CA . LYS A 1 345 ? 1.223 32.781 -24.951 1.00 88.75 345 LYS A CA 1
ATOM 2644 C C . LYS A 1 345 ? 0.301 33.919 -25.398 1.00 88.75 345 LYS A C 1
ATOM 2646 O O . LYS A 1 345 ? 0.221 34.945 -24.730 1.00 88.75 345 LYS A O 1
ATOM 2651 N N . ASP A 1 346 ? -0.377 33.748 -26.531 1.00 86.06 346 ASP A N 1
ATOM 2652 C CA . ASP A 1 346 ? -1.348 34.693 -27.088 1.00 86.06 346 ASP A CA 1
ATOM 2653 C C . ASP A 1 346 ? -2.738 34.583 -26.429 1.00 86.06 346 ASP A C 1
ATOM 2655 O O . ASP A 1 346 ? -3.660 35.322 -26.781 1.00 86.06 346 ASP A O 1
ATOM 2659 N N . GLY A 1 347 ? -2.886 33.677 -25.455 1.00 84.12 347 GLY A N 1
ATOM 2660 C CA . GLY A 1 347 ? -4.121 33.436 -24.720 1.00 84.12 347 GLY A CA 1
ATOM 2661 C C . GLY A 1 347 ? -5.144 32.588 -25.476 1.00 84.12 347 GLY A C 1
ATOM 2662 O O . GLY A 1 347 ? -6.266 32.446 -24.983 1.00 84.12 347 GLY A O 1
ATOM 2663 N N . LYS A 1 348 ? -4.787 32.025 -26.637 1.00 86.31 348 LYS A N 1
ATOM 2664 C CA . LYS A 1 348 ? -5.659 31.173 -27.456 1.00 86.31 348 LYS A CA 1
ATOM 2665 C C . LYS A 1 348 ? -5.162 29.732 -27.480 1.00 86.31 348 LYS A C 1
ATOM 2667 O O . LYS A 1 348 ? -3.975 29.464 -27.310 1.00 86.31 348 LYS A O 1
ATOM 2672 N N . GLY A 1 349 ? -6.077 28.792 -27.681 1.00 87.19 349 GLY A N 1
ATOM 2673 C CA . GLY A 1 349 ? -5.734 27.404 -27.970 1.00 87.19 349 GLY A CA 1
ATOM 2674 C C . GLY A 1 349 ? -5.335 27.238 -29.430 1.00 87.19 349 GLY A C 1
ATOM 2675 O O . GLY A 1 349 ? -5.987 27.782 -30.321 1.00 87.19 349 GLY A O 1
ATOM 2676 N N . LYS A 1 350 ? -4.311 26.423 -29.706 1.00 88.31 350 LYS A N 1
ATOM 2677 C CA . LYS A 1 350 ? -3.893 26.107 -31.086 1.00 88.31 350 LYS A CA 1
ATOM 2678 C C . LYS A 1 350 ? -5.018 25.480 -31.918 1.00 88.31 350 LYS A C 1
ATOM 2680 O O . LYS A 1 350 ? -5.051 25.634 -33.137 1.00 88.31 350 LYS A O 1
ATOM 2685 N N . TYR A 1 351 ? -5.926 24.776 -31.249 1.00 87.12 351 TYR A N 1
ATOM 2686 C CA . TYR A 1 351 ? -7.036 24.052 -31.858 1.00 87.12 351 TYR A CA 1
ATOM 2687 C C . TYR A 1 351 ? -8.397 24.729 -31.631 1.00 87.12 351 TYR A C 1
ATOM 2689 O O . TYR A 1 351 ? -9.424 24.108 -31.901 1.00 87.12 351 TYR A O 1
ATOM 2697 N N . ASP A 1 352 ? -8.432 25.981 -31.157 1.00 84.69 352 ASP A N 1
ATOM 2698 C CA . ASP A 1 352 ? -9.685 26.704 -30.907 1.00 84.69 352 ASP A CA 1
ATOM 2699 C C . ASP A 1 352 ? -10.565 26.752 -32.168 1.00 84.69 352 ASP A C 1
ATOM 2701 O O . ASP A 1 352 ? -10.141 27.189 -33.239 1.00 84.69 352 ASP A O 1
ATOM 2705 N N . GLY A 1 353 ? -11.816 26.302 -32.038 1.00 78.69 353 GLY A N 1
ATOM 2706 C CA . GLY A 1 353 ? -12.786 26.273 -33.138 1.00 78.69 353 GLY A CA 1
ATOM 2707 C C . GLY A 1 353 ? -12.660 25.071 -34.083 1.00 78.69 353 GLY A C 1
ATOM 2708 O O . GLY A 1 353 ? -13.504 24.906 -34.964 1.00 78.69 353 GLY A O 1
ATOM 2709 N N . ILE A 1 354 ? -11.673 24.191 -33.887 1.00 79.62 354 ILE A N 1
ATOM 2710 C CA . ILE A 1 354 ? -11.548 22.927 -34.622 1.00 79.62 354 ILE A CA 1
ATOM 2711 C C . ILE A 1 354 ? -12.302 21.841 -33.853 1.00 79.62 354 ILE A C 1
ATOM 2713 O O . ILE A 1 354 ? -11.985 21.571 -32.701 1.00 79.62 354 ILE A O 1
ATOM 2717 N N . GLN A 1 355 ? -13.296 21.205 -34.482 1.00 71.25 355 GLN A N 1
ATOM 2718 C CA . GLN A 1 355 ? -14.069 20.093 -33.891 1.00 71.25 355 GLN A CA 1
ATOM 2719 C C . GLN A 1 355 ? -14.671 20.408 -32.501 1.00 71.25 355 GLN A C 1
ATOM 2721 O O . GLN A 1 355 ? -14.823 19.527 -31.665 1.00 71.25 355 GLN A O 1
ATOM 2726 N N . GLY A 1 356 ? -15.024 21.675 -32.250 1.00 71.56 356 GLY A N 1
ATOM 2727 C CA . GLY A 1 356 ? -15.606 22.113 -30.974 1.00 71.56 356 GLY A CA 1
ATOM 2728 C C . GLY A 1 356 ? -14.598 22.336 -29.841 1.00 71.56 356 GLY A C 1
ATOM 2729 O O . GLY A 1 356 ? -15.015 22.674 -28.734 1.00 71.56 356 GLY A O 1
ATOM 2730 N N . ASN A 1 357 ? -13.295 22.204 -30.105 1.00 80.69 357 ASN A N 1
ATOM 2731 C CA . ASN A 1 357 ? -12.248 22.434 -29.114 1.00 80.69 357 ASN A CA 1
ATOM 2732 C C . ASN A 1 357 ? -12.186 23.902 -28.676 1.00 80.69 357 ASN A C 1
ATOM 2734 O O . ASN A 1 357 ? -12.335 24.826 -29.487 1.00 80.69 357 ASN A O 1
ATOM 2738 N N . ARG A 1 358 ? -11.924 24.103 -27.382 1.00 82.75 358 ARG A N 1
ATOM 2739 C CA . ARG A 1 358 ? -11.699 25.417 -26.782 1.00 82.75 358 ARG A CA 1
ATOM 2740 C C . ARG A 1 358 ? -10.749 25.310 -25.596 1.00 82.75 358 ARG A C 1
ATOM 2742 O O . ARG A 1 358 ? -11.082 24.668 -24.601 1.00 82.75 358 ARG A O 1
ATOM 2749 N N . ALA A 1 359 ? -9.619 26.003 -25.667 1.00 86.81 359 ALA A N 1
ATOM 2750 C CA . ALA A 1 359 ? -8.663 26.038 -24.574 1.00 86.81 359 ALA A CA 1
ATOM 2751 C C . ALA A 1 359 ? -9.206 26.807 -23.361 1.00 86.81 359 ALA A C 1
ATOM 2753 O O . ALA A 1 359 ? -9.764 27.906 -23.474 1.00 86.81 359 ALA A O 1
ATOM 2754 N N . ASN A 1 360 ? -9.012 26.241 -22.173 1.00 85.56 360 ASN A N 1
ATOM 2755 C CA . ASN A 1 360 ? -9.492 26.794 -20.906 1.00 85.56 360 ASN A CA 1
ATOM 2756 C C . ASN A 1 360 ? -8.400 26.877 -19.826 1.00 85.56 360 ASN A C 1
ATOM 2758 O O . ASN A 1 360 ? -8.576 27.631 -18.871 1.00 85.56 360 ASN A O 1
ATOM 2762 N N . THR A 1 361 ? -7.261 26.202 -20.002 1.00 86.25 361 THR A N 1
ATOM 2763 C CA . THR A 1 361 ? -6.125 26.270 -19.078 1.00 86.25 361 THR A CA 1
ATOM 2764 C C . THR A 1 361 ? -5.202 27.427 -19.451 1.00 86.25 361 THR A C 1
ATOM 2766 O O . THR A 1 361 ? -4.680 27.495 -20.564 1.00 86.25 361 THR A O 1
ATOM 2769 N N . ASP A 1 362 ? -4.990 28.352 -18.512 1.00 86.69 362 ASP A N 1
ATOM 2770 C CA . ASP A 1 362 ? -4.194 29.559 -18.742 1.00 86.69 362 ASP A CA 1
ATOM 2771 C C . ASP A 1 362 ? -2.689 29.289 -18.856 1.00 86.69 362 ASP A C 1
ATOM 2773 O O . ASP A 1 362 ? -2.100 28.586 -18.036 1.00 86.69 362 ASP A O 1
ATOM 2777 N N . PHE A 1 363 ? -2.045 29.958 -19.817 1.00 86.81 363 PHE A N 1
ATOM 2778 C CA . PHE A 1 363 ? -0.615 29.827 -20.114 1.00 86.81 363 PHE A CA 1
ATOM 2779 C C . PHE A 1 363 ? 0.290 29.994 -18.880 1.00 86.81 363 PHE A C 1
ATOM 2781 O O . PHE A 1 363 ? 1.167 29.173 -18.630 1.00 86.81 363 PHE A O 1
ATOM 2788 N N . ARG A 1 364 ? 0.039 31.010 -18.039 1.00 84.94 364 ARG A N 1
ATOM 2789 C CA . ARG A 1 364 ? 0.830 31.242 -16.811 1.00 84.94 364 ARG A CA 1
ATOM 2790 C C . ARG A 1 364 ? 0.739 30.089 -15.814 1.00 84.94 364 ARG A C 1
ATOM 2792 O O . ARG A 1 364 ? 1.714 29.802 -15.128 1.00 84.94 364 ARG A O 1
ATOM 2799 N N . ARG A 1 365 ? -0.418 29.427 -15.732 1.00 84.25 365 ARG A N 1
ATOM 2800 C CA . ARG A 1 365 ? -0.601 28.261 -14.863 1.00 84.25 365 ARG A CA 1
ATOM 2801 C C . ARG A 1 365 ? 0.254 27.093 -15.348 1.00 84.25 365 ARG A C 1
ATOM 2803 O O . ARG A 1 365 ? 0.885 26.442 -14.525 1.00 84.25 365 ARG A O 1
ATOM 2810 N N . VAL A 1 366 ? 0.309 26.877 -16.664 1.00 85.62 366 VAL A N 1
ATOM 2811 C CA . VAL A 1 366 ? 1.154 25.848 -17.292 1.00 85.62 366 VAL A CA 1
ATOM 2812 C C . VAL A 1 366 ? 2.635 26.120 -17.016 1.00 85.62 366 VAL A C 1
ATOM 2814 O O . VAL A 1 366 ? 3.336 25.236 -16.536 1.00 85.62 366 VAL A O 1
ATOM 2817 N N . VAL A 1 367 ? 3.101 27.353 -17.247 1.00 85.12 367 VAL A N 1
ATOM 2818 C CA . VAL A 1 367 ? 4.508 27.741 -17.029 1.00 85.12 367 VAL A CA 1
ATOM 2819 C C . VAL A 1 367 ? 4.925 27.574 -15.566 1.00 85.12 367 VAL A C 1
ATOM 2821 O O . VAL A 1 367 ? 5.960 26.973 -15.292 1.00 85.12 367 VAL A O 1
ATOM 2824 N N . ASN A 1 368 ? 4.110 28.039 -14.615 1.00 78.12 368 ASN A N 1
ATOM 2825 C CA . ASN A 1 368 ? 4.419 27.894 -13.189 1.00 78.12 368 ASN A CA 1
ATOM 2826 C C . ASN A 1 368 ? 4.483 26.422 -12.762 1.00 78.12 368 ASN A C 1
ATOM 2828 O O . ASN A 1 368 ? 5.358 26.048 -11.984 1.00 78.12 368 ASN A O 1
ATOM 2832 N N . ALA A 1 369 ? 3.578 25.589 -1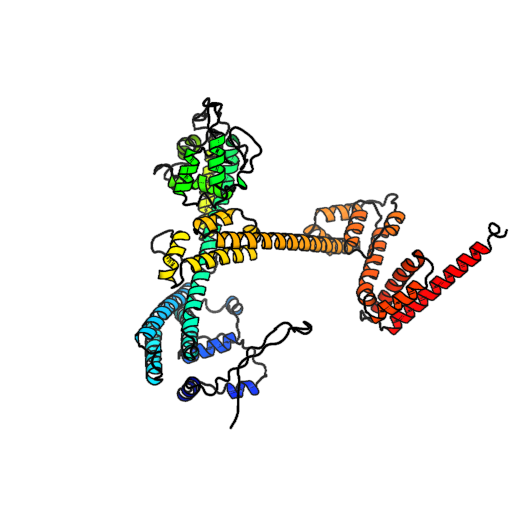3.282 1.00 80.81 369 ALA A N 1
ATOM 2833 C CA . ALA A 1 369 ? 3.578 24.161 -12.996 1.00 80.81 369 ALA A CA 1
ATOM 2834 C C . ALA A 1 369 ? 4.824 23.469 -13.574 1.00 80.81 369 ALA A C 1
ATOM 2836 O O . ALA A 1 369 ? 5.429 22.645 -12.897 1.00 80.81 369 ALA A O 1
ATOM 2837 N N . LEU A 1 370 ? 5.259 23.851 -14.780 1.00 86.38 370 LEU A N 1
ATOM 2838 C CA . LEU A 1 370 ? 6.497 23.352 -15.385 1.00 86.38 370 LEU A CA 1
ATOM 2839 C C . LEU A 1 370 ? 7.738 23.719 -14.565 1.00 86.38 370 LEU A C 1
ATOM 2841 O O . LEU A 1 370 ? 8.586 22.861 -14.337 1.00 86.38 370 LEU A O 1
ATOM 2845 N N . ILE A 1 371 ? 7.843 24.968 -14.100 1.00 82.56 371 ILE A N 1
ATOM 2846 C CA . ILE A 1 371 ? 8.963 25.405 -13.252 1.00 82.56 371 ILE A CA 1
ATOM 2847 C C . ILE A 1 371 ? 8.997 24.581 -11.960 1.00 82.56 371 ILE A C 1
ATOM 2849 O O . ILE A 1 371 ? 10.039 24.021 -11.629 1.00 82.56 371 ILE A O 1
ATOM 2853 N N . ALA A 1 372 ? 7.852 24.433 -11.286 1.00 76.38 372 ALA A N 1
ATOM 2854 C CA . ALA A 1 372 ? 7.746 23.622 -10.075 1.00 76.38 372 ALA A CA 1
ATOM 2855 C C . ALA A 1 372 ? 8.123 22.153 -10.324 1.00 76.38 372 ALA A C 1
ATOM 2857 O O . ALA A 1 372 ? 8.849 21.567 -9.528 1.00 76.38 372 ALA A O 1
ATOM 2858 N N . TYR A 1 373 ? 7.687 21.577 -11.448 1.00 83.62 373 TYR A N 1
ATOM 2859 C CA . TYR A 1 373 ? 8.044 20.215 -11.839 1.00 83.62 373 TYR A CA 1
ATOM 2860 C C . TYR A 1 373 ? 9.550 20.055 -12.067 1.00 83.62 373 TYR A C 1
ATOM 2862 O O . TYR A 1 373 ? 10.151 19.140 -11.514 1.00 83.62 373 TYR A O 1
ATOM 2870 N N . ARG A 1 374 ? 10.188 20.959 -12.820 1.00 81.88 374 ARG A N 1
ATOM 2871 C CA . ARG A 1 374 ? 11.643 20.922 -13.038 1.00 81.88 374 ARG A CA 1
ATOM 2872 C C . ARG A 1 374 ? 12.406 21.025 -11.718 1.00 81.88 374 ARG A C 1
ATOM 2874 O O . ARG A 1 374 ? 13.362 20.286 -11.509 1.00 81.88 374 ARG A O 1
ATOM 2881 N N . ASP A 1 375 ? 11.983 21.920 -10.830 1.00 76.31 375 ASP A N 1
ATOM 2882 C CA . ASP A 1 375 ? 12.629 22.111 -9.531 1.00 76.31 375 ASP A CA 1
ATOM 2883 C C . ASP A 1 375 ? 12.422 20.881 -8.620 1.00 76.31 375 ASP A C 1
ATOM 2885 O O . ASP A 1 375 ? 13.347 20.476 -7.913 1.00 76.31 375 ASP A O 1
ATOM 2889 N N . GLN A 1 376 ? 11.253 20.231 -8.692 1.00 70.00 376 GLN A N 1
ATOM 2890 C CA . GLN A 1 376 ? 10.953 18.982 -7.987 1.00 70.00 376 GLN A CA 1
ATOM 2891 C C . GLN A 1 376 ? 11.772 17.801 -8.521 1.00 70.00 376 GLN A C 1
ATOM 2893 O O . GLN A 1 376 ? 12.326 17.061 -7.718 1.00 70.00 376 GLN A O 1
ATOM 2898 N N . VAL A 1 377 ? 11.909 17.648 -9.840 1.00 70.94 377 VAL A N 1
ATOM 2899 C CA . VAL A 1 377 ? 12.761 16.612 -10.456 1.00 70.94 377 VAL A CA 1
ATOM 2900 C C . VAL A 1 377 ? 14.230 16.854 -10.110 1.00 70.94 377 VAL A C 1
ATOM 2902 O O . VAL A 1 377 ? 14.930 15.934 -9.701 1.00 70.94 377 VAL A O 1
ATOM 2905 N N . ALA A 1 378 ? 14.704 18.103 -10.170 1.00 66.69 378 ALA A N 1
ATOM 2906 C CA . ALA A 1 378 ? 16.062 18.446 -9.750 1.00 66.69 378 ALA A CA 1
ATOM 2907 C C . ALA A 1 378 ? 16.306 18.153 -8.256 1.00 66.69 378 ALA A C 1
ATOM 2909 O O . ALA A 1 378 ? 17.417 17.785 -7.872 1.00 66.69 378 ALA A O 1
ATOM 2910 N N . ALA A 1 379 ? 15.283 18.293 -7.407 1.00 56.31 379 ALA A N 1
ATOM 2911 C CA . ALA A 1 379 ? 15.336 17.895 -6.004 1.00 56.31 379 ALA A CA 1
ATOM 2912 C C . ALA A 1 379 ? 15.248 16.368 -5.815 1.00 56.31 379 ALA A C 1
ATOM 2914 O O . ALA A 1 379 ? 15.957 15.841 -4.966 1.00 56.31 379 ALA A O 1
ATOM 2915 N N . GLY A 1 380 ? 14.448 15.655 -6.613 1.00 49.72 380 GLY A N 1
ATOM 2916 C CA . GLY A 1 380 ? 14.315 14.193 -6.606 1.00 49.72 380 GLY A CA 1
ATOM 2917 C C . GLY A 1 380 ? 15.607 13.487 -7.009 1.00 49.72 380 GLY A C 1
ATOM 2918 O O . GLY A 1 380 ? 16.088 12.632 -6.273 1.00 49.72 380 GLY A O 1
ATOM 2919 N N . VAL A 1 381 ? 16.261 13.955 -8.078 1.00 46.62 381 VAL A N 1
ATOM 2920 C CA . VAL A 1 381 ? 17.610 13.521 -8.489 1.00 46.62 381 VAL A CA 1
ATOM 2921 C C . VAL A 1 381 ? 18.624 13.768 -7.370 1.00 46.62 381 VAL A C 1
ATOM 2923 O O . VAL A 1 381 ? 19.455 12.910 -7.074 1.00 46.62 381 VAL A O 1
ATOM 2926 N N . ARG A 1 382 ? 18.524 14.914 -6.679 1.00 33.94 382 ARG A N 1
ATOM 2927 C CA . ARG A 1 382 ? 19.357 15.191 -5.503 1.00 33.94 382 ARG A CA 1
ATOM 2928 C C . ARG A 1 382 ? 19.065 14.226 -4.359 1.00 33.94 382 ARG A C 1
ATOM 2930 O O . ARG A 1 382 ? 20.027 13.742 -3.788 1.00 33.94 382 ARG A O 1
ATOM 2937 N N . VAL A 1 383 ? 17.812 13.899 -4.043 1.00 32.22 383 VAL A N 1
ATOM 2938 C CA . VAL A 1 383 ? 17.425 12.959 -2.967 1.00 32.22 383 VAL A CA 1
ATOM 2939 C C . VAL A 1 383 ? 17.794 11.507 -3.302 1.00 32.22 383 VAL A C 1
ATOM 2941 O O . VAL A 1 383 ? 18.306 10.814 -2.429 1.00 32.22 383 VAL A O 1
ATOM 2944 N N . ALA A 1 384 ? 17.656 11.071 -4.558 1.00 36.78 384 ALA A N 1
ATOM 2945 C CA . ALA A 1 384 ? 18.170 9.785 -5.042 1.00 36.78 384 ALA A CA 1
ATOM 2946 C C . ALA A 1 384 ? 19.702 9.699 -4.915 1.00 36.78 384 ALA A C 1
ATOM 2948 O O . ALA A 1 384 ? 20.241 8.631 -4.646 1.00 36.78 384 ALA A O 1
ATOM 2949 N N . SER A 1 385 ? 20.398 10.839 -5.029 1.00 34.41 385 SER A N 1
ATOM 2950 C CA . SER A 1 385 ? 21.833 10.956 -4.736 1.00 34.41 385 SER A CA 1
ATOM 2951 C C . SER A 1 385 ? 22.170 11.289 -3.267 1.00 34.41 385 SER A C 1
ATOM 2953 O O . SER A 1 385 ? 23.340 11.303 -2.896 1.00 34.41 385 SER A O 1
ATOM 2955 N N . THR A 1 386 ? 21.178 11.581 -2.415 1.00 29.77 386 THR A N 1
ATOM 2956 C CA . THR A 1 386 ? 21.375 12.038 -1.026 1.00 29.77 386 THR A CA 1
ATOM 2957 C C . THR A 1 386 ? 20.402 11.359 -0.063 1.00 29.77 386 THR A C 1
ATOM 2959 O O . THR A 1 386 ? 19.492 11.974 0.489 1.00 29.77 386 THR A O 1
ATOM 2962 N N . LYS A 1 387 ? 20.657 10.076 0.207 1.00 28.61 387 LYS A N 1
ATOM 2963 C CA . LYS A 1 387 ? 20.711 9.548 1.580 1.00 28.61 387 LYS A CA 1
ATOM 2964 C C . LYS A 1 387 ? 21.331 8.149 1.609 1.00 28.61 387 LYS A C 1
ATOM 2966 O O . LYS A 1 387 ? 20.636 7.163 1.431 1.00 28.61 387 LYS A O 1
ATOM 2971 N N . GLU A 1 388 ? 22.609 8.095 1.969 1.00 29.59 388 GLU A N 1
ATOM 2972 C CA . GLU A 1 388 ? 23.009 7.482 3.236 1.00 29.59 388 GLU A CA 1
ATOM 2973 C C . GLU A 1 388 ? 24.089 8.355 3.880 1.00 29.59 388 GLU A C 1
ATOM 2975 O O . GLU A 1 388 ? 25.029 8.794 3.221 1.00 29.59 388 GLU A O 1
ATOM 2980 N N . GLU A 1 389 ? 24.008 8.532 5.197 1.00 37.19 389 GLU A N 1
ATOM 2981 C CA . GLU A 1 389 ? 25.107 9.019 6.049 1.00 37.19 389 GLU A CA 1
ATOM 2982 C C . GLU A 1 389 ? 26.261 7.981 6.138 1.00 37.19 389 GLU A C 1
ATOM 2984 O O . GLU A 1 389 ? 27.136 8.068 6.993 1.00 37.19 389 GLU A O 1
ATOM 2989 N N . LYS A 1 390 ? 26.259 6.984 5.237 1.00 32.38 390 LYS A N 1
ATOM 2990 C CA . LYS A 1 390 ? 27.244 5.913 5.041 1.00 32.38 390 LYS A CA 1
ATOM 2991 C C . LYS A 1 390 ? 27.562 5.644 3.562 1.00 32.38 390 LYS A C 1
ATOM 2993 O O . LYS A 1 390 ? 27.876 4.522 3.200 1.00 32.38 390 LYS A O 1
ATOM 2998 N N . GLY A 1 391 ? 27.518 6.681 2.722 1.00 32.72 391 GLY A N 1
ATOM 2999 C CA . GLY A 1 391 ? 28.297 6.760 1.481 1.00 32.72 391 GLY A CA 1
ATOM 3000 C C . GLY A 1 391 ? 28.457 5.461 0.682 1.00 32.72 391 GLY A C 1
ATOM 3001 O O . GLY A 1 391 ? 29.551 4.912 0.609 1.00 32.72 391 GLY A O 1
ATOM 3002 N N . THR A 1 392 ? 27.404 5.004 0.008 1.00 24.52 392 THR A N 1
ATOM 3003 C CA . THR A 1 392 ? 27.575 4.201 -1.211 1.00 24.52 392 THR A CA 1
ATOM 3004 C C . THR A 1 392 ? 26.464 4.520 -2.206 1.00 24.52 392 THR A C 1
ATOM 3006 O O . THR A 1 392 ? 25.358 4.000 -2.140 1.00 24.52 392 THR A O 1
ATOM 3009 N N . LEU A 1 393 ? 26.784 5.397 -3.157 1.00 28.64 393 LEU A N 1
ATOM 3010 C CA . LEU A 1 393 ? 26.157 5.442 -4.473 1.00 28.64 393 LEU A CA 1
ATOM 3011 C C . LEU A 1 393 ? 27.263 5.099 -5.465 1.00 28.64 393 LEU A C 1
ATOM 3013 O O . LEU A 1 393 ? 28.037 5.964 -5.870 1.00 28.64 393 LEU A O 1
ATOM 3017 N N . ALA A 1 394 ? 27.358 3.825 -5.832 1.00 26.16 394 ALA A N 1
ATOM 3018 C CA . ALA A 1 394 ? 28.038 3.452 -7.060 1.00 26.16 394 ALA A CA 1
ATOM 3019 C C . ALA A 1 394 ? 27.087 3.792 -8.215 1.00 26.16 394 ALA A C 1
ATOM 3021 O O . ALA A 1 394 ? 26.260 2.985 -8.629 1.00 26.16 394 ALA A O 1
ATOM 3022 N N . LEU A 1 395 ? 27.157 5.039 -8.684 1.00 29.38 395 LEU A N 1
ATOM 3023 C CA . LEU A 1 395 ? 26.828 5.333 -10.070 1.00 29.38 395 LEU A CA 1
ATOM 3024 C C . LEU A 1 395 ? 28.012 4.801 -10.872 1.00 29.38 395 LEU A C 1
ATOM 3026 O O . LEU A 1 395 ? 29.090 5.396 -10.830 1.00 29.38 395 LEU A O 1
ATOM 3030 N N . ASP A 1 396 ? 27.826 3.650 -11.518 1.00 28.52 396 ASP A N 1
ATOM 3031 C CA . ASP A 1 396 ? 28.812 3.088 -12.434 1.00 28.52 396 ASP A CA 1
ATOM 3032 C C . ASP A 1 396 ? 29.218 4.181 -13.434 1.00 28.52 396 ASP A C 1
ATOM 3034 O O . ASP A 1 396 ? 28.420 4.688 -14.225 1.00 28.52 396 ASP A O 1
ATOM 3038 N N . ALA A 1 397 ? 30.482 4.584 -13.326 1.00 26.25 397 ALA A N 1
ATOM 3039 C CA . ALA A 1 397 ? 31.107 5.658 -14.081 1.00 26.25 397 ALA A CA 1
ATOM 3040 C C . ALA A 1 397 ? 31.551 5.222 -15.490 1.00 26.25 397 ALA A C 1
ATOM 3042 O O . ALA A 1 397 ? 32.326 5.932 -16.123 1.00 26.25 397 ALA A O 1
ATOM 3043 N N . ASP A 1 398 ? 31.014 4.113 -16.002 1.00 26.02 398 ASP A N 1
ATOM 3044 C CA . ASP A 1 398 ? 31.205 3.651 -17.375 1.00 26.02 398 ASP A CA 1
ATOM 3045 C C . ASP A 1 398 ? 29.851 3.560 -18.098 1.00 26.02 398 ASP A C 1
ATOM 3047 O O . ASP A 1 398 ? 29.270 2.502 -18.299 1.00 26.02 398 ASP A O 1
ATOM 3051 N N . GLY A 1 399 ? 29.352 4.726 -18.514 1.00 27.66 399 GLY A N 1
ATOM 3052 C CA . GLY A 1 399 ? 28.680 4.868 -19.806 1.00 27.66 399 GLY A CA 1
ATOM 3053 C C . GLY A 1 399 ? 27.372 4.107 -20.038 1.00 27.66 399 GLY A C 1
ATOM 3054 O O . GLY A 1 399 ? 27.293 3.304 -20.962 1.00 27.66 399 GLY A O 1
ATOM 3055 N N . GLY A 1 400 ? 26.307 4.507 -19.343 1.00 30.53 400 GLY A N 1
ATOM 3056 C CA . GLY A 1 400 ? 24.947 4.430 -19.879 1.00 30.53 400 GLY A CA 1
ATOM 3057 C C . GLY A 1 400 ? 23.892 4.074 -18.844 1.00 30.53 400 GLY A C 1
ATOM 3058 O O . GLY A 1 400 ? 24.071 3.167 -18.042 1.00 30.53 400 GLY A O 1
ATOM 3059 N N . GLU A 1 401 ? 22.762 4.772 -18.904 1.00 42.72 401 GLU A N 1
ATOM 3060 C CA . GLU A 1 401 ? 21.468 4.327 -18.386 1.00 42.72 401 GLU A CA 1
ATOM 3061 C C . GLU A 1 401 ? 21.108 2.948 -18.979 1.00 42.72 401 GLU A C 1
ATOM 3063 O O . GLU A 1 401 ? 20.290 2.852 -19.892 1.00 42.72 401 GLU A O 1
ATOM 3068 N N . GLU A 1 402 ? 21.748 1.860 -18.548 1.00 53.03 402 GLU A N 1
ATOM 3069 C CA . GLU A 1 402 ? 21.350 0.530 -19.001 1.00 53.03 402 GLU A CA 1
ATOM 3070 C C . GLU A 1 402 ? 19.990 0.222 -18.364 1.00 53.03 402 GLU A C 1
ATOM 3072 O O . GLU A 1 402 ? 19.878 0.022 -17.141 1.00 53.03 402 GLU A O 1
ATOM 3077 N N . ASP A 1 403 ? 18.950 0.275 -19.202 1.00 62.66 403 ASP A N 1
ATOM 3078 C CA . ASP A 1 403 ? 17.586 -0.046 -18.812 1.00 62.66 403 ASP A CA 1
ATOM 3079 C C . ASP A 1 403 ? 17.508 -1.491 -18.295 1.00 62.66 403 ASP A C 1
ATOM 3081 O O . ASP A 1 403 ? 18.323 -2.358 -18.629 1.00 62.66 403 ASP A O 1
ATOM 3085 N N . VAL A 1 404 ? 16.541 -1.760 -17.417 1.00 73.00 404 VAL A N 1
ATOM 3086 C CA . VAL A 1 404 ? 16.432 -3.072 -16.765 1.00 73.00 404 VAL A CA 1
ATOM 3087 C C . VAL A 1 404 ? 16.239 -4.196 -17.781 1.00 73.00 404 VAL A C 1
ATOM 3089 O O . VAL A 1 404 ? 16.714 -5.307 -17.561 1.00 73.00 404 VAL A O 1
ATOM 3092 N N . ALA A 1 405 ? 15.616 -3.917 -18.928 1.00 73.31 405 ALA A N 1
ATOM 3093 C CA . ALA A 1 405 ? 15.501 -4.892 -20.005 1.00 73.31 405 ALA A CA 1
ATOM 3094 C C . ALA A 1 405 ? 16.870 -5.360 -20.505 1.00 73.31 405 ALA A C 1
ATOM 3096 O O . ALA A 1 405 ? 17.089 -6.562 -20.641 1.00 73.31 405 ALA A O 1
ATOM 3097 N N . THR A 1 406 ? 17.771 -4.415 -20.769 1.00 72.88 406 THR A N 1
ATOM 3098 C CA . THR A 1 406 ? 19.111 -4.689 -21.287 1.00 72.88 406 THR A CA 1
ATOM 3099 C C . THR A 1 406 ? 19.945 -5.404 -20.226 1.00 72.88 406 THR A C 1
ATOM 3101 O O . THR A 1 406 ? 20.516 -6.450 -20.523 1.00 72.88 406 THR A O 1
ATOM 3104 N N . PHE A 1 407 ? 19.866 -4.974 -18.961 1.00 72.31 407 PHE A N 1
ATOM 3105 C CA . PHE A 1 407 ? 20.497 -5.676 -17.834 1.00 72.31 407 PHE A CA 1
ATOM 3106 C C . PHE A 1 407 ? 20.051 -7.148 -17.721 1.00 72.31 407 PHE A C 1
ATOM 3108 O O . PHE A 1 407 ? 20.857 -8.050 -17.493 1.00 72.31 407 PHE A O 1
ATOM 3115 N N . LEU A 1 408 ? 18.752 -7.418 -17.888 1.00 80.00 408 LEU A N 1
ATOM 3116 C CA . LEU A 1 408 ? 18.203 -8.778 -17.834 1.00 80.00 408 LEU A CA 1
ATOM 3117 C C . LEU A 1 408 ? 18.577 -9.617 -19.064 1.00 80.00 408 LEU A C 1
ATOM 3119 O O . LEU A 1 408 ? 18.652 -10.844 -18.974 1.00 80.00 408 LEU A O 1
ATOM 3123 N N . GLU A 1 409 ? 18.792 -8.979 -20.214 1.00 78.94 409 GLU A N 1
ATOM 3124 C CA . GLU A 1 409 ? 19.259 -9.627 -21.443 1.00 78.94 409 GLU A CA 1
ATOM 3125 C C . GLU A 1 409 ? 20.748 -9.992 -21.368 1.00 78.94 409 GLU A C 1
ATOM 3127 O O . GLU A 1 409 ? 21.115 -11.070 -21.832 1.00 78.94 409 GLU A O 1
ATOM 3132 N N . THR A 1 410 ? 21.577 -9.165 -20.725 1.00 71.69 410 THR A N 1
ATOM 3133 C CA . THR A 1 410 ? 23.022 -9.396 -20.538 1.00 71.69 410 THR A CA 1
ATOM 3134 C C . THR A 1 410 ? 23.348 -10.255 -19.309 1.00 71.69 410 THR A C 1
ATOM 3136 O O . THR A 1 410 ? 24.497 -10.645 -19.099 1.00 71.69 410 THR A O 1
ATOM 3139 N N . ALA A 1 411 ? 22.344 -10.636 -18.511 1.00 65.00 411 ALA A N 1
ATOM 3140 C CA . ALA A 1 411 ? 22.524 -11.464 -17.318 1.00 65.00 411 ALA A CA 1
ATOM 3141 C C . ALA A 1 411 ? 23.238 -12.822 -17.539 1.00 65.00 411 ALA A C 1
ATOM 3143 O O . ALA A 1 411 ? 24.014 -13.216 -16.662 1.00 65.00 411 ALA A O 1
ATOM 3144 N N . PRO A 1 412 ? 23.065 -13.534 -18.674 1.00 68.81 412 PRO A N 1
ATOM 3145 C CA . PRO A 1 412 ? 23.848 -14.735 -18.964 1.00 68.81 412 PRO A CA 1
ATOM 3146 C C . PRO A 1 412 ? 25.348 -14.462 -19.068 1.00 68.81 412 PRO A C 1
ATOM 3148 O O . PRO A 1 412 ? 26.145 -15.262 -18.590 1.00 68.81 412 PRO A O 1
ATOM 3151 N N . GLU A 1 413 ? 25.729 -13.328 -19.655 1.00 61.72 413 GLU A N 1
ATOM 3152 C CA . GLU A 1 413 ? 27.128 -12.934 -19.843 1.00 61.72 413 GLU A CA 1
ATOM 3153 C C . GLU A 1 413 ? 27.733 -12.414 -18.534 1.00 61.72 413 GLU A C 1
ATOM 3155 O O . GLU A 1 413 ? 28.851 -12.777 -18.176 1.00 61.72 413 GLU A O 1
ATOM 3160 N N . ASN A 1 414 ? 26.961 -11.627 -17.781 1.00 52.19 414 ASN A N 1
ATOM 3161 C CA . ASN A 1 414 ? 27.433 -10.939 -16.579 1.00 52.19 414 ASN A CA 1
ATOM 3162 C C . ASN A 1 414 ? 27.361 -11.792 -15.303 1.00 52.19 414 ASN A C 1
ATOM 3164 O O . ASN A 1 414 ? 28.137 -11.581 -14.372 1.00 52.19 414 ASN A O 1
ATOM 3168 N N . PHE A 1 415 ? 26.431 -12.749 -15.239 1.00 54.59 415 PHE A N 1
ATOM 3169 C CA . PHE A 1 415 ? 26.161 -13.540 -14.032 1.00 54.59 415 PHE A CA 1
ATOM 3170 C C . PHE A 1 415 ? 26.089 -15.051 -14.297 1.00 54.59 415 PHE A C 1
ATOM 3172 O O . PHE A 1 415 ? 25.952 -15.829 -13.355 1.00 54.59 415 PHE A O 1
ATOM 3179 N N . GLY A 1 416 ? 26.185 -15.515 -15.547 1.00 56.66 416 GLY A N 1
ATOM 3180 C CA . GLY A 1 416 ? 26.061 -16.944 -15.865 1.00 56.66 416 GLY A CA 1
ATOM 3181 C C . GLY A 1 416 ? 24.660 -17.509 -15.602 1.00 56.66 416 GLY A C 1
ATOM 3182 O O . GLY A 1 416 ? 24.499 -18.721 -15.459 1.00 56.66 416 GLY A O 1
ATOM 3183 N N . VAL A 1 417 ? 23.648 -16.640 -15.504 1.00 62.00 417 VAL A N 1
ATOM 3184 C CA . VAL A 1 417 ? 22.249 -17.005 -15.254 1.00 62.00 417 VAL A CA 1
ATOM 3185 C C . VAL A 1 417 ? 21.455 -16.818 -16.540 1.00 62.00 417 VAL A C 1
ATOM 3187 O O . VAL A 1 417 ? 21.501 -15.751 -17.143 1.00 62.00 417 VAL A O 1
ATOM 3190 N N . ASP A 1 418 ? 20.698 -17.837 -16.955 1.00 77.75 418 ASP A N 1
ATOM 3191 C CA . ASP A 1 418 ? 19.841 -17.735 -18.140 1.00 77.75 418 ASP A CA 1
ATOM 3192 C C . ASP A 1 418 ? 18.880 -16.536 -18.047 1.00 77.75 418 ASP A C 1
ATOM 3194 O O . ASP A 1 418 ? 18.306 -16.251 -16.995 1.00 77.75 418 ASP A O 1
ATOM 3198 N N . SER A 1 419 ? 18.646 -15.862 -19.175 1.00 76.88 419 SER A N 1
ATOM 3199 C CA . SER A 1 419 ? 17.822 -14.649 -19.231 1.00 76.88 419 SER A CA 1
ATOM 3200 C C . SER A 1 419 ? 16.361 -14.893 -18.817 1.00 76.88 419 SER A C 1
ATOM 3202 O O . SER A 1 419 ? 15.668 -13.971 -18.380 1.00 76.88 419 SER A O 1
ATOM 3204 N N . GLY A 1 420 ? 15.864 -16.130 -18.933 1.00 80.44 420 GLY A N 1
ATOM 3205 C CA . GLY A 1 420 ? 14.563 -16.531 -18.413 1.00 80.44 420 GLY A CA 1
ATOM 3206 C C . GLY A 1 420 ? 14.549 -16.623 -16.887 1.00 80.44 420 GLY A C 1
ATOM 3207 O O . GLY A 1 420 ? 13.582 -16.175 -16.268 1.00 80.44 420 GLY A O 1
ATOM 3208 N N . GLU A 1 421 ? 15.613 -17.156 -16.280 1.00 79.62 421 GLU A N 1
ATOM 3209 C CA . GLU A 1 421 ? 15.796 -17.175 -14.821 1.00 79.62 421 GLU A CA 1
ATOM 3210 C C . GLU A 1 421 ? 16.019 -15.764 -14.271 1.00 79.62 421 GLU A C 1
ATOM 3212 O O . GLU A 1 421 ? 15.384 -15.409 -13.287 1.00 79.62 421 GLU A O 1
ATOM 3217 N N . ALA A 1 422 ? 16.804 -14.916 -14.941 1.00 75.69 422 ALA A N 1
ATOM 3218 C CA . ALA A 1 422 ? 17.005 -13.529 -14.518 1.00 75.69 422 ALA A CA 1
ATOM 3219 C C . ALA A 1 422 ? 15.683 -12.744 -14.451 1.00 75.69 422 ALA A C 1
ATOM 3221 O O . ALA A 1 422 ? 15.406 -12.059 -13.465 1.00 75.69 422 ALA A O 1
ATOM 3222 N N . ARG A 1 423 ? 14.812 -12.910 -15.456 1.00 87.12 423 ARG A N 1
ATOM 3223 C CA . ARG A 1 423 ? 13.469 -12.309 -15.455 1.00 87.12 423 ARG A CA 1
ATOM 3224 C C . ARG A 1 423 ? 12.556 -12.900 -14.372 1.00 87.12 423 ARG A C 1
ATOM 3226 O O . ARG A 1 423 ? 11.815 -12.153 -13.737 1.00 87.12 423 ARG A O 1
ATOM 3233 N N . ARG A 1 424 ? 12.649 -14.213 -14.092 1.00 87.12 424 ARG A N 1
ATOM 3234 C CA . ARG A 1 424 ? 11.949 -14.830 -12.943 1.00 87.12 424 ARG A CA 1
ATOM 3235 C C . ARG A 1 424 ? 12.410 -14.216 -11.622 1.00 87.12 424 ARG A C 1
ATOM 3237 O O . ARG A 1 424 ? 11.562 -13.900 -10.793 1.00 87.12 424 ARG A O 1
ATOM 3244 N N . SER A 1 425 ? 13.713 -14.020 -11.442 1.00 79.25 425 SER A N 1
ATOM 3245 C CA . SER A 1 425 ? 14.275 -13.397 -10.242 1.00 79.25 425 SER A CA 1
ATOM 3246 C C . SER A 1 425 ? 13.825 -11.944 -10.092 1.00 79.25 425 SER A C 1
ATOM 3248 O O . SER A 1 425 ? 13.461 -11.541 -8.994 1.00 79.25 425 SER A O 1
ATOM 3250 N N . TYR A 1 426 ? 13.744 -11.173 -11.182 1.00 85.81 426 TYR A N 1
ATOM 3251 C CA . TYR A 1 426 ? 13.189 -9.814 -11.130 1.00 85.81 426 TYR A CA 1
ATOM 3252 C C . TYR A 1 426 ? 11.706 -9.816 -10.729 1.00 85.81 426 TYR A C 1
ATOM 3254 O O . TYR A 1 426 ? 11.296 -9.048 -9.866 1.00 85.81 426 TYR A O 1
ATOM 3262 N N . ALA A 1 427 ? 10.902 -10.733 -11.278 1.00 88.81 427 ALA A N 1
ATOM 3263 C CA . ALA A 1 427 ? 9.507 -10.905 -10.868 1.00 88.81 427 ALA A CA 1
ATOM 3264 C C . ALA A 1 427 ? 9.376 -11.255 -9.370 1.00 88.81 427 ALA A C 1
ATOM 3266 O O . ALA A 1 427 ? 8.490 -10.750 -8.683 1.00 88.81 427 ALA A O 1
ATOM 3267 N N . GLN A 1 428 ? 10.267 -12.105 -8.850 1.00 87.31 428 GLN A N 1
ATOM 3268 C CA . GLN A 1 428 ? 10.334 -12.422 -7.420 1.00 87.31 428 GLN A CA 1
ATOM 3269 C C . GLN A 1 428 ? 10.736 -11.207 -6.580 1.00 87.31 428 GLN A C 1
ATOM 3271 O O . GLN A 1 428 ? 10.166 -11.016 -5.508 1.00 87.31 428 GLN A O 1
ATOM 3276 N N . GLU A 1 429 ? 11.647 -10.369 -7.072 1.00 83.88 429 GLU A N 1
ATOM 3277 C CA . GLU A 1 429 ? 12.056 -9.141 -6.389 1.00 83.88 429 GLU A CA 1
ATOM 3278 C C . GLU A 1 429 ? 10.912 -8.126 -6.298 1.00 83.88 429 GLU A C 1
ATOM 3280 O O . GLU A 1 429 ? 10.675 -7.569 -5.230 1.00 83.88 429 GLU A O 1
ATOM 3285 N N . LEU A 1 430 ? 10.119 -7.954 -7.362 1.00 85.50 430 LEU A N 1
ATOM 3286 C CA . LEU A 1 430 ? 8.913 -7.117 -7.311 1.00 85.50 430 LEU A CA 1
ATOM 3287 C C . LEU A 1 430 ? 7.932 -7.597 -6.229 1.00 85.50 430 LEU A C 1
ATOM 3289 O O . LEU A 1 430 ? 7.376 -6.789 -5.486 1.00 85.50 430 LEU A O 1
ATOM 3293 N N . VAL A 1 431 ? 7.737 -8.914 -6.105 1.00 88.25 431 VAL A N 1
ATOM 3294 C CA . VAL A 1 431 ? 6.886 -9.493 -5.052 1.00 88.25 431 VAL A CA 1
ATOM 3295 C C . VAL A 1 431 ? 7.487 -9.251 -3.668 1.00 88.25 431 VAL A C 1
ATOM 3297 O O . VAL A 1 431 ? 6.783 -8.769 -2.786 1.00 88.25 431 VAL A O 1
ATOM 3300 N N . ARG A 1 432 ? 8.785 -9.518 -3.483 1.00 84.06 432 ARG A N 1
ATOM 3301 C CA . ARG A 1 432 ? 9.508 -9.289 -2.221 1.00 84.06 432 ARG A CA 1
ATOM 3302 C C . ARG A 1 432 ? 9.401 -7.829 -1.782 1.00 84.06 432 ARG A C 1
ATOM 3304 O O . ARG A 1 432 ? 9.120 -7.542 -0.617 1.00 84.06 432 ARG A O 1
ATOM 3311 N N . ARG A 1 433 ? 9.544 -6.899 -2.728 1.00 82.31 433 ARG A N 1
ATOM 3312 C CA . ARG A 1 433 ? 9.379 -5.472 -2.469 1.00 82.31 433 ARG A CA 1
ATOM 3313 C C . ARG A 1 433 ? 7.952 -5.144 -2.044 1.00 82.31 433 ARG A C 1
ATOM 3315 O O . ARG A 1 433 ? 7.783 -4.458 -1.040 1.00 82.31 433 ARG A O 1
ATOM 3322 N N . ALA A 1 434 ? 6.943 -5.685 -2.727 1.00 84.69 434 ALA A N 1
ATOM 3323 C CA . ALA A 1 434 ? 5.532 -5.496 -2.376 1.00 84.69 434 ALA A CA 1
ATOM 3324 C C . ALA A 1 434 ? 5.165 -6.086 -1.003 1.00 84.69 434 ALA A C 1
ATOM 3326 O O . ALA A 1 434 ? 4.333 -5.526 -0.295 1.00 84.69 434 ALA A O 1
ATOM 3327 N N . GLU A 1 435 ? 5.802 -7.180 -0.584 1.00 83.56 435 GLU A N 1
ATOM 3328 C CA . GLU A 1 435 ? 5.634 -7.725 0.770 1.00 83.56 435 GLU A CA 1
ATOM 3329 C C . GLU A 1 435 ? 6.207 -6.789 1.847 1.00 83.56 435 GLU A C 1
ATOM 3331 O O . GLU A 1 435 ? 5.659 -6.709 2.948 1.00 83.56 435 GLU A O 1
ATOM 3336 N N . SER A 1 436 ? 7.293 -6.073 1.532 1.00 79.44 436 SER A N 1
ATOM 3337 C CA . SER A 1 436 ? 7.949 -5.129 2.449 1.00 79.44 436 SER A CA 1
ATOM 3338 C C . SER A 1 436 ? 7.314 -3.733 2.479 1.00 79.44 436 SER A C 1
ATOM 3340 O O . SER A 1 436 ? 7.396 -3.047 3.497 1.00 79.44 436 SER A O 1
ATOM 3342 N N . ASP A 1 437 ? 6.692 -3.310 1.378 1.00 78.25 437 ASP A N 1
ATOM 3343 C CA . ASP A 1 437 ? 6.160 -1.963 1.183 1.00 78.25 437 ASP A CA 1
ATOM 3344 C C . ASP A 1 437 ? 4.688 -2.026 0.727 1.00 78.25 437 ASP A C 1
ATOM 3346 O O . ASP A 1 437 ? 4.404 -2.265 -0.452 1.00 78.25 437 ASP A O 1
ATOM 3350 N N . PRO A 1 438 ? 3.732 -1.781 1.647 1.00 77.56 438 PRO A N 1
ATOM 3351 C CA . PRO A 1 438 ? 2.311 -1.764 1.322 1.00 77.56 438 PRO A CA 1
ATOM 3352 C C . PRO A 1 438 ? 1.931 -0.734 0.253 1.00 77.56 438 PRO A C 1
ATOM 3354 O O . PRO A 1 438 ? 1.048 -1.009 -0.554 1.00 77.56 438 PRO A O 1
ATOM 3357 N N . GLN A 1 439 ? 2.598 0.427 0.215 1.00 77.56 439 GLN A N 1
ATOM 3358 C CA . GLN A 1 439 ? 2.303 1.460 -0.784 1.00 77.56 439 GLN A CA 1
ATOM 3359 C C . GLN A 1 439 ? 2.730 1.002 -2.176 1.00 77.56 439 GLN A C 1
ATOM 3361 O O . GLN A 1 439 ? 2.019 1.237 -3.152 1.00 77.56 439 GLN A O 1
ATOM 3366 N N . PHE A 1 440 ? 3.865 0.306 -2.264 1.00 79.69 440 PHE A N 1
ATOM 3367 C CA . PHE A 1 440 ? 4.292 -0.314 -3.510 1.00 79.69 440 PHE A CA 1
ATOM 3368 C C . PHE A 1 440 ? 3.316 -1.410 -3.947 1.00 79.69 440 PHE A C 1
ATOM 3370 O O . PHE A 1 440 ? 2.915 -1.423 -5.105 1.00 79.69 440 PHE A O 1
ATOM 3377 N N . ALA A 1 441 ? 2.855 -2.272 -3.033 1.00 82.75 441 ALA A N 1
ATOM 3378 C CA . ALA A 1 441 ? 1.898 -3.334 -3.356 1.00 82.75 441 ALA A CA 1
ATOM 3379 C C . ALA A 1 441 ? 0.590 -2.813 -3.981 1.00 82.75 441 ALA A C 1
ATOM 3381 O O . ALA A 1 441 ? 0.010 -3.474 -4.850 1.00 82.75 441 ALA A O 1
ATOM 3382 N N . ASP A 1 442 ? 0.134 -1.633 -3.563 1.00 78.19 442 ASP A N 1
ATOM 3383 C CA . ASP A 1 442 ? -1.055 -0.959 -4.096 1.00 78.19 442 ASP A CA 1
ATOM 3384 C C . ASP A 1 442 ? -0.773 -0.106 -5.344 1.00 78.19 442 ASP A C 1
ATOM 3386 O O . ASP A 1 442 ? -1.705 0.412 -5.957 1.00 78.19 442 ASP A O 1
ATOM 3390 N N . SER A 1 443 ? 0.489 0.014 -5.757 1.00 77.62 443 SER A N 1
ATOM 3391 C CA . SER A 1 443 ? 0.891 0.860 -6.875 1.00 77.62 443 SER A CA 1
ATOM 3392 C C . SER A 1 443 ? 0.477 0.288 -8.233 1.00 77.62 443 SER A C 1
ATOM 3394 O O . SER A 1 443 ? 0.687 -0.892 -8.533 1.00 77.62 443 SER A O 1
ATOM 3396 N N . ASP A 1 444 ? -0.037 1.165 -9.097 1.00 72.19 444 ASP A N 1
ATOM 3397 C CA . ASP A 1 444 ? -0.284 0.872 -10.514 1.00 72.19 444 ASP A CA 1
ATOM 3398 C C . ASP A 1 444 ? 1.016 0.808 -11.333 1.00 72.19 444 ASP A C 1
ATOM 3400 O O . ASP A 1 444 ? 1.021 0.258 -12.436 1.00 72.19 444 ASP A O 1
ATOM 3404 N N . HIS A 1 445 ? 2.125 1.319 -10.785 1.00 71.38 445 HIS A N 1
ATOM 3405 C CA . HIS A 1 445 ? 3.422 1.380 -11.459 1.00 71.38 445 HIS A CA 1
ATOM 3406 C C . HIS A 1 445 ? 4.099 0.009 -11.603 1.00 71.38 445 HIS A C 1
ATOM 3408 O O . HIS A 1 445 ? 5.024 -0.145 -12.397 1.00 71.38 445 HIS A O 1
ATOM 3414 N N . ILE A 1 446 ? 3.644 -1.018 -10.874 1.00 80.75 446 ILE A N 1
ATOM 3415 C CA . ILE A 1 446 ? 4.231 -2.364 -10.971 1.00 80.75 446 ILE A CA 1
ATOM 3416 C C . ILE A 1 446 ? 4.044 -2.955 -12.377 1.00 80.75 446 ILE A C 1
ATOM 3418 O O . ILE A 1 446 ? 4.920 -3.665 -12.868 1.00 80.75 446 ILE A O 1
ATOM 3422 N N . GLU A 1 447 ? 2.941 -2.646 -13.063 1.00 79.31 447 GLU A N 1
ATOM 3423 C CA . GLU A 1 447 ? 2.744 -3.089 -14.452 1.00 79.31 447 GLU A CA 1
ATOM 3424 C C . GLU A 1 447 ? 3.777 -2.470 -15.405 1.00 79.31 447 GLU A C 1
ATOM 3426 O O . GLU A 1 447 ? 4.255 -3.157 -16.312 1.00 79.31 447 GLU A O 1
ATOM 3431 N N . ASP A 1 448 ? 4.178 -1.221 -15.162 1.00 71.38 448 ASP A N 1
ATOM 3432 C CA . ASP A 1 448 ? 5.183 -0.513 -15.959 1.00 71.38 448 ASP A CA 1
ATOM 3433 C C . ASP A 1 448 ? 6.560 -1.140 -15.747 1.00 71.38 448 ASP A C 1
ATOM 3435 O O . ASP A 1 448 ? 7.262 -1.415 -16.718 1.00 71.38 448 ASP A O 1
ATOM 3439 N N . LEU A 1 449 ? 6.911 -1.463 -14.498 1.00 77.75 449 LEU A N 1
ATOM 3440 C CA . LEU A 1 449 ? 8.147 -2.177 -14.153 1.00 77.75 449 LEU A CA 1
ATOM 3441 C C . LEU A 1 449 ? 8.233 -3.530 -14.867 1.00 77.75 449 LEU A C 1
ATOM 3443 O O . LEU A 1 449 ? 9.217 -3.840 -15.538 1.00 77.75 449 LEU A O 1
ATOM 3447 N N . MET A 1 450 ? 7.161 -4.324 -14.800 1.00 83.62 450 MET A N 1
ATOM 3448 C CA . MET A 1 450 ? 7.103 -5.620 -15.479 1.00 83.62 450 MET A CA 1
ATOM 3449 C C . MET A 1 450 ? 7.193 -5.497 -17.005 1.00 83.62 450 MET A C 1
ATOM 3451 O O . MET A 1 450 ? 7.747 -6.375 -17.678 1.00 83.62 450 MET A O 1
ATOM 3455 N N . ALA A 1 451 ? 6.625 -4.432 -17.570 1.00 74.44 451 ALA A N 1
ATOM 3456 C CA . ALA A 1 451 ? 6.653 -4.195 -19.002 1.00 74.44 451 ALA A CA 1
ATOM 3457 C C . ALA A 1 451 ? 8.020 -3.689 -19.478 1.00 74.44 451 ALA A C 1
ATOM 3459 O O . ALA A 1 451 ? 8.536 -4.214 -20.467 1.00 74.44 451 ALA A O 1
ATOM 3460 N N . ASN A 1 452 ? 8.631 -2.757 -18.745 1.00 71.69 452 ASN A N 1
ATOM 3461 C CA . ASN A 1 452 ? 9.977 -2.248 -18.998 1.00 71.69 452 ASN A CA 1
ATOM 3462 C C . ASN A 1 452 ? 11.004 -3.376 -18.910 1.00 71.69 452 ASN A C 1
ATOM 3464 O O . ASN A 1 452 ? 11.806 -3.534 -19.820 1.00 71.69 452 ASN A O 1
ATOM 3468 N N . ALA A 1 453 ? 10.900 -4.252 -17.909 1.00 79.38 453 ALA A N 1
ATOM 3469 C CA . ALA A 1 453 ? 11.733 -5.449 -17.783 1.00 79.38 453 ALA A CA 1
ATOM 3470 C C . ALA A 1 453 ? 11.438 -6.543 -18.836 1.00 79.38 453 ALA A C 1
ATOM 3472 O O . ALA A 1 453 ? 12.084 -7.596 -18.850 1.00 79.38 453 ALA A O 1
ATOM 3473 N N . LYS A 1 454 ? 10.453 -6.326 -19.723 1.00 84.12 454 LYS A N 1
ATOM 3474 C CA . LYS A 1 454 ? 9.989 -7.280 -20.744 1.00 84.12 454 LYS A CA 1
ATOM 3475 C C . LYS A 1 454 ? 9.675 -8.661 -20.156 1.00 84.12 454 LYS A C 1
ATOM 3477 O O . LYS A 1 454 ? 10.044 -9.690 -20.728 1.00 84.12 454 LYS A O 1
ATOM 3482 N N . LEU A 1 455 ? 8.999 -8.703 -19.006 1.00 85.56 455 LEU A N 1
ATOM 3483 C CA . LEU A 1 455 ? 8.653 -9.972 -18.369 1.00 85.56 455 LEU A CA 1
ATOM 3484 C C . LEU A 1 455 ? 7.674 -10.781 -19.238 1.00 85.56 455 LEU A C 1
ATOM 3486 O O . LEU A 1 455 ? 6.678 -10.210 -19.694 1.00 85.56 455 LEU A O 1
ATOM 3490 N N . PRO A 1 456 ? 7.905 -12.093 -19.441 1.00 88.50 456 PRO A N 1
ATOM 3491 C CA . PRO A 1 456 ? 6.932 -13.008 -20.031 1.00 88.50 456 PRO A CA 1
ATOM 3492 C C . PRO A 1 456 ? 5.614 -13.037 -19.251 1.00 88.50 456 PRO A C 1
ATOM 3494 O O . PRO A 1 456 ? 5.613 -12.909 -18.026 1.00 88.50 456 PRO A O 1
ATOM 3497 N N . GLU A 1 457 ? 4.500 -13.310 -19.937 1.00 87.25 457 GLU A N 1
ATOM 3498 C CA . GLU A 1 457 ? 3.160 -13.272 -19.325 1.00 87.25 457 GLU A CA 1
ATOM 3499 C C . GLU A 1 457 ? 3.030 -14.185 -18.098 1.00 87.25 457 GLU A C 1
ATOM 3501 O O . GLU A 1 457 ? 2.466 -13.771 -17.092 1.00 87.25 457 GLU A O 1
ATOM 3506 N N . ALA A 1 458 ? 3.643 -15.373 -18.120 1.00 87.88 458 ALA A N 1
ATOM 3507 C CA . ALA A 1 458 ? 3.636 -16.285 -16.973 1.00 87.88 458 ALA A CA 1
ATOM 3508 C C . ALA A 1 458 ? 4.252 -15.664 -15.700 1.00 87.88 458 ALA A C 1
ATOM 3510 O O . ALA A 1 458 ? 3.806 -15.936 -14.589 1.00 87.88 458 ALA A O 1
ATOM 3511 N N . GLN A 1 459 ? 5.274 -14.815 -15.847 1.00 90.88 459 GLN A N 1
ATOM 3512 C CA . GLN A 1 459 ? 5.903 -14.123 -14.718 1.00 90.88 459 GLN A CA 1
ATOM 3513 C C . GLN A 1 459 ? 5.079 -12.912 -14.276 1.00 90.88 459 GLN A C 1
ATOM 3515 O O . GLN A 1 459 ? 4.993 -12.637 -13.083 1.00 90.88 459 GLN A O 1
ATOM 3520 N N . ARG A 1 460 ? 4.421 -12.222 -15.214 1.00 89.38 460 ARG A N 1
ATOM 3521 C CA . ARG A 1 460 ? 3.486 -11.138 -14.882 1.00 89.38 460 ARG A CA 1
ATOM 3522 C C . ARG A 1 460 ? 2.284 -11.654 -14.102 1.00 89.38 460 ARG A C 1
ATOM 3524 O O . ARG A 1 460 ? 1.890 -11.048 -13.112 1.00 89.38 460 ARG A O 1
ATOM 3531 N N . GLU A 1 461 ? 1.723 -12.789 -14.512 1.00 90.56 461 GLU A N 1
ATOM 3532 C CA . GLU A 1 461 ? 0.631 -13.455 -13.799 1.00 90.56 461 GLU A CA 1
ATOM 3533 C C . GLU A 1 461 ? 1.059 -13.865 -12.384 1.00 90.56 461 GLU A C 1
ATOM 3535 O O . GLU A 1 461 ? 0.354 -13.559 -11.422 1.00 90.56 461 GLU A O 1
ATOM 3540 N N . TYR A 1 462 ? 2.269 -14.417 -12.235 1.00 91.12 462 TYR A N 1
ATOM 3541 C CA . TYR A 1 462 ? 2.858 -14.711 -10.927 1.00 91.12 462 TYR A CA 1
ATOM 3542 C C . TYR A 1 462 ? 2.929 -13.477 -10.009 1.00 91.12 462 TYR A C 1
ATOM 3544 O O . TYR A 1 462 ? 2.538 -13.559 -8.841 1.00 91.12 462 TYR A O 1
ATOM 3552 N N . VAL A 1 463 ? 3.396 -12.329 -10.516 1.00 91.38 463 VAL A N 1
ATOM 3553 C CA . VAL A 1 463 ? 3.436 -11.079 -9.735 1.00 91.38 463 VAL A CA 1
ATOM 3554 C C . VAL A 1 463 ? 2.018 -10.633 -9.381 1.00 91.38 463 VAL A C 1
ATOM 3556 O O . VAL A 1 463 ? 1.732 -10.398 -8.211 1.00 91.38 463 VAL A O 1
ATOM 3559 N N . ARG A 1 464 ? 1.098 -10.580 -10.353 1.00 90.81 464 ARG A N 1
ATOM 3560 C CA . ARG A 1 464 ? -0.295 -10.140 -10.148 1.00 90.81 464 ARG A CA 1
ATOM 3561 C C . ARG A 1 464 ? -1.026 -10.967 -9.092 1.00 90.81 464 ARG A C 1
ATOM 3563 O O . ARG A 1 464 ? -1.742 -10.399 -8.268 1.00 90.81 464 ARG A O 1
ATOM 3570 N N . ASP A 1 465 ? -0.869 -12.285 -9.100 1.00 91.38 465 ASP A N 1
ATOM 3571 C CA . ASP A 1 465 ? -1.533 -13.154 -8.127 1.00 91.38 465 ASP A CA 1
ATOM 3572 C C . ASP A 1 465 ? -0.962 -12.987 -6.718 1.00 91.38 465 ASP A C 1
ATOM 3574 O O . ASP A 1 465 ? -1.724 -12.929 -5.747 1.00 91.38 465 ASP A O 1
ATOM 3578 N N . ASN A 1 466 ? 0.354 -12.797 -6.598 1.00 92.31 466 ASN A N 1
ATOM 3579 C CA . ASN A 1 466 ? 0.963 -12.446 -5.319 1.00 92.31 466 ASN A CA 1
ATOM 3580 C C . ASN A 1 466 ? 0.525 -11.063 -4.833 1.00 92.31 466 ASN A C 1
ATOM 3582 O O . ASN A 1 466 ? 0.195 -10.926 -3.660 1.00 92.31 466 ASN A O 1
ATOM 3586 N N . LEU A 1 467 ? 0.424 -10.062 -5.710 1.00 90.00 467 LEU A N 1
ATOM 3587 C CA . LEU A 1 467 ? -0.085 -8.741 -5.337 1.00 90.00 467 LEU A CA 1
ATOM 3588 C C . LEU A 1 467 ? -1.520 -8.810 -4.819 1.00 90.00 467 LEU A C 1
ATOM 3590 O O . LEU A 1 467 ? -1.815 -8.216 -3.789 1.00 90.00 467 LEU A O 1
ATOM 3594 N N . LYS A 1 468 ? -2.415 -9.573 -5.461 1.00 89.38 468 LYS A N 1
ATOM 3595 C CA . LYS A 1 468 ? -3.784 -9.772 -4.945 1.00 89.38 468 LYS A CA 1
ATOM 3596 C C . LYS A 1 468 ? -3.766 -10.340 -3.526 1.00 89.38 468 LYS A C 1
ATOM 3598 O O . LYS A 1 468 ? -4.482 -9.833 -2.665 1.00 89.38 468 LYS A O 1
ATOM 3603 N N . ARG A 1 469 ? -2.941 -11.364 -3.278 1.00 91.50 469 ARG A N 1
ATOM 3604 C CA . ARG A 1 469 ? -2.765 -11.953 -1.943 1.00 91.50 469 ARG A CA 1
ATOM 3605 C C . ARG A 1 469 ? -2.256 -10.910 -0.944 1.00 91.50 469 ARG A C 1
ATOM 3607 O O . ARG A 1 469 ? -2.885 -10.718 0.091 1.00 91.50 469 ARG A O 1
ATOM 3614 N N . ILE A 1 470 ? -1.174 -10.208 -1.278 1.00 87.56 470 ILE A N 1
ATOM 3615 C CA . ILE A 1 470 ? -0.542 -9.194 -0.421 1.00 87.56 470 ILE A CA 1
ATOM 3616 C C . ILE A 1 470 ? -1.524 -8.069 -0.087 1.00 87.56 470 ILE A C 1
ATOM 3618 O O . ILE A 1 470 ? -1.617 -7.667 1.067 1.00 87.56 470 ILE A O 1
ATOM 3622 N N . ARG A 1 471 ? -2.316 -7.595 -1.055 1.00 87.38 471 ARG A N 1
ATOM 3623 C CA . ARG A 1 471 ? -3.336 -6.557 -0.834 1.00 87.38 471 ARG A CA 1
ATOM 3624 C C . ARG A 1 471 ? -4.406 -7.007 0.157 1.00 87.38 471 ARG A C 1
ATOM 3626 O O . ARG A 1 471 ? -4.747 -6.256 1.066 1.00 87.38 471 ARG A O 1
ATOM 3633 N N . VAL A 1 472 ? -4.897 -8.242 0.032 1.00 86.31 472 VAL A N 1
ATOM 3634 C CA . VAL A 1 472 ? -5.858 -8.816 0.991 1.00 86.31 472 VAL A CA 1
ATOM 3635 C C . VAL A 1 472 ? -5.233 -8.936 2.384 1.00 86.31 472 VAL A C 1
ATOM 3637 O O . VAL A 1 472 ? -5.855 -8.549 3.372 1.00 86.31 472 VAL A O 1
ATOM 3640 N N . GLU A 1 473 ? -3.993 -9.420 2.477 1.00 85.75 473 GLU A N 1
ATOM 3641 C CA . GLU A 1 473 ? -3.266 -9.515 3.748 1.00 85.75 473 GLU A CA 1
ATOM 3642 C C . GLU A 1 473 ? -3.033 -8.135 4.381 1.00 85.75 473 GLU A C 1
ATOM 3644 O O . GLU A 1 473 ? -3.217 -7.971 5.587 1.00 85.75 473 GLU A O 1
ATOM 3649 N N . ASN A 1 474 ? -2.674 -7.127 3.585 1.00 82.88 474 ASN A N 1
ATOM 3650 C CA . ASN A 1 474 ? -2.464 -5.757 4.045 1.00 82.88 474 ASN A CA 1
ATOM 3651 C C . ASN A 1 474 ? -3.769 -5.120 4.532 1.00 82.88 474 ASN A C 1
ATOM 3653 O O . ASN A 1 474 ? -3.767 -4.496 5.589 1.00 82.88 474 ASN A O 1
ATOM 3657 N N . GLN A 1 475 ? -4.890 -5.340 3.840 1.00 80.94 475 GLN A N 1
ATOM 3658 C CA . GLN A 1 475 ? -6.212 -4.898 4.299 1.00 80.94 475 GLN A CA 1
ATOM 3659 C C . GLN A 1 475 ? -6.602 -5.547 5.630 1.00 80.94 475 GLN A C 1
ATOM 3661 O O . GLN A 1 475 ? -7.066 -4.861 6.538 1.00 80.94 475 GLN A O 1
ATOM 3666 N N . GLN A 1 476 ? -6.367 -6.852 5.788 1.00 82.44 476 GLN A N 1
ATOM 3667 C CA . GLN A 1 476 ? -6.621 -7.546 7.053 1.00 82.44 476 GLN A CA 1
ATOM 3668 C C . GLN A 1 476 ? -5.722 -7.026 8.179 1.00 82.44 476 GLN A C 1
ATOM 3670 O O . GLN A 1 476 ? -6.202 -6.777 9.282 1.00 82.44 476 GLN A O 1
ATOM 3675 N N . LYS A 1 477 ? -4.427 -6.817 7.911 1.00 80.50 477 LYS A N 1
ATOM 3676 C CA . LYS A 1 477 ? -3.489 -6.223 8.876 1.00 80.50 477 LYS A CA 1
ATOM 3677 C C . LYS A 1 477 ? -3.899 -4.802 9.258 1.00 80.50 477 LYS A C 1
ATOM 3679 O O . LYS A 1 477 ? -3.814 -4.462 10.433 1.00 80.50 477 LYS A O 1
ATOM 3684 N N . ALA A 1 478 ? -4.352 -3.995 8.299 1.00 74.50 478 ALA A N 1
ATOM 3685 C CA . ALA A 1 478 ? -4.841 -2.643 8.544 1.00 74.50 478 ALA A CA 1
ATOM 3686 C C . ALA A 1 478 ? -6.102 -2.656 9.417 1.00 74.50 478 ALA A C 1
ATOM 3688 O O . ALA A 1 478 ? -6.130 -1.955 10.421 1.00 74.50 478 ALA A O 1
ATOM 3689 N N . ALA A 1 479 ? -7.079 -3.517 9.117 1.00 74.00 479 ALA A N 1
ATOM 3690 C CA . ALA A 1 479 ? -8.286 -3.671 9.930 1.00 74.00 479 ALA A CA 1
ATOM 3691 C C . ALA A 1 479 ? -7.971 -4.151 11.358 1.00 74.00 479 ALA A C 1
ATOM 3693 O O . ALA A 1 479 ? -8.514 -3.631 12.327 1.00 74.00 479 ALA A O 1
ATOM 3694 N N . LEU A 1 480 ? -7.046 -5.106 11.510 1.00 76.50 480 LEU A N 1
ATOM 3695 C CA . LEU A 1 480 ? -6.581 -5.563 12.826 1.00 76.50 480 LEU A CA 1
ATOM 3696 C C . LEU A 1 480 ? -5.829 -4.469 13.588 1.00 76.50 480 LEU A C 1
ATOM 3698 O O . LEU A 1 480 ? -5.905 -4.410 14.813 1.00 76.50 480 LEU A O 1
ATOM 3702 N N . LYS A 1 481 ? -5.068 -3.628 12.883 1.00 77.00 481 LYS A N 1
ATOM 3703 C CA . LYS A 1 481 ? -4.395 -2.479 13.484 1.00 77.00 481 LYS A CA 1
ATOM 3704 C C . LYS A 1 481 ? -5.416 -1.440 13.941 1.00 77.00 481 LYS A C 1
ATOM 3706 O O . LYS A 1 481 ? -5.338 -1.019 15.081 1.00 77.00 481 LYS A O 1
ATOM 3711 N N . GLU A 1 482 ? -6.388 -1.096 13.103 1.00 72.69 482 GLU A N 1
ATOM 3712 C CA . GLU A 1 482 ? -7.473 -0.173 13.448 1.00 72.69 482 GLU A CA 1
ATOM 3713 C C . GLU A 1 482 ? -8.275 -0.675 14.655 1.00 72.69 482 GLU A C 1
ATOM 3715 O O . GLU A 1 482 ? -8.563 0.088 15.571 1.00 72.69 482 GLU A O 1
ATOM 3720 N N . GLU A 1 483 ? -8.567 -1.977 14.710 1.00 74.19 483 GLU A N 1
ATOM 3721 C CA . GLU A 1 483 ? -9.207 -2.590 15.873 1.00 74.19 483 GLU A CA 1
ATOM 3722 C C . GLU A 1 483 ? -8.354 -2.453 17.142 1.00 74.19 483 GLU A C 1
ATOM 3724 O O . GLU A 1 483 ? -8.875 -2.066 18.188 1.00 74.19 483 GLU A O 1
ATOM 3729 N N . ARG A 1 484 ? -7.044 -2.713 17.056 1.00 79.06 484 ARG A N 1
ATOM 3730 C CA . ARG A 1 484 ? -6.118 -2.545 18.187 1.00 79.06 484 ARG A CA 1
ATOM 3731 C C . ARG A 1 484 ? -5.997 -1.093 18.633 1.00 79.06 484 ARG A C 1
ATOM 3733 O O . ARG A 1 484 ? -6.010 -0.843 19.833 1.00 79.06 484 ARG A O 1
ATOM 3740 N N . ASP A 1 485 ? -5.887 -0.166 17.689 1.00 78.19 485 ASP A N 1
ATOM 3741 C CA . ASP A 1 485 ? -5.777 1.266 17.959 1.00 78.19 485 ASP A CA 1
ATOM 3742 C C . ASP A 1 485 ? -7.072 1.768 18.627 1.00 78.19 485 ASP A C 1
ATOM 3744 O O . ASP A 1 485 ? -7.024 2.506 19.610 1.00 78.19 485 ASP A O 1
ATOM 3748 N N . ALA A 1 486 ? -8.240 1.305 18.167 1.00 77.00 486 ALA A N 1
ATOM 3749 C CA . ALA A 1 486 ? -9.524 1.619 18.788 1.00 77.00 486 ALA A CA 1
ATOM 3750 C C . ALA A 1 486 ? -9.644 1.041 20.209 1.00 77.00 486 ALA A C 1
ATOM 3752 O O . ALA A 1 486 ? -10.094 1.739 21.119 1.00 77.00 486 ALA A O 1
ATOM 3753 N N . ASP A 1 487 ? -9.226 -0.208 20.423 1.00 79.88 487 ASP A N 1
ATOM 3754 C CA . ASP A 1 487 ? -9.218 -0.824 21.752 1.00 79.88 487 ASP A CA 1
ATOM 3755 C C . ASP A 1 487 ? -8.238 -0.105 22.705 1.00 79.88 487 ASP A C 1
ATOM 3757 O O . ASP A 1 487 ? -8.552 0.081 23.883 1.00 79.88 487 ASP A O 1
ATOM 3761 N N . GLU A 1 488 ? -7.087 0.362 22.208 1.00 85.00 488 GLU A N 1
ATOM 3762 C CA . GLU A 1 488 ? -6.140 1.186 22.970 1.00 85.00 488 GLU A CA 1
ATOM 3763 C C . GLU A 1 488 ? -6.758 2.542 23.349 1.00 85.00 488 GLU A C 1
ATOM 3765 O O . GLU A 1 488 ? -6.697 2.941 24.512 1.00 85.00 488 GLU A O 1
ATOM 3770 N N . ILE A 1 489 ? -7.423 3.226 22.409 1.00 84.31 489 ILE A N 1
ATOM 3771 C CA . ILE A 1 489 ? -8.133 4.486 22.681 1.00 84.31 489 ILE A CA 1
ATOM 3772 C C . ILE A 1 489 ? -9.187 4.288 23.773 1.00 84.31 489 ILE A C 1
ATOM 3774 O O . ILE A 1 489 ? -9.292 5.121 24.673 1.00 84.31 489 ILE A O 1
ATOM 3778 N N . VAL A 1 490 ? -9.937 3.182 23.745 1.00 85.69 490 VAL A N 1
ATOM 3779 C CA . VAL A 1 490 ? -10.922 2.874 24.791 1.00 85.69 490 VAL A CA 1
ATOM 3780 C C . VAL A 1 490 ? -10.258 2.664 26.152 1.00 85.69 490 VAL A C 1
ATOM 3782 O O . VAL A 1 490 ? -10.792 3.117 27.165 1.00 85.69 490 VAL A O 1
ATOM 3785 N N . GLN A 1 491 ? -9.108 1.993 26.214 1.00 86.12 491 GLN A N 1
ATOM 3786 C CA . GLN A 1 491 ? -8.372 1.808 27.471 1.00 86.12 491 GLN A CA 1
ATOM 3787 C C . GLN A 1 491 ? -7.878 3.140 28.040 1.00 86.12 491 GLN A C 1
ATOM 3789 O O . GLN A 1 491 ? -8.099 3.421 29.218 1.00 86.12 491 GLN A O 1
ATOM 3794 N N . ILE A 1 492 ? -7.285 3.984 27.197 1.00 85.94 492 ILE A N 1
ATOM 3795 C CA . ILE A 1 492 ? -6.802 5.312 27.589 1.00 85.94 492 ILE A CA 1
ATOM 3796 C C . ILE A 1 492 ? -7.973 6.190 28.045 1.00 85.94 492 ILE A C 1
ATOM 3798 O O . ILE A 1 492 ? -7.910 6.808 29.106 1.00 85.94 492 ILE A O 1
ATOM 3802 N N . ALA A 1 493 ? -9.074 6.211 27.289 1.00 85.50 493 ALA A N 1
ATOM 3803 C CA . ALA A 1 493 ? -10.270 6.967 27.649 1.00 85.50 493 ALA A CA 1
ATOM 3804 C C . ALA A 1 493 ? -10.870 6.492 28.981 1.00 85.50 493 ALA A C 1
ATOM 3806 O O . ALA A 1 493 ? -11.271 7.318 29.797 1.00 85.50 493 ALA A O 1
ATOM 3807 N N . ASN A 1 494 ? -10.877 5.182 29.244 1.00 86.50 494 ASN A N 1
ATOM 3808 C CA . ASN A 1 494 ? -11.306 4.627 30.528 1.00 86.50 494 ASN A CA 1
ATOM 3809 C C . ASN A 1 494 ? -10.466 5.133 31.704 1.00 86.50 494 ASN A C 1
ATOM 3811 O O . ASN A 1 494 ? -11.022 5.535 32.726 1.00 86.50 494 ASN A O 1
ATOM 3815 N N . LEU A 1 495 ? -9.140 5.130 31.561 1.00 86.19 495 LEU A N 1
ATOM 3816 C CA . LEU A 1 495 ? -8.231 5.618 32.598 1.00 86.19 495 LEU A CA 1
ATOM 3817 C C . LEU A 1 495 ? -8.387 7.129 32.804 1.00 86.19 495 LEU A C 1
ATOM 3819 O O . LEU A 1 495 ? -8.539 7.579 33.941 1.00 86.19 495 LEU A O 1
ATOM 3823 N N . ALA A 1 496 ? -8.487 7.903 31.723 1.00 86.44 496 ALA A N 1
ATOM 3824 C CA . ALA A 1 496 ? -8.762 9.336 31.791 1.00 86.44 496 ALA A CA 1
ATOM 3825 C C . ALA A 1 496 ? -10.086 9.634 32.526 1.00 86.44 496 ALA A C 1
ATOM 3827 O O . ALA A 1 496 ? -10.129 10.464 33.435 1.00 86.44 496 ALA A O 1
ATOM 3828 N N . LEU A 1 497 ? -11.155 8.890 32.216 1.00 85.56 497 LEU A N 1
ATOM 3829 C CA . LEU A 1 497 ? -12.455 8.993 32.891 1.00 85.56 497 LEU A CA 1
ATOM 3830 C C . LEU A 1 497 ? -12.428 8.519 34.350 1.00 85.56 497 LEU A C 1
ATOM 3832 O O . LEU A 1 497 ? -13.345 8.841 35.108 1.00 85.56 497 LEU A O 1
ATOM 3836 N N . SER A 1 498 ? -11.403 7.781 34.777 1.00 83.44 498 SER A N 1
ATOM 3837 C CA . SER A 1 498 ? -11.189 7.429 36.186 1.00 83.44 498 SER A CA 1
ATOM 3838 C C . SER A 1 498 ? -10.476 8.528 36.989 1.00 83.44 498 SER A C 1
ATOM 3840 O O . SER A 1 498 ? -10.419 8.445 38.214 1.00 83.44 498 SER A O 1
ATOM 3842 N N . GLY A 1 499 ? -10.011 9.593 36.321 1.00 82.69 499 GLY A N 1
ATOM 3843 C CA . GLY A 1 499 ? -9.307 10.723 36.934 1.00 82.69 499 GLY A CA 1
ATOM 3844 C C . GLY A 1 499 ? -7.793 10.727 36.705 1.00 82.69 499 GLY A C 1
ATOM 3845 O O . GLY A 1 499 ? -7.097 11.505 37.353 1.00 82.69 499 GLY A O 1
ATOM 3846 N N . ASP A 1 500 ? -7.275 9.886 35.806 1.00 87.25 500 ASP A N 1
ATOM 3847 C CA . ASP A 1 500 ? -5.854 9.881 35.451 1.00 87.25 500 ASP A CA 1
ATOM 3848 C C . ASP A 1 500 ? -5.529 11.030 34.477 1.00 87.25 500 ASP A C 1
ATOM 3850 O O . ASP A 1 500 ? -5.822 10.979 33.279 1.00 87.25 500 ASP A O 1
ATOM 3854 N N . GLU A 1 501 ? -4.925 12.099 35.002 1.00 86.06 501 GLU A N 1
ATOM 3855 C CA . GLU A 1 501 ? -4.535 13.271 34.210 1.00 86.06 501 GLU A CA 1
ATOM 3856 C C . GLU A 1 501 ? -3.452 12.961 33.163 1.00 86.06 501 GLU A C 1
ATOM 3858 O O . GLU A 1 501 ? -3.410 13.624 32.121 1.00 86.06 501 GLU A O 1
ATOM 3863 N N . ALA A 1 502 ? -2.587 11.968 33.401 1.00 88.62 502 ALA A N 1
ATOM 3864 C CA . ALA A 1 502 ? -1.542 11.592 32.453 1.00 88.62 502 ALA A CA 1
ATOM 3865 C C . ALA A 1 502 ? -2.156 10.903 31.229 1.00 88.62 502 ALA A C 1
ATOM 3867 O O . ALA A 1 502 ? -1.839 11.259 30.089 1.00 88.62 502 ALA A O 1
ATOM 3868 N N . GLU A 1 503 ? -3.106 9.995 31.452 1.00 89.44 503 GLU A N 1
ATOM 3869 C CA . GLU A 1 503 ? -3.834 9.337 30.364 1.00 89.44 503 GLU A CA 1
ATOM 3870 C C . GLU A 1 503 ? -4.786 10.289 29.635 1.00 89.44 503 GLU A C 1
ATOM 3872 O O . GLU A 1 503 ? -4.982 10.165 28.428 1.00 89.44 503 GLU A O 1
ATOM 3877 N N . LEU A 1 504 ? -5.297 11.326 30.305 1.00 86.62 504 LEU A N 1
ATOM 3878 C CA . LEU A 1 504 ? -6.049 12.392 29.640 1.00 86.62 504 LEU A CA 1
ATOM 3879 C C . LEU A 1 504 ? -5.179 13.177 28.632 1.00 86.62 504 LEU A C 1
ATOM 3881 O O . LEU A 1 504 ? -5.657 13.544 27.553 1.00 86.62 504 LEU A O 1
ATOM 3885 N N . GLN A 1 505 ? -3.895 13.410 28.935 1.00 88.62 505 GLN A N 1
ATOM 3886 C CA . GLN A 1 505 ? -2.950 13.999 27.971 1.00 88.62 505 GLN A CA 1
ATOM 3887 C C . GLN A 1 505 ? -2.556 13.010 26.867 1.00 88.62 505 GLN A C 1
ATOM 3889 O O . GLN A 1 505 ? -2.430 13.409 25.707 1.00 88.62 505 GLN A O 1
ATOM 3894 N N . ASN A 1 506 ? -2.405 11.726 27.198 1.00 88.75 506 ASN A N 1
ATOM 3895 C CA . ASN A 1 506 ? -2.149 10.670 26.218 1.00 88.75 506 ASN A CA 1
ATOM 3896 C C . ASN A 1 506 ? -3.306 10.561 25.206 1.00 88.75 506 ASN A C 1
ATOM 3898 O O . ASN A 1 506 ? -3.085 10.525 23.994 1.00 88.75 506 ASN A O 1
ATOM 3902 N N . LEU A 1 507 ? -4.551 10.646 25.689 1.00 88.69 507 LEU A N 1
ATOM 3903 C CA . LEU A 1 507 ? -5.753 10.673 24.858 1.00 88.69 507 LEU A CA 1
ATOM 3904 C C . LEU A 1 507 ? -5.755 11.867 23.907 1.00 88.69 507 LEU A C 1
ATOM 3906 O O . LEU A 1 507 ? -6.042 11.705 22.727 1.00 88.69 507 LEU A O 1
ATOM 3910 N N . LYS A 1 508 ? -5.381 13.057 24.391 1.00 87.75 508 LYS A N 1
ATOM 3911 C CA . LYS A 1 508 ? -5.265 14.260 23.555 1.00 87.75 508 LYS A CA 1
ATOM 3912 C C . LYS A 1 508 ? -4.273 14.076 22.406 1.00 87.75 508 LYS A C 1
ATOM 3914 O O . LYS A 1 508 ? -4.517 14.582 21.314 1.00 87.75 508 LYS A O 1
ATOM 3919 N N . ALA A 1 509 ? -3.161 13.385 22.653 1.00 87.06 509 ALA A N 1
ATOM 3920 C CA . ALA A 1 509 ? -2.142 13.126 21.641 1.00 87.06 509 ALA A CA 1
ATOM 3921 C C . ALA A 1 509 ? -2.583 12.062 20.622 1.00 87.06 509 ALA A C 1
ATOM 3923 O O . ALA A 1 509 ? -2.330 12.224 19.430 1.00 87.06 509 ALA A O 1
ATOM 3924 N N . LYS A 1 510 ? -3.241 10.989 21.077 1.00 85.81 510 LYS A N 1
ATOM 3925 C CA . LYS A 1 510 ? -3.646 9.854 20.229 1.00 85.81 510 LYS A CA 1
ATOM 3926 C C . LYS A 1 510 ? -4.976 10.056 19.503 1.00 85.81 510 LYS A C 1
ATOM 3928 O O . LYS A 1 510 ? -5.103 9.645 18.356 1.00 85.81 510 LYS A O 1
ATOM 3933 N N . SER A 1 511 ? -5.964 10.670 20.148 1.00 84.94 511 SER A N 1
ATOM 3934 C CA . SER A 1 511 ? -7.291 10.922 19.580 1.00 84.94 511 SER A CA 1
ATOM 3935 C C . SER A 1 511 ? -7.864 12.259 20.081 1.00 84.94 511 SER A C 1
ATOM 3937 O O . SER A 1 511 ? -8.601 12.305 21.072 1.00 84.94 511 SER A O 1
ATOM 3939 N N . PRO A 1 512 ? -7.547 13.375 19.394 1.00 85.06 512 PRO A N 1
ATOM 3940 C CA . PRO A 1 512 ? -8.029 14.705 19.767 1.00 85.06 512 PRO A CA 1
ATOM 3941 C C . PRO A 1 512 ? -9.559 14.816 19.811 1.00 85.06 512 PRO A C 1
ATOM 3943 O O . PRO A 1 512 ? -10.100 15.548 20.636 1.00 85.06 512 PRO A O 1
ATOM 3946 N N . GLU A 1 513 ? -10.255 14.089 18.938 1.00 81.56 513 GLU A N 1
ATOM 3947 C CA . GLU A 1 513 ? -11.719 14.075 18.837 1.00 81.56 513 GLU A CA 1
ATOM 3948 C C . GLU A 1 513 ? -12.355 13.425 20.070 1.00 81.56 513 GLU A C 1
ATOM 3950 O O . GLU A 1 513 ? -13.197 14.036 20.732 1.00 81.56 513 GLU A O 1
ATOM 3955 N N . VAL A 1 514 ? -11.892 12.224 20.435 1.00 82.75 514 VAL A N 1
ATOM 3956 C CA . VAL A 1 514 ? -12.361 11.513 21.632 1.00 82.75 514 VAL A CA 1
ATOM 3957 C C . VAL A 1 514 ? -12.013 12.303 22.890 1.00 82.75 514 VAL A C 1
ATOM 3959 O O . VAL A 1 514 ? -12.840 12.409 23.789 1.00 82.75 514 VAL A O 1
ATOM 3962 N N . TYR A 1 515 ? -10.840 12.941 22.938 1.00 85.88 515 TYR A N 1
ATOM 3963 C CA . TYR A 1 515 ? -10.464 13.839 24.030 1.00 85.88 515 TYR A CA 1
ATOM 3964 C C . TYR A 1 515 ? -11.463 14.991 24.235 1.00 85.88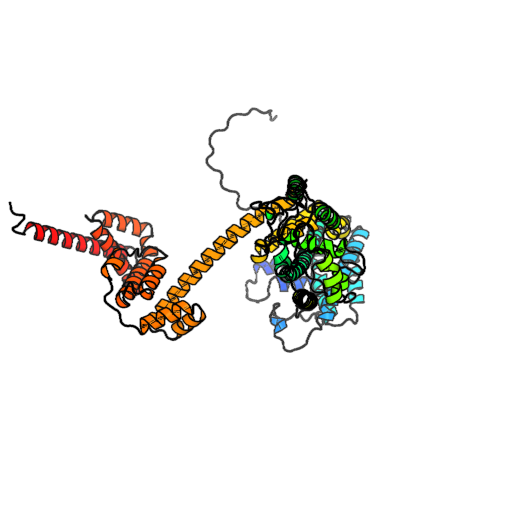 515 TYR A C 1
ATOM 3966 O O . TYR A 1 515 ? -11.855 15.262 25.370 1.00 85.88 515 TYR A O 1
ATOM 3974 N N . GLN A 1 516 ? -11.905 15.657 23.161 1.00 83.75 516 GLN A N 1
ATOM 3975 C CA . GLN A 1 516 ? -12.892 16.741 23.268 1.00 83.75 516 GLN A CA 1
ATOM 3976 C C . GLN A 1 516 ? -14.250 16.235 23.766 1.00 83.75 516 GLN A C 1
ATOM 3978 O O . GLN A 1 516 ? -14.872 16.883 24.610 1.00 83.75 516 GLN A O 1
ATOM 3983 N N . LEU A 1 517 ? -14.696 15.072 23.286 1.00 83.50 517 LEU A N 1
ATOM 3984 C CA . LEU A 1 517 ? -15.942 14.451 23.743 1.00 83.50 517 LEU A CA 1
ATOM 3985 C C . LEU A 1 517 ? -15.862 14.049 25.222 1.00 83.50 517 LEU A C 1
ATOM 3987 O O . LEU A 1 517 ? -16.777 14.356 25.985 1.00 83.50 517 LEU A O 1
ATOM 3991 N N . VAL A 1 518 ? -14.744 13.448 25.645 1.00 84.88 518 VAL A N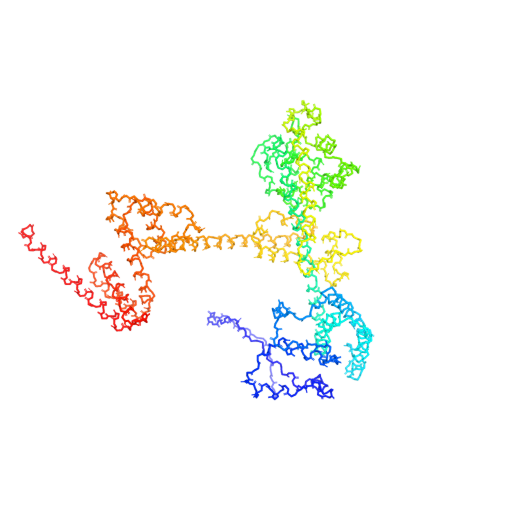 1
ATOM 3992 C CA . VAL A 1 518 ? -14.478 13.102 27.049 1.00 84.88 518 VAL A CA 1
ATOM 3993 C C . VAL A 1 518 ? -14.512 14.353 27.926 1.00 84.88 518 VAL A C 1
ATOM 3995 O O . VAL A 1 518 ? -15.229 14.369 28.921 1.00 84.88 518 VAL A O 1
ATOM 3998 N N . LEU A 1 519 ? -13.819 15.432 27.548 1.00 84.75 519 LEU A N 1
ATOM 3999 C CA . LEU A 1 519 ? -13.857 16.693 28.299 1.00 84.75 519 LEU A CA 1
ATOM 4000 C C . LEU A 1 519 ? -15.260 17.297 28.380 1.00 84.75 519 LEU A C 1
ATOM 4002 O O . LEU A 1 519 ? -15.671 17.762 29.443 1.00 84.75 519 LEU A O 1
ATOM 4006 N N . THR A 1 520 ? -15.992 17.300 27.265 1.00 83.62 520 THR A N 1
ATOM 4007 C CA . THR A 1 520 ? -17.370 17.806 27.206 1.00 83.62 520 THR A CA 1
ATOM 4008 C C . THR A 1 520 ? -18.270 17.033 28.165 1.00 83.62 520 THR A C 1
ATOM 4010 O O . THR A 1 520 ? -19.029 17.638 28.914 1.00 83.62 520 THR A O 1
ATOM 4013 N N . ARG A 1 521 ? -18.144 15.703 28.220 1.00 82.38 521 ARG A N 1
ATOM 4014 C CA . ARG A 1 521 ? -18.918 14.864 29.145 1.00 82.38 521 ARG A CA 1
ATOM 4015 C C . ARG A 1 521 ? -18.454 14.954 30.593 1.00 82.38 521 ARG A C 1
ATOM 4017 O O . ARG A 1 521 ? -19.279 14.890 31.490 1.00 82.38 521 ARG A O 1
ATOM 4024 N N . MET A 1 522 ? -17.164 15.170 30.840 1.00 77.06 522 MET A N 1
ATOM 4025 C CA . MET A 1 522 ? -16.652 15.416 32.193 1.00 77.06 522 MET A CA 1
ATOM 4026 C C . MET A 1 522 ? -17.110 16.767 32.766 1.00 77.06 522 MET A C 1
ATOM 4028 O O . MET A 1 522 ? -17.066 16.949 33.981 1.00 77.06 522 MET A O 1
ATOM 4032 N N . THR A 1 523 ? -17.503 17.717 31.910 1.00 74.81 523 THR A N 1
ATOM 4033 C CA . THR A 1 523 ? -17.889 19.086 32.302 1.00 74.81 523 THR A CA 1
ATOM 4034 C C . THR A 1 523 ? -19.386 19.373 32.178 1.00 74.81 523 THR A C 1
ATOM 4036 O O . THR A 1 523 ? -19.876 20.290 32.837 1.00 74.81 523 THR A O 1
ATOM 4039 N N . GLY A 1 524 ? -20.111 18.609 31.358 1.00 65.69 524 GLY A N 1
ATOM 4040 C CA . GLY A 1 524 ? -21.565 18.668 31.218 1.00 65.69 524 GLY A CA 1
ATOM 4041 C C . GLY A 1 524 ? -22.290 17.861 32.300 1.00 65.69 524 GLY A C 1
ATOM 4042 O O . GLY A 1 524 ? -21.721 16.947 32.887 1.00 65.69 524 GLY A O 1
ATOM 4043 N N . GLY A 1 525 ? -23.544 18.218 32.588 1.00 57.97 525 GLY A N 1
ATOM 4044 C CA . GLY A 1 525 ? -24.401 17.456 33.503 1.00 57.97 525 GLY A CA 1
ATOM 4045 C C . GLY A 1 525 ? -25.107 16.293 32.799 1.00 57.97 525 GLY A C 1
ATOM 4046 O O . GLY A 1 525 ? -25.454 16.410 31.625 1.00 57.97 525 GLY A O 1
ATOM 4047 N N . ASP A 1 526 ? -25.333 15.196 33.526 1.00 59.19 526 ASP A N 1
ATOM 4048 C CA . ASP A 1 526 ? -26.088 14.030 33.054 1.00 59.19 526 ASP A CA 1
ATOM 4049 C C . ASP A 1 526 ? -27.600 14.347 33.070 1.00 59.19 526 ASP A C 1
ATOM 4051 O O . ASP A 1 526 ? -28.217 14.470 34.131 1.00 59.19 526 ASP A O 1
ATOM 4055 N N . GLU A 1 527 ? -28.209 14.536 31.896 1.00 58.41 527 GLU A N 1
ATOM 4056 C CA . GLU A 1 527 ? -29.654 14.766 31.760 1.00 58.41 527 GLU A CA 1
ATOM 4057 C C . GLU A 1 527 ? -30.394 13.456 31.462 1.00 58.41 527 GLU A C 1
ATOM 4059 O O . GLU A 1 527 ? -30.227 12.893 30.391 1.00 58.41 527 GLU A O 1
ATOM 4064 N N . ASN A 1 528 ? -31.245 13.019 32.399 1.00 58.25 528 ASN A N 1
ATOM 4065 C CA . ASN A 1 528 ? -32.359 12.065 32.249 1.00 58.25 528 ASN A CA 1
ATOM 4066 C C . ASN A 1 528 ? -32.189 10.998 31.139 1.00 58.25 528 ASN A C 1
ATOM 4068 O O . ASN A 1 528 ? -32.860 11.038 30.105 1.00 58.25 528 ASN A O 1
ATOM 4072 N N . VAL A 1 529 ? -31.279 10.053 31.379 1.00 70.38 529 VAL A N 1
ATOM 4073 C CA . VAL A 1 529 ? -30.823 9.053 30.407 1.00 70.38 529 VAL A CA 1
ATOM 4074 C C . VAL A 1 529 ? -31.461 7.679 30.676 1.00 70.38 529 VAL A C 1
ATOM 4076 O O . VAL A 1 529 ? -31.664 7.308 31.832 1.00 70.38 529 VAL A O 1
ATOM 4079 N N . ASP A 1 530 ? -31.789 6.911 29.629 1.00 70.81 530 ASP A N 1
ATOM 4080 C CA . ASP A 1 530 ? -32.368 5.560 29.754 1.00 70.81 530 ASP A CA 1
ATOM 4081 C C . ASP A 1 530 ? -31.281 4.495 29.994 1.00 70.81 530 ASP A C 1
ATOM 4083 O O . ASP A 1 530 ? -30.841 3.770 29.100 1.00 70.81 530 ASP A O 1
ATOM 4087 N N . ASN A 1 531 ? -30.813 4.428 31.240 1.00 81.81 531 ASN A N 1
ATOM 4088 C CA . ASN A 1 531 ? -29.731 3.531 31.646 1.00 81.81 531 ASN A CA 1
ATOM 4089 C C . ASN A 1 531 ? -30.156 2.051 31.740 1.00 81.81 531 ASN A C 1
ATOM 4091 O O . ASN A 1 531 ? -29.324 1.154 31.565 1.00 81.81 531 ASN A O 1
ATOM 4095 N N . GLU A 1 532 ? -31.433 1.774 32.041 1.00 79.19 532 GLU A N 1
ATOM 4096 C CA . GLU A 1 532 ? -31.930 0.402 32.230 1.00 79.19 532 GLU A CA 1
ATOM 4097 C C . GLU A 1 532 ? -31.963 -0.365 30.904 1.00 79.19 532 GLU A C 1
ATOM 4099 O O . GLU A 1 532 ? -31.506 -1.513 30.848 1.00 79.19 532 GLU A O 1
ATOM 4104 N N . GLU A 1 533 ? -32.420 0.274 29.821 1.00 82.56 533 GLU A N 1
ATOM 4105 C CA . GLU A 1 533 ? -32.494 -0.362 28.503 1.00 82.56 533 GLU A CA 1
ATOM 4106 C C . GLU A 1 533 ? -31.103 -0.760 27.974 1.00 82.56 533 GLU A C 1
ATOM 4108 O O . GLU A 1 533 ? -30.931 -1.849 27.407 1.00 82.56 533 GLU A O 1
ATOM 4113 N N . PHE A 1 534 ? -30.090 0.087 28.190 1.00 86.62 534 PHE A N 1
ATOM 4114 C CA . PHE A 1 534 ? -28.712 -0.199 27.785 1.00 86.62 534 PHE A CA 1
ATOM 4115 C C . PHE A 1 534 ? -28.152 -1.432 28.505 1.00 86.62 534 PHE A C 1
ATOM 4117 O O . PHE A 1 534 ? -27.616 -2.341 27.863 1.00 86.62 534 PHE A O 1
ATOM 4124 N N . MET A 1 535 ? -28.306 -1.494 29.832 1.00 84.12 535 MET A N 1
ATOM 4125 C CA . MET A 1 535 ? -27.778 -2.593 30.647 1.00 84.12 535 MET A CA 1
ATOM 4126 C C . MET A 1 535 ? -28.475 -3.928 30.360 1.00 84.12 535 MET A C 1
ATOM 4128 O O . MET A 1 535 ? -27.824 -4.975 30.389 1.00 84.12 535 MET A O 1
ATOM 4132 N N . GLU A 1 536 ? -29.769 -3.924 30.026 1.00 82.12 536 GLU A N 1
ATOM 4133 C CA . GLU A 1 536 ? -30.490 -5.149 29.654 1.00 82.12 536 GLU A CA 1
ATOM 4134 C C . GLU A 1 536 ? -30.007 -5.726 28.309 1.00 82.12 536 GLU A C 1
ATOM 4136 O O . GLU A 1 536 ? -29.910 -6.950 28.140 1.00 82.12 536 GLU A O 1
ATOM 4141 N N . LYS A 1 537 ? -29.671 -4.849 27.354 1.00 82.69 537 LYS A N 1
ATOM 4142 C CA . LYS A 1 537 ? -29.223 -5.220 26.000 1.00 82.69 537 LYS A CA 1
ATOM 4143 C C . LYS A 1 537 ? -27.712 -5.437 25.879 1.00 82.69 537 LYS A C 1
ATOM 4145 O O . LYS A 1 537 ? -27.255 -5.925 24.844 1.00 82.69 537 LYS A O 1
ATOM 4150 N N . ALA A 1 538 ? -26.941 -5.104 26.909 1.00 84.94 538 ALA A N 1
ATOM 4151 C CA . ALA A 1 538 ? -25.488 -5.193 26.913 1.00 84.94 538 ALA A CA 1
ATOM 4152 C C . ALA A 1 538 ? -24.971 -6.635 26.720 1.00 84.94 538 ALA A C 1
ATOM 4154 O O . ALA A 1 538 ? -25.200 -7.529 27.541 1.00 84.94 538 ALA A O 1
ATOM 4155 N N . ASP A 1 539 ? -24.193 -6.861 25.655 1.00 83.69 539 ASP A N 1
ATOM 4156 C CA . ASP A 1 539 ? -23.440 -8.106 25.465 1.00 83.69 539 ASP A CA 1
ATOM 4157 C C . ASP A 1 539 ? -22.020 -7.986 26.027 1.00 83.69 539 ASP A C 1
ATOM 4159 O O . ASP A 1 539 ? -21.046 -7.745 25.312 1.00 83.69 539 ASP A O 1
ATOM 4163 N N . PHE A 1 540 ? -21.896 -8.228 27.328 1.00 84.62 540 PHE A N 1
ATOM 4164 C CA . PHE A 1 540 ? -20.617 -8.214 28.039 1.00 84.62 540 PHE A CA 1
ATOM 4165 C C . PHE A 1 540 ? -19.628 -9.314 27.607 1.00 84.62 540 PHE A C 1
ATOM 4167 O O . PHE A 1 540 ? -18.495 -9.336 28.087 1.00 84.62 540 PHE A O 1
ATOM 4174 N N . ASN A 1 541 ? -20.027 -10.256 26.745 1.00 77.88 541 ASN A N 1
ATOM 4175 C CA . ASN A 1 541 ? -19.109 -11.254 26.192 1.00 77.88 541 ASN A CA 1
ATOM 4176 C C . ASN A 1 541 ? -18.476 -10.796 24.871 1.00 77.88 541 ASN A C 1
ATOM 4178 O O . ASN A 1 541 ? -17.488 -11.397 24.430 1.00 77.88 541 ASN A O 1
ATOM 4182 N N . SER A 1 542 ? -19.019 -9.748 24.246 1.00 79.31 542 SER A N 1
ATOM 4183 C CA . SER A 1 542 ? -18.497 -9.211 22.996 1.00 79.31 542 SER A CA 1
ATOM 4184 C C . SER A 1 542 ? -17.163 -8.500 23.212 1.00 79.31 542 SER A C 1
ATOM 4186 O O . SER A 1 542 ? -17.033 -7.634 24.074 1.00 79.31 542 SER A O 1
ATOM 4188 N N . ALA A 1 543 ? -16.167 -8.808 22.378 1.00 77.50 543 ALA A N 1
ATOM 4189 C CA . ALA A 1 543 ? -14.886 -8.098 22.388 1.00 77.50 543 ALA A CA 1
ATOM 4190 C C . ALA A 1 543 ? -15.031 -6.610 22.017 1.00 77.50 543 ALA A C 1
ATOM 4192 O O . ALA A 1 543 ? -14.212 -5.802 22.437 1.00 77.50 543 ALA A O 1
ATOM 4193 N N . SER A 1 544 ? -16.084 -6.243 21.281 1.00 80.50 544 SER A N 1
ATOM 4194 C CA . SER A 1 544 ? -16.370 -4.855 20.910 1.00 80.50 544 SER A CA 1
ATOM 4195 C C . SER A 1 544 ? -17.164 -4.084 21.969 1.00 80.50 544 SER A C 1
ATOM 4197 O O . SER A 1 544 ? -17.365 -2.882 21.805 1.00 80.50 544 SER A O 1
ATOM 4199 N N . PHE A 1 545 ? -17.606 -4.731 23.056 1.00 86.88 545 PHE A N 1
ATOM 4200 C CA . PHE A 1 545 ? -18.437 -4.090 24.078 1.00 86.88 545 PHE A CA 1
ATOM 4201 C C . PHE A 1 545 ? -17.830 -2.799 24.656 1.00 86.88 545 PHE A C 1
ATOM 4203 O O . PHE A 1 545 ? -18.554 -1.808 24.721 1.00 86.88 545 PHE A O 1
ATOM 4210 N N . PRO A 1 546 ? -16.523 -2.726 24.988 1.00 86.19 546 PRO A N 1
ATOM 4211 C CA . PRO A 1 546 ? -15.922 -1.491 25.492 1.00 86.19 546 PRO A CA 1
ATOM 4212 C C . PRO A 1 546 ? -16.069 -0.298 24.540 1.00 86.19 546 PRO A C 1
ATOM 4214 O O . PRO A 1 546 ? -16.313 0.821 24.984 1.00 86.19 546 PRO A O 1
ATOM 4217 N N . ARG A 1 547 ? -15.972 -0.538 23.225 1.00 85.62 547 ARG A N 1
ATOM 4218 C CA . ARG A 1 547 ? -16.179 0.491 22.194 1.00 85.62 547 ARG A CA 1
ATOM 4219 C C . ARG A 1 547 ? -17.631 0.962 22.169 1.00 85.62 547 ARG A C 1
ATOM 4221 O O . ARG A 1 547 ? -17.880 2.160 22.090 1.00 85.62 547 ARG A O 1
ATOM 4228 N N . VAL A 1 548 ? -18.579 0.027 22.266 1.00 86.38 548 VAL A N 1
ATOM 4229 C CA . VAL A 1 548 ? -20.020 0.328 22.310 1.00 86.38 548 VAL A CA 1
ATOM 4230 C C . VAL A 1 548 ? -20.370 1.135 23.559 1.00 86.38 548 VAL A C 1
ATOM 4232 O O . VAL A 1 548 ? -21.038 2.156 23.446 1.00 86.38 548 VAL A O 1
ATOM 4235 N N . ALA A 1 549 ? -19.873 0.722 24.726 1.00 85.50 549 ALA A N 1
ATOM 4236 C CA . ALA A 1 549 ? -20.113 1.411 25.988 1.00 85.50 549 ALA A CA 1
ATOM 4237 C C . ALA A 1 549 ? -19.509 2.821 25.998 1.00 85.50 549 ALA A C 1
ATOM 4239 O O . ALA A 1 549 ? -20.184 3.768 26.395 1.00 85.50 549 ALA A O 1
ATOM 4240 N N . LEU A 1 550 ? -18.269 2.983 25.515 1.00 86.62 550 LEU A N 1
ATOM 4241 C CA . LEU A 1 550 ? -17.639 4.302 25.448 1.00 86.62 550 LEU A CA 1
ATOM 4242 C C . LEU A 1 550 ? -18.406 5.214 24.494 1.00 86.62 550 LEU A C 1
ATOM 4244 O O . LEU A 1 550 ? -18.680 6.357 24.836 1.00 86.62 550 LEU A O 1
ATOM 4248 N N . LYS A 1 551 ? -18.794 4.709 23.320 1.00 86.75 551 LYS A N 1
ATOM 4249 C CA . LYS A 1 551 ? -19.595 5.474 22.365 1.00 86.75 551 LYS A CA 1
ATOM 4250 C C . LYS A 1 551 ? -20.930 5.911 22.973 1.00 86.75 551 LYS A C 1
ATOM 4252 O O . LYS A 1 551 ? -21.235 7.094 22.906 1.00 86.75 551 LYS A O 1
ATOM 4257 N N . ALA A 1 552 ? -21.670 5.001 23.608 1.00 85.56 552 ALA A N 1
ATOM 4258 C CA . ALA A 1 552 ? -22.938 5.318 24.268 1.00 85.56 552 ALA A CA 1
ATOM 4259 C C . ALA A 1 552 ? -22.763 6.426 25.322 1.00 85.56 552 ALA A C 1
ATOM 4261 O O . ALA A 1 552 ? -23.541 7.376 25.363 1.00 85.56 552 ALA A O 1
ATOM 4262 N N . TYR A 1 553 ? -21.691 6.369 26.118 1.00 86.56 553 TYR A N 1
ATOM 4263 C CA . TYR A 1 553 ? -21.380 7.416 27.092 1.00 86.56 553 TYR A CA 1
ATOM 4264 C C . TYR A 1 553 ? -21.048 8.765 26.431 1.00 86.56 553 TYR A C 1
ATOM 4266 O O . TYR A 1 553 ? -21.573 9.808 26.823 1.00 86.56 553 TYR A O 1
ATOM 4274 N N . LEU A 1 554 ? -20.200 8.768 25.399 1.00 84.62 554 LEU A N 1
ATOM 4275 C CA . LEU A 1 554 ? -19.807 9.997 24.699 1.00 84.62 554 LEU A CA 1
ATOM 4276 C C . LEU A 1 554 ? -20.987 10.642 23.953 1.00 84.62 554 LEU A C 1
ATOM 4278 O O . LEU A 1 554 ? -21.148 11.868 23.995 1.00 84.62 554 LEU A O 1
ATOM 4282 N N . ASP A 1 555 ? -21.850 9.823 23.357 1.00 82.88 555 ASP A N 1
ATOM 4283 C CA . ASP A 1 555 ? -23.086 10.239 22.688 1.00 82.88 555 ASP A CA 1
ATOM 4284 C C . ASP A 1 555 ? -24.162 10.691 23.696 1.00 82.88 555 ASP A C 1
ATOM 4286 O O . ASP A 1 555 ? -25.065 11.451 23.342 1.00 82.88 555 ASP A O 1
ATOM 4290 N N . GLY A 1 556 ? -24.010 10.346 24.980 1.00 82.00 556 GLY A N 1
ATOM 4291 C CA . GLY A 1 556 ? -24.939 10.695 26.062 1.00 82.00 556 GLY A CA 1
ATOM 4292 C C . GLY A 1 556 ? -26.155 9.792 26.145 1.00 82.00 556 GLY A C 1
ATOM 4293 O O . GLY A 1 556 ? -27.170 10.200 26.697 1.00 82.00 556 GLY A O 1
ATOM 4294 N N . GLU A 1 557 ? -26.056 8.600 25.569 1.00 84.00 557 GLU A N 1
ATOM 4295 C CA . GLU A 1 557 ? -27.052 7.537 25.671 1.00 84.00 557 GLU A CA 1
ATOM 4296 C C . GLU A 1 557 ? -27.014 6.834 27.031 1.00 84.00 557 GLU A C 1
ATOM 4298 O O . GLU A 1 557 ? -27.976 6.155 27.366 1.00 84.00 557 GLU A O 1
ATOM 4303 N N . ILE A 1 558 ? -25.926 6.984 27.798 1.00 87.06 558 ILE A N 1
ATOM 4304 C CA . ILE A 1 558 ? -25.802 6.531 29.193 1.00 87.06 558 ILE A CA 1
ATOM 4305 C C . ILE A 1 558 ? -25.041 7.558 30.032 1.00 87.06 558 ILE A C 1
ATOM 4307 O O . ILE A 1 558 ? -24.187 8.283 29.513 1.00 87.06 558 ILE A O 1
ATOM 4311 N N . ASP A 1 559 ? -25.316 7.586 31.335 1.00 87.06 559 ASP A N 1
ATOM 4312 C CA . ASP A 1 559 ? -24.549 8.394 32.284 1.00 87.06 559 ASP A CA 1
ATOM 4313 C C . ASP A 1 559 ? -23.197 7.757 32.664 1.00 87.06 559 ASP A C 1
ATOM 4315 O O . ASP A 1 559 ? -22.863 6.615 32.311 1.00 87.06 559 ASP A O 1
ATOM 4319 N N . ARG A 1 560 ? -22.377 8.522 33.394 1.00 85.25 560 ARG A N 1
ATOM 4320 C CA . ARG A 1 560 ? -21.037 8.076 33.805 1.00 85.25 560 ARG A CA 1
ATOM 4321 C C . ARG A 1 560 ? -21.081 6.875 34.751 1.00 85.25 560 ARG A C 1
ATOM 4323 O O . ARG A 1 560 ? -20.203 6.015 34.672 1.00 85.25 560 ARG A O 1
ATOM 4330 N N . GLU A 1 561 ? -22.055 6.825 35.655 1.00 86.31 561 GLU A N 1
ATOM 4331 C CA . GLU A 1 561 ? -22.179 5.752 36.649 1.00 86.31 561 GLU A CA 1
ATOM 4332 C C . GLU A 1 561 ? -22.529 4.416 35.977 1.00 86.31 561 GLU A C 1
ATOM 4334 O O . GLU A 1 561 ? -21.920 3.379 36.264 1.00 86.31 561 GLU A O 1
ATOM 4339 N N . THR A 1 562 ? -23.433 4.460 35.003 1.00 88.50 562 THR A N 1
ATOM 4340 C CA . THR A 1 562 ? -23.845 3.332 34.165 1.00 88.50 562 THR A CA 1
ATOM 4341 C C . THR A 1 562 ? -22.692 2.863 33.295 1.00 88.50 562 THR A C 1
ATOM 4343 O O . THR A 1 562 ? -22.400 1.668 33.262 1.00 88.50 562 THR A O 1
ATOM 4346 N N . TYR A 1 563 ? -21.962 3.785 32.662 1.00 89.00 563 TYR A N 1
ATOM 4347 C CA . TYR A 1 563 ? -20.752 3.454 31.910 1.00 89.00 563 TYR A CA 1
ATOM 4348 C C . TYR A 1 563 ? -19.705 2.731 32.774 1.00 89.00 563 TYR A C 1
ATOM 4350 O O . TYR A 1 563 ? -19.200 1.671 32.393 1.00 89.00 563 TYR A O 1
ATOM 4358 N N . GLN A 1 564 ? -19.396 3.268 33.960 1.00 87.38 564 GLN A N 1
ATOM 4359 C CA . GLN A 1 564 ? -18.427 2.664 34.879 1.00 87.38 564 GLN A CA 1
ATOM 4360 C C . GLN A 1 564 ? -18.879 1.279 35.355 1.00 87.38 564 GLN A C 1
ATOM 4362 O O . GLN A 1 564 ? -18.072 0.346 35.386 1.00 87.38 564 GLN A O 1
ATOM 4367 N N . SER A 1 565 ? -20.166 1.126 35.665 1.00 87.50 565 SER A N 1
ATOM 4368 C CA . SER A 1 565 ? -20.760 -0.151 36.071 1.00 87.50 565 SER A CA 1
ATOM 4369 C C . SER A 1 565 ? -20.703 -1.187 34.945 1.00 87.50 565 SER A C 1
ATOM 4371 O O . SER A 1 565 ? -20.269 -2.321 35.163 1.00 87.50 565 SER A O 1
ATOM 4373 N N . ALA A 1 566 ? -21.046 -0.786 33.720 1.00 88.75 566 ALA A N 1
ATOM 4374 C CA . ALA A 1 566 ? -20.986 -1.628 32.532 1.00 88.75 566 ALA A CA 1
ATOM 4375 C C . ALA A 1 566 ? -19.556 -2.112 32.238 1.00 88.75 566 ALA A C 1
ATOM 4377 O O . ALA A 1 566 ? -19.322 -3.298 31.987 1.00 88.75 566 ALA A O 1
ATOM 4378 N N . MET A 1 567 ? -18.578 -1.206 32.316 1.00 88.50 567 MET A N 1
ATOM 4379 C CA . MET A 1 567 ? -17.165 -1.535 32.129 1.00 88.50 567 MET A CA 1
ATOM 4380 C C . MET A 1 567 ? -16.625 -2.438 33.244 1.00 88.50 567 MET A C 1
ATOM 4382 O O . MET A 1 567 ? -15.849 -3.356 32.968 1.00 88.50 567 MET A O 1
ATOM 4386 N N . ALA A 1 568 ? -17.051 -2.236 34.493 1.00 86.81 568 ALA A N 1
ATOM 4387 C CA . ALA A 1 568 ? -16.691 -3.111 35.605 1.00 86.81 568 ALA A CA 1
ATOM 4388 C C . ALA A 1 568 ? -17.245 -4.534 35.416 1.00 86.81 568 ALA A C 1
ATOM 4390 O O . ALA A 1 568 ? -16.509 -5.508 35.601 1.00 86.81 568 ALA A O 1
ATOM 4391 N N . GLU A 1 569 ? -18.507 -4.674 34.995 1.00 86.94 569 GLU A N 1
ATOM 4392 C CA . GLU A 1 569 ? -19.107 -5.981 34.704 1.00 86.94 569 GLU A CA 1
ATOM 4393 C C . GLU A 1 569 ? -18.391 -6.686 33.541 1.00 86.94 569 GLU A C 1
ATOM 4395 O O . GLU A 1 569 ? -18.048 -7.870 33.648 1.00 86.94 569 GLU A O 1
ATOM 4400 N N . PHE A 1 570 ? -18.100 -5.954 32.461 1.00 88.19 570 PHE A N 1
ATOM 4401 C CA . PHE A 1 570 ? -17.315 -6.461 31.336 1.00 88.19 570 PHE A CA 1
ATOM 4402 C C . PHE A 1 570 ? -15.942 -6.980 31.784 1.00 88.19 570 PHE A C 1
ATOM 4404 O O . PHE A 1 570 ? -15.580 -8.120 31.483 1.00 88.19 570 PHE A O 1
ATOM 4411 N N . ASN A 1 571 ? -15.191 -6.178 32.543 1.00 85.56 571 ASN A N 1
ATOM 4412 C CA . ASN A 1 571 ? -13.844 -6.529 32.996 1.00 85.56 571 ASN A CA 1
ATOM 4413 C C . ASN A 1 571 ? -13.845 -7.767 33.903 1.00 85.56 571 ASN A C 1
ATOM 4415 O O . ASN A 1 571 ? -13.001 -8.652 33.738 1.00 85.56 571 ASN A O 1
ATOM 4419 N N . THR A 1 572 ? -14.821 -7.874 34.807 1.00 86.12 572 THR A N 1
ATOM 4420 C CA . THR A 1 572 ? -15.010 -9.051 35.668 1.00 86.12 572 THR A CA 1
ATOM 4421 C C . THR A 1 572 ? -15.306 -10.315 34.857 1.00 86.12 572 THR A C 1
ATOM 4423 O O . THR A 1 572 ? -14.703 -11.364 35.085 1.00 86.12 572 THR A O 1
ATOM 4426 N N . LYS A 1 573 ? -16.195 -10.243 33.860 1.00 85.56 573 LYS A N 1
ATOM 4427 C CA . LYS A 1 573 ? -16.476 -11.396 32.987 1.00 85.56 573 LYS A CA 1
ATOM 4428 C C . LYS A 1 573 ? -15.269 -11.770 32.136 1.00 85.56 573 LYS A C 1
ATOM 4430 O O . LYS A 1 573 ? -14.970 -12.955 31.968 1.00 85.56 573 LYS A O 1
ATOM 4435 N N . ARG A 1 574 ? -14.543 -10.774 31.624 1.00 85.31 574 ARG A N 1
ATOM 4436 C CA . ARG A 1 574 ? -13.357 -10.982 30.790 1.00 85.31 574 ARG A CA 1
ATOM 4437 C C . ARG A 1 574 ? -12.230 -11.665 31.562 1.00 85.31 574 ARG A C 1
ATOM 4439 O O . ARG A 1 574 ? -11.605 -12.568 31.006 1.00 85.31 574 ARG A O 1
ATOM 4446 N N . SER A 1 575 ? -12.000 -11.285 32.819 1.00 82.88 575 SER A N 1
ATOM 4447 C CA . SER A 1 575 ? -10.970 -11.887 33.676 1.00 82.88 575 SER A CA 1
ATOM 4448 C C . SER A 1 575 ? -11.317 -13.317 34.107 1.00 82.88 575 SER A C 1
ATOM 4450 O O . SER A 1 575 ? -10.428 -14.165 34.180 1.00 82.88 575 SER A O 1
ATOM 4452 N N . ALA A 1 576 ? -12.602 -13.628 34.304 1.00 84.31 576 ALA A N 1
ATOM 4453 C CA . ALA A 1 576 ? -13.063 -14.977 34.639 1.00 84.31 576 ALA A CA 1
ATOM 4454 C C . ALA A 1 576 ? -13.084 -15.943 33.434 1.00 84.31 576 ALA A C 1
ATOM 4456 O O . ALA A 1 576 ? -13.024 -17.165 33.607 1.00 84.31 576 ALA A O 1
ATOM 4457 N N . LEU A 1 577 ? -13.148 -15.429 32.198 1.00 84.00 577 LEU A N 1
ATOM 4458 C CA . LEU A 1 577 ? -13.335 -16.228 30.980 1.00 84.00 577 LEU A CA 1
ATOM 4459 C C . LEU A 1 577 ? -12.275 -17.330 30.749 1.00 84.00 577 LEU A C 1
ATOM 4461 O O . LEU A 1 577 ? -12.668 -18.441 30.378 1.00 84.00 577 LEU A O 1
ATOM 4465 N N . PRO A 1 578 ? -10.958 -17.099 30.949 1.00 83.94 578 PRO A N 1
ATOM 4466 C CA . PRO A 1 578 ? -9.949 -18.150 30.804 1.00 83.94 578 PRO A CA 1
ATOM 4467 C C . PRO A 1 578 ? -10.174 -19.310 31.776 1.00 83.94 578 PRO A C 1
ATOM 4469 O O . PRO A 1 578 ? -9.996 -20.465 31.396 1.00 83.94 578 PRO A O 1
ATOM 4472 N N . VAL A 1 579 ? -10.609 -19.004 33.003 1.00 84.25 579 VAL A N 1
ATOM 4473 C CA . VAL A 1 579 ? -10.892 -19.993 34.050 1.00 84.25 579 VAL A CA 1
ATOM 4474 C C . VAL A 1 579 ? -12.141 -20.804 33.704 1.00 84.25 579 VAL A C 1
ATOM 4476 O O . VAL A 1 579 ? -12.127 -22.033 33.755 1.00 84.25 579 VAL A O 1
ATOM 4479 N N . LEU A 1 580 ? -13.203 -20.126 33.264 1.00 83.62 580 LEU A N 1
ATOM 4480 C CA . LEU A 1 580 ? -14.468 -20.752 32.869 1.00 83.62 580 LEU A CA 1
ATOM 4481 C C . LEU A 1 580 ? -14.342 -21.659 31.634 1.00 83.62 580 LEU A C 1
ATOM 4483 O O . LEU A 1 580 ? -15.082 -22.631 31.506 1.00 83.62 580 LEU A O 1
ATOM 4487 N N . LYS A 1 581 ? -13.405 -21.374 30.720 1.00 84.38 581 LYS A N 1
ATOM 4488 C CA . LYS A 1 581 ? -13.184 -22.174 29.499 1.00 84.38 581 LYS A CA 1
ATOM 4489 C C . LYS A 1 581 ? -12.401 -23.469 29.726 1.00 84.38 581 LYS A C 1
ATOM 4491 O O . LYS A 1 581 ? -12.252 -24.252 28.788 1.00 84.38 581 LYS A O 1
ATOM 4496 N N . MET A 1 582 ? -11.894 -23.713 30.931 1.00 83.50 582 MET A N 1
ATOM 4497 C CA . MET A 1 582 ? -11.099 -24.907 31.215 1.00 83.50 582 MET A CA 1
ATOM 4498 C C . MET A 1 582 ? -11.974 -26.164 31.234 1.00 83.50 582 MET A C 1
ATOM 4500 O O . MET A 1 582 ? -13.032 -26.126 31.859 1.00 83.50 582 MET A O 1
ATOM 4504 N N . PRO A 1 583 ? -11.538 -27.291 30.636 1.00 79.75 583 PRO A N 1
ATOM 4505 C CA . PRO A 1 583 ? -12.377 -28.482 30.471 1.00 79.75 583 PRO A CA 1
ATOM 4506 C C . PRO A 1 583 ? -13.088 -28.950 31.755 1.00 79.75 583 PRO A C 1
ATOM 4508 O O . PRO A 1 583 ? -14.309 -29.061 31.764 1.00 79.75 583 PRO A O 1
ATOM 4511 N N . GLY A 1 584 ? -12.359 -29.116 32.867 1.00 80.06 584 GLY A N 1
ATOM 4512 C CA . GLY A 1 584 ? -12.942 -29.590 34.135 1.00 80.06 584 GLY A CA 1
ATOM 4513 C C . GLY A 1 584 ? -13.830 -28.575 34.873 1.00 80.06 584 GLY A C 1
ATOM 4514 O O . GLY A 1 584 ? -14.730 -28.965 35.617 1.00 80.06 584 GLY A O 1
ATOM 4515 N N . VAL A 1 585 ? -13.614 -27.273 34.656 1.00 83.94 585 VAL A N 1
ATOM 4516 C CA . VAL A 1 585 ? -14.478 -26.211 35.207 1.00 83.94 585 VAL A CA 1
ATOM 4517 C C . VAL A 1 585 ? -15.757 -26.130 34.384 1.00 83.94 585 VAL A C 1
ATOM 4519 O O . VAL A 1 585 ? -16.853 -26.173 34.936 1.00 83.94 585 VAL A O 1
ATOM 4522 N N . ARG A 1 586 ? -15.611 -26.073 33.058 1.00 86.38 586 ARG A N 1
ATOM 4523 C CA . ARG A 1 586 ? -16.708 -25.922 32.108 1.00 86.38 586 ARG A CA 1
ATOM 4524 C C . ARG A 1 586 ? -17.755 -27.018 32.259 1.00 86.38 586 ARG A C 1
ATOM 4526 O O . ARG A 1 586 ? -18.931 -26.701 32.376 1.00 86.38 586 ARG A O 1
ATOM 4533 N N . GLU A 1 587 ? -17.337 -28.282 32.304 1.00 84.81 587 GLU A N 1
ATOM 4534 C CA . GLU A 1 587 ? -18.269 -29.407 32.461 1.00 84.81 587 GLU A CA 1
ATOM 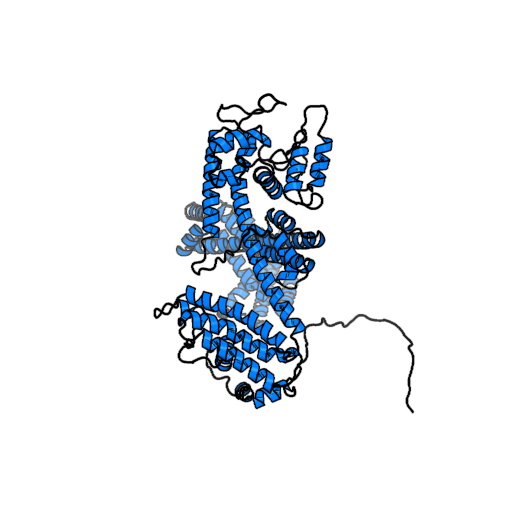4535 C C . GLU A 1 587 ? -19.077 -29.304 33.759 1.00 84.81 587 GLU A C 1
ATOM 4537 O O . GLU A 1 587 ? -20.299 -29.455 33.749 1.00 84.81 587 GLU A O 1
ATOM 4542 N N . THR A 1 588 ? -18.413 -28.978 34.869 1.00 85.50 588 THR A N 1
ATOM 4543 C CA . THR A 1 588 ? -19.061 -28.865 36.181 1.00 85.50 588 THR A CA 1
ATOM 4544 C C . THR A 1 588 ? -20.050 -27.698 36.228 1.00 85.50 588 THR A C 1
ATOM 4546 O O . THR A 1 588 ? -21.183 -27.846 36.691 1.00 85.50 588 THR A O 1
ATOM 4549 N N . VAL A 1 589 ? -19.640 -26.539 35.709 1.00 88.69 589 VAL A N 1
ATOM 4550 C CA . VAL A 1 589 ? -20.457 -25.321 35.634 1.00 88.69 589 VAL A CA 1
ATOM 4551 C C . VAL A 1 589 ? -21.668 -25.534 34.722 1.00 88.69 589 VAL A C 1
ATOM 4553 O O . VAL A 1 589 ? -22.783 -25.183 35.107 1.00 88.69 589 VAL A O 1
ATOM 4556 N N . ASP A 1 590 ? -21.488 -26.172 33.563 1.00 90.00 590 ASP A N 1
ATOM 4557 C CA . ASP A 1 590 ? -22.573 -26.467 32.621 1.00 90.00 590 ASP A CA 1
ATOM 4558 C C . ASP A 1 590 ? -23.618 -27.417 33.233 1.00 90.00 590 ASP A C 1
ATOM 4560 O O . ASP A 1 590 ? -24.820 -27.220 33.035 1.00 90.00 590 ASP A O 1
ATOM 4564 N N . VAL A 1 591 ? -23.192 -28.424 34.007 1.00 90.69 591 VAL A N 1
ATOM 4565 C CA . VAL A 1 591 ? -24.107 -29.331 34.723 1.00 90.69 591 VAL A CA 1
ATOM 4566 C C . VAL A 1 591 ? -24.935 -28.570 35.755 1.00 90.69 591 VAL A C 1
ATOM 4568 O O . VAL A 1 591 ? -26.161 -28.684 35.745 1.00 90.69 591 VAL A O 1
ATOM 4571 N N . LEU A 1 592 ? -24.298 -27.757 36.604 1.00 89.75 592 LEU A N 1
ATOM 4572 C CA . LEU A 1 592 ? -25.000 -26.954 37.612 1.00 89.75 592 LEU A CA 1
ATOM 4573 C C . LEU A 1 592 ? -25.971 -25.967 36.958 1.00 89.75 592 LEU A C 1
ATOM 4575 O O . LEU A 1 592 ? -27.132 -25.876 37.356 1.00 89.75 592 LEU A O 1
ATOM 4579 N N . LYS A 1 593 ? -25.546 -25.294 35.891 1.00 90.62 593 LYS A N 1
ATOM 4580 C CA . LYS A 1 593 ? -26.361 -24.319 35.166 1.00 90.62 593 LYS A CA 1
ATOM 4581 C C . LYS A 1 593 ? -27.599 -24.933 34.509 1.00 90.62 593 LYS A C 1
ATOM 4583 O O . LYS A 1 593 ? -28.651 -24.299 34.486 1.00 90.62 593 LYS A O 1
ATOM 4588 N N . ARG A 1 594 ? -27.522 -26.174 34.010 1.00 90.44 594 ARG A N 1
ATOM 4589 C CA . ARG A 1 594 ? -28.682 -26.892 33.437 1.00 90.44 594 ARG A CA 1
ATOM 4590 C C . ARG A 1 594 ? -29.797 -27.149 34.448 1.00 90.44 594 ARG A C 1
ATOM 4592 O O . ARG A 1 594 ? -30.939 -27.315 34.037 1.00 90.44 594 ARG A O 1
ATOM 4599 N N . THR A 1 595 ? -29.481 -27.181 35.742 1.00 87.81 595 THR A N 1
ATOM 4600 C CA . THR A 1 595 ? -30.485 -27.381 36.799 1.00 87.81 595 THR A CA 1
ATOM 4601 C C . THR A 1 595 ? -31.303 -26.124 37.107 1.00 87.81 595 THR A C 1
ATOM 4603 O O . THR A 1 595 ? -32.306 -26.213 37.812 1.00 87.81 595 THR A O 1
ATOM 4606 N N . LEU A 1 596 ? -30.904 -24.958 36.583 1.00 90.44 596 LEU A N 1
ATOM 4607 C CA . LEU A 1 596 ? -31.610 -23.700 36.805 1.00 90.44 596 LEU A CA 1
ATOM 4608 C C . LEU A 1 596 ? -32.826 -23.576 35.865 1.00 90.44 596 LEU A C 1
ATOM 4610 O O . LEU A 1 596 ? -32.679 -23.740 34.649 1.00 90.44 596 LEU A O 1
ATOM 4614 N N . PRO A 1 597 ? -34.018 -23.255 36.401 1.00 84.69 597 PRO A N 1
ATOM 4615 C CA . PRO A 1 597 ? -35.280 -23.395 35.674 1.00 84.69 597 PRO A CA 1
ATOM 4616 C C . PRO A 1 597 ? -35.549 -22.309 34.624 1.00 84.69 597 PRO A C 1
ATOM 4618 O O . PRO A 1 597 ? -36.331 -22.549 33.708 1.00 84.69 597 PRO A O 1
ATOM 4621 N N . THR A 1 598 ? -34.918 -21.134 34.711 1.00 86.81 598 THR A N 1
ATOM 4622 C CA . THR A 1 598 ? -35.150 -20.022 33.771 1.00 86.81 598 THR A CA 1
ATOM 4623 C C . THR A 1 598 ? -33.846 -19.498 33.182 1.00 86.81 598 THR A C 1
ATOM 4625 O O . THR A 1 598 ? -32.790 -19.555 33.815 1.00 86.81 598 THR A O 1
ATOM 4628 N N . ASP A 1 599 ? -33.908 -18.945 31.970 1.00 81.94 599 ASP A N 1
ATOM 4629 C CA . ASP A 1 599 ? -32.733 -18.348 31.324 1.00 81.94 599 ASP A CA 1
ATOM 4630 C C . ASP A 1 599 ? -32.236 -17.097 32.056 1.00 81.94 599 ASP A C 1
ATOM 4632 O O . ASP A 1 599 ? -31.037 -16.823 32.067 1.00 81.94 599 ASP A O 1
ATOM 4636 N N . GLN A 1 600 ? -33.131 -16.393 32.754 1.00 82.00 600 GLN A N 1
ATOM 4637 C CA . GLN A 1 600 ? -32.761 -15.287 33.632 1.00 82.00 600 GLN A CA 1
ATOM 4638 C C . GLN A 1 600 ? -31.888 -15.771 34.798 1.00 82.00 600 GLN A C 1
ATOM 4640 O O . GLN A 1 600 ? -30.818 -15.214 35.017 1.00 82.00 600 GLN A O 1
ATOM 4645 N N . LEU A 1 601 ? -32.257 -16.872 35.468 1.00 86.25 601 LEU A N 1
ATOM 4646 C CA . LEU A 1 601 ? -31.430 -17.458 36.530 1.00 86.25 601 LEU A CA 1
ATOM 4647 C C . LEU A 1 601 ? -30.087 -17.968 36.000 1.00 86.25 601 LEU A C 1
ATOM 4649 O O . LEU A 1 601 ? -29.075 -17.833 36.680 1.00 86.25 601 LEU A O 1
ATOM 4653 N N . LYS A 1 602 ? -30.052 -18.517 34.780 1.00 87.31 602 LYS A N 1
ATOM 4654 C CA . LYS A 1 602 ? -28.797 -18.931 34.131 1.00 87.31 602 LYS A CA 1
ATOM 4655 C C . LYS A 1 602 ? -27.870 -17.743 33.859 1.00 87.31 602 LYS A C 1
ATOM 4657 O O . LYS A 1 602 ? -26.669 -17.873 34.075 1.00 87.31 602 LYS A O 1
ATOM 4662 N N . LYS A 1 603 ? -28.409 -16.599 33.417 1.00 83.00 603 LYS A N 1
ATOM 4663 C CA . LYS A 1 603 ? -27.639 -15.353 33.254 1.00 83.00 603 LYS A CA 1
ATOM 4664 C C . LYS A 1 603 ? -27.114 -14.840 34.598 1.00 83.00 603 LYS A C 1
ATOM 4666 O O . LYS A 1 603 ? -25.930 -14.532 34.702 1.00 83.00 603 LYS A O 1
ATOM 4671 N N . THR A 1 604 ? -27.960 -14.812 35.631 1.00 85.81 604 THR A N 1
ATOM 4672 C CA . THR A 1 604 ? -27.560 -14.392 36.985 1.00 85.81 604 THR A CA 1
ATOM 4673 C C . THR A 1 604 ? -26.488 -15.312 37.569 1.00 85.81 604 THR A C 1
ATOM 4675 O O . THR A 1 604 ? -25.551 -14.840 38.207 1.00 85.81 604 THR A O 1
ATOM 4678 N N . PHE A 1 605 ? -26.580 -16.617 37.309 1.00 89.94 605 PHE A N 1
ATOM 4679 C CA . PHE A 1 605 ? -25.566 -17.591 37.698 1.00 89.94 605 PHE A CA 1
ATOM 4680 C C . PHE A 1 605 ? -24.209 -17.298 37.051 1.00 89.94 605 PHE A C 1
ATOM 4682 O O . PHE A 1 605 ? -23.208 -17.242 37.760 1.00 89.94 605 PHE A O 1
ATOM 4689 N N . ASP A 1 606 ? -24.168 -17.048 35.737 1.00 86.38 606 ASP A N 1
ATOM 4690 C CA . ASP A 1 606 ? -22.921 -16.692 35.044 1.00 86.38 606 ASP A CA 1
ATOM 4691 C C . ASP A 1 606 ? -22.303 -15.403 35.606 1.00 86.38 606 ASP A C 1
ATOM 4693 O O . ASP A 1 606 ? -21.090 -15.333 35.802 1.00 86.38 606 ASP A O 1
ATOM 4697 N N . GLN A 1 607 ? -23.134 -14.391 35.883 1.00 83.38 607 GLN A N 1
ATOM 4698 C CA . GLN A 1 607 ? -22.700 -13.118 36.467 1.00 83.38 607 GLN A CA 1
ATOM 4699 C C . GLN A 1 607 ? -22.097 -13.313 37.862 1.00 83.38 607 GLN A C 1
ATOM 4701 O O . GLN A 1 607 ? -20.960 -12.907 38.099 1.00 83.38 607 GLN A O 1
ATOM 4706 N N . GLN A 1 608 ? -22.823 -13.969 38.773 1.00 89.38 608 GLN A N 1
ATOM 4707 C CA . GLN A 1 608 ? -22.354 -14.197 40.143 1.00 89.38 608 GLN A CA 1
ATOM 4708 C C . GLN A 1 608 ? -21.109 -15.088 40.174 1.00 89.38 608 GLN A C 1
ATOM 4710 O O . GLN A 1 608 ? -20.203 -14.855 40.973 1.00 89.38 608 GLN A O 1
ATOM 4715 N N . LEU A 1 609 ? -21.024 -16.076 39.278 1.00 90.44 609 LEU A N 1
ATOM 4716 C CA . LEU A 1 609 ? -19.861 -16.950 39.191 1.00 90.44 609 LEU A CA 1
ATOM 4717 C C . LEU A 1 609 ? -18.628 -16.209 38.664 1.00 90.44 609 LEU A C 1
ATOM 4719 O O . LEU A 1 609 ? -17.536 -16.410 39.191 1.00 90.44 609 LEU A O 1
ATOM 4723 N N . ALA A 1 610 ? -18.781 -15.334 37.667 1.00 87.56 610 ALA A N 1
ATOM 4724 C CA . ALA A 1 610 ? -17.680 -14.500 37.188 1.00 87.56 610 ALA A CA 1
ATOM 4725 C C . ALA A 1 610 ? -17.137 -13.578 38.294 1.00 87.56 610 ALA A C 1
ATOM 4727 O O . ALA A 1 610 ? -15.921 -13.477 38.457 1.00 87.56 610 ALA A O 1
ATOM 4728 N N . VAL A 1 611 ? -18.025 -12.970 39.094 1.00 87.75 611 VAL A N 1
ATOM 4729 C CA . VAL A 1 611 ? -17.647 -12.165 40.271 1.00 87.75 611 VAL A CA 1
ATOM 4730 C C . VAL A 1 611 ? -16.884 -13.016 41.286 1.00 87.75 611 VAL A C 1
ATOM 4732 O O . VAL A 1 611 ? -15.768 -12.662 41.656 1.00 87.75 611 VAL A O 1
ATOM 4735 N N . ALA A 1 612 ? -17.419 -14.183 41.656 1.00 90.44 612 ALA A N 1
ATOM 4736 C CA . ALA A 1 612 ? -16.771 -15.077 42.612 1.00 90.44 612 ALA A CA 1
ATOM 4737 C C . ALA A 1 612 ? -15.382 -15.540 42.140 1.00 90.44 612 ALA A C 1
ATOM 4739 O O . ALA A 1 612 ? -14.439 -15.564 42.925 1.00 90.44 612 ALA A O 1
ATOM 4740 N N . ILE A 1 613 ? -15.223 -15.868 40.854 1.00 88.88 613 ILE A N 1
ATOM 4741 C CA . ILE A 1 613 ? -13.924 -16.247 40.278 1.00 88.88 613 ILE A CA 1
ATOM 4742 C C . ILE A 1 613 ? -12.946 -15.071 40.309 1.00 88.88 613 ILE A C 1
ATOM 4744 O O . ILE A 1 613 ? -11.779 -15.261 40.655 1.00 88.88 613 ILE A O 1
ATOM 4748 N N . SER A 1 614 ? -13.398 -13.865 39.960 1.00 85.81 614 SER A N 1
ATOM 4749 C CA . SER A 1 614 ? -12.578 -12.653 40.049 1.00 85.81 614 SER A CA 1
ATOM 4750 C C . SER A 1 614 ? -12.108 -12.407 41.487 1.00 85.81 614 SER A C 1
ATOM 4752 O O . SER A 1 614 ? -10.924 -12.157 41.708 1.00 85.81 614 SER A O 1
ATOM 4754 N N . ASP A 1 615 ? -12.995 -12.533 42.472 1.00 88.12 615 ASP A N 1
ATOM 4755 C CA . ASP A 1 615 ? -12.661 -12.320 43.883 1.00 88.12 615 ASP A CA 1
ATOM 4756 C C . ASP A 1 615 ? -11.703 -13.388 44.423 1.00 88.12 615 ASP A C 1
ATOM 4758 O O . ASP A 1 615 ? -10.730 -13.044 45.093 1.00 88.12 615 ASP A O 1
ATOM 4762 N N . LEU A 1 616 ? -11.900 -14.657 44.050 1.00 88.94 616 LEU A N 1
ATOM 4763 C CA . LEU A 1 616 ? -10.964 -15.743 44.363 1.00 88.94 616 LEU A CA 1
ATOM 4764 C C . LEU A 1 616 ? -9.583 -15.513 43.730 1.00 88.94 616 LEU A C 1
ATOM 4766 O O . LEU A 1 616 ? -8.546 -15.773 44.334 1.00 88.94 616 LEU A O 1
ATOM 4770 N N . THR A 1 617 ? -9.548 -14.996 42.502 1.00 85.50 617 THR A N 1
ATOM 4771 C CA . THR A 1 617 ? -8.284 -14.687 41.819 1.00 85.50 617 THR A CA 1
ATOM 4772 C C . THR A 1 617 ? -7.555 -13.552 42.542 1.00 85.50 617 THR A C 1
ATOM 4774 O O . THR A 1 617 ? -6.344 -13.616 42.748 1.00 85.50 617 THR A O 1
ATOM 4777 N N . LYS A 1 618 ? -8.287 -12.526 42.998 1.00 85.44 618 LYS A N 1
ATOM 4778 C CA . LYS A 1 618 ? -7.727 -11.435 43.811 1.00 85.44 618 LYS A CA 1
ATOM 4779 C C . LYS A 1 618 ? -7.223 -11.930 45.167 1.00 85.44 618 LYS A C 1
ATOM 4781 O O . LYS A 1 618 ? -6.133 -11.530 45.573 1.00 85.44 618 LYS A O 1
ATOM 4786 N N . SER A 1 619 ? -7.967 -12.802 45.855 1.00 87.81 619 SER A N 1
ATOM 4787 C CA . SER A 1 619 ? -7.534 -13.361 47.145 1.00 87.81 619 SER A CA 1
ATOM 4788 C C . SER A 1 619 ? -6.276 -14.216 47.020 1.00 87.81 619 SER A C 1
ATOM 4790 O O . SER A 1 619 ? -5.476 -14.258 47.950 1.00 87.81 619 SER A O 1
ATOM 4792 N N . ASN A 1 620 ? -6.063 -14.825 45.853 1.00 86.31 620 ASN A N 1
ATOM 4793 C CA . ASN A 1 620 ? -4.895 -15.651 45.556 1.00 86.31 620 ASN A CA 1
ATOM 4794 C C . ASN A 1 620 ? -3.730 -14.838 44.959 1.00 86.31 620 ASN A C 1
ATOM 4796 O O . ASN A 1 620 ? -2.869 -15.388 44.280 1.00 86.31 620 ASN A O 1
ATOM 4800 N N . GLY A 1 621 ? -3.691 -13.517 45.170 1.00 81.00 621 GLY A N 1
ATOM 4801 C CA . GLY A 1 621 ? -2.589 -12.671 44.699 1.00 81.00 621 GLY A CA 1
ATOM 4802 C C . GLY A 1 621 ? -2.493 -12.561 43.173 1.00 81.00 621 GLY A C 1
ATOM 4803 O O . GLY A 1 621 ? -1.418 -12.299 42.643 1.00 81.00 621 GLY A O 1
ATOM 4804 N N . GLY A 1 622 ? -3.603 -12.777 42.462 1.00 77.94 622 GLY A N 1
ATOM 4805 C CA . GLY A 1 622 ? -3.646 -12.834 41.000 1.00 77.94 622 GLY A CA 1
ATOM 4806 C C . GLY A 1 622 ? -3.397 -14.232 40.431 1.00 77.94 622 GLY A C 1
ATOM 4807 O O . GLY A 1 622 ? -3.539 -14.425 39.222 1.00 77.94 622 GLY A O 1
ATOM 4808 N N . GLU A 1 623 ? -3.061 -15.216 41.270 1.00 82.06 623 GLU A N 1
ATOM 4809 C CA . GLU A 1 623 ? -2.953 -16.601 40.835 1.00 82.06 623 GLU A CA 1
ATOM 4810 C C . GLU A 1 623 ? -4.328 -17.226 40.598 1.00 82.06 623 GLU A C 1
ATOM 4812 O O . GLU A 1 623 ? -5.353 -16.860 41.178 1.00 82.06 623 GLU A O 1
ATOM 4817 N N . ARG A 1 624 ? -4.339 -18.213 39.706 1.00 83.19 624 ARG A N 1
ATOM 4818 C CA . ARG A 1 624 ? -5.550 -18.926 39.324 1.00 83.19 624 ARG A CA 1
ATOM 4819 C C . ARG A 1 624 ? -6.159 -19.650 40.543 1.00 83.19 624 ARG A C 1
ATOM 4821 O O . ARG A 1 624 ? -5.450 -20.432 41.177 1.00 83.19 624 ARG A O 1
ATOM 4828 N N . PRO A 1 625 ? -7.476 -19.519 40.791 1.00 87.94 625 PRO A N 1
ATOM 4829 C CA . PRO A 1 625 ? -8.165 -20.283 41.829 1.00 87.94 625 PRO A CA 1
ATOM 4830 C C . PRO A 1 625 ? -8.100 -21.793 41.596 1.00 87.94 625 PRO A C 1
ATOM 4832 O O . PRO A 1 625 ? -8.138 -22.273 40.451 1.00 87.94 625 PRO A O 1
ATOM 4835 N N . ALA A 1 626 ? -8.038 -22.561 42.680 1.00 88.31 626 ALA A N 1
ATOM 4836 C CA . ALA A 1 626 ? -8.048 -24.011 42.595 1.00 88.31 626 ALA A CA 1
ATOM 4837 C C . ALA A 1 626 ? -9.416 -24.518 42.110 1.00 88.31 626 ALA A C 1
ATOM 4839 O O . ALA A 1 626 ? -10.459 -23.911 42.353 1.00 88.31 626 ALA A O 1
ATOM 4840 N N . LEU A 1 627 ? -9.429 -25.673 41.430 1.00 85.56 627 LEU A N 1
ATOM 4841 C CA . LEU A 1 627 ? -10.660 -26.239 40.862 1.00 85.56 627 LEU A CA 1
ATOM 4842 C C . LEU A 1 627 ? -11.757 -26.411 41.924 1.00 85.56 627 LEU A C 1
ATOM 4844 O O . LEU A 1 627 ? -12.911 -26.098 41.648 1.00 85.56 627 LEU A O 1
ATOM 4848 N N . PHE A 1 628 ? -11.389 -26.857 43.129 1.00 87.62 628 PHE A N 1
ATOM 4849 C CA . PHE A 1 628 ? -12.346 -27.088 44.210 1.00 87.62 628 PHE A CA 1
ATOM 4850 C C . PHE A 1 628 ? -13.018 -25.789 44.693 1.00 87.62 628 PHE A C 1
ATOM 4852 O O . PHE A 1 628 ? -14.216 -25.800 44.967 1.00 87.62 628 PHE A O 1
ATOM 4859 N N . GLU A 1 629 ? -12.287 -24.668 44.737 1.00 90.06 629 GLU A N 1
ATOM 4860 C CA . GLU A 1 629 ? -12.803 -23.352 45.152 1.00 90.06 629 GLU A CA 1
ATOM 4861 C C . GLU A 1 629 ? -13.834 -22.834 44.149 1.00 90.06 629 GLU A C 1
ATOM 4863 O O . GLU A 1 629 ? -14.903 -22.358 44.525 1.00 90.06 629 GLU A O 1
ATOM 4868 N N . ILE A 1 630 ? -13.540 -23.003 42.856 1.00 89.12 630 ILE A N 1
ATOM 4869 C CA . ILE A 1 630 ? -14.440 -22.619 41.765 1.00 89.12 630 ILE A CA 1
ATOM 4870 C C . ILE A 1 630 ? -15.717 -23.463 41.812 1.00 89.12 630 ILE A C 1
ATOM 4872 O O . ILE A 1 630 ? -16.819 -22.933 41.669 1.00 89.12 630 ILE A O 1
ATOM 4876 N N . THR A 1 631 ? -15.588 -24.777 42.025 1.00 87.44 631 THR A N 1
ATOM 4877 C CA . THR A 1 631 ? -16.752 -25.666 42.109 1.00 87.44 631 THR A CA 1
ATOM 4878 C C . THR A 1 631 ? -17.608 -25.407 43.345 1.00 87.44 631 THR A C 1
ATOM 4880 O O . THR A 1 631 ? -18.830 -25.444 43.234 1.00 87.44 631 THR A O 1
ATOM 4883 N N . ASP A 1 632 ? -17.001 -25.105 44.496 1.00 91.94 632 ASP A N 1
ATOM 4884 C CA . ASP A 1 632 ? -17.729 -24.771 45.727 1.00 91.94 632 ASP A CA 1
ATOM 4885 C C . ASP A 1 632 ? -18.480 -23.439 45.575 1.00 91.94 632 ASP A C 1
ATOM 4887 O O . ASP A 1 632 ? -19.677 -23.360 45.855 1.00 91.94 632 ASP A O 1
ATOM 4891 N N . ALA A 1 633 ? -17.831 -22.413 45.012 1.00 91.88 633 ALA A N 1
ATOM 4892 C CA . ALA A 1 633 ? -18.485 -21.146 44.690 1.00 91.88 633 ALA A CA 1
ATOM 4893 C C . ALA A 1 633 ? -19.680 -21.342 43.739 1.00 91.88 633 ALA A C 1
ATOM 4895 O O . ALA A 1 633 ? -20.779 -20.856 44.015 1.00 91.88 633 ALA A O 1
ATOM 4896 N N . ALA A 1 634 ? -19.501 -22.111 42.660 1.00 91.81 634 ALA A N 1
ATOM 4897 C CA . ALA A 1 634 ? -20.573 -22.421 41.716 1.00 91.81 634 ALA A CA 1
ATOM 4898 C C . ALA A 1 634 ? -21.748 -23.158 42.386 1.00 91.81 634 ALA A C 1
ATOM 4900 O O . ALA A 1 634 ? -22.907 -22.830 42.132 1.00 91.81 634 ALA A O 1
ATOM 4901 N N . GLN A 1 635 ? -21.483 -24.126 43.268 1.00 92.56 635 GLN A N 1
ATOM 4902 C CA . GLN A 1 635 ? -22.537 -24.844 43.993 1.00 92.56 635 GLN A CA 1
ATOM 4903 C C . GLN A 1 635 ? -23.315 -23.929 44.942 1.00 92.56 635 GLN A C 1
ATOM 4905 O O . GLN A 1 635 ? -24.546 -23.967 44.943 1.00 92.56 635 GLN A O 1
ATOM 4910 N N . ARG A 1 636 ? -22.626 -23.077 45.708 1.00 93.19 636 ARG A N 1
ATOM 4911 C CA . ARG A 1 636 ? -23.272 -22.123 46.626 1.00 93.19 636 ARG A CA 1
ATOM 4912 C C . ARG A 1 636 ? -24.191 -21.157 45.885 1.00 93.19 636 ARG A C 1
ATOM 4914 O O . ARG A 1 636 ? -25.341 -20.982 46.284 1.00 93.19 636 ARG A O 1
ATOM 4921 N N . ILE A 1 637 ? -23.709 -20.592 44.778 1.00 93.12 637 ILE A N 1
ATOM 4922 C CA . ILE A 1 637 ? -24.482 -19.686 43.918 1.00 93.12 637 ILE A CA 1
ATOM 4923 C C . ILE A 1 637 ? -25.724 -20.398 43.374 1.00 93.12 637 ILE A C 1
ATOM 4925 O O . ILE A 1 637 ? -26.833 -19.872 43.458 1.00 93.12 637 ILE A O 1
ATOM 4929 N N . GLN A 1 638 ? -25.568 -21.618 42.852 1.00 93.75 638 GLN A N 1
ATOM 4930 C CA . GLN A 1 638 ? -26.690 -22.397 42.326 1.00 93.75 638 GLN A CA 1
ATOM 4931 C C . GLN A 1 638 ? -27.754 -22.652 43.404 1.00 93.75 638 GLN A C 1
ATOM 4933 O O . GLN A 1 638 ? -28.939 -22.425 43.154 1.00 93.75 638 GLN A O 1
ATOM 4938 N N . GLN A 1 639 ? -27.347 -23.069 44.606 1.00 92.12 639 GLN A N 1
ATOM 4939 C CA . GLN A 1 639 ? -28.271 -23.352 45.708 1.00 92.12 639 GLN A CA 1
ATOM 4940 C C . GLN A 1 639 ? -29.020 -22.092 46.150 1.00 92.12 639 GLN A C 1
ATOM 4942 O O . GLN A 1 639 ? -30.237 -22.122 46.360 1.00 92.12 639 GLN A O 1
ATOM 4947 N N . GLN A 1 640 ? -28.311 -20.967 46.240 1.00 92.75 640 GLN A N 1
ATOM 4948 C CA . GLN A 1 640 ? -28.904 -19.680 46.574 1.00 92.75 640 GLN A CA 1
ATOM 4949 C C . GLN A 1 640 ? -29.947 -19.261 45.529 1.00 92.75 640 GLN A C 1
ATOM 4951 O O . GLN A 1 640 ? -31.070 -18.920 45.891 1.00 92.75 640 GLN A O 1
ATOM 4956 N N . LEU A 1 641 ? -29.642 -19.377 44.236 1.00 90.94 641 LEU A N 1
ATOM 4957 C CA . LEU A 1 641 ? -30.586 -19.041 43.166 1.00 90.94 641 LEU A CA 1
ATOM 4958 C C . LEU A 1 641 ? -31.824 -19.949 43.153 1.00 90.94 641 LEU A C 1
ATOM 4960 O O . LEU A 1 641 ? -32.943 -19.461 42.984 1.00 90.94 641 LEU A O 1
ATOM 4964 N N . VAL A 1 642 ? -31.653 -21.256 43.373 1.00 90.06 642 VAL A N 1
ATOM 4965 C CA . VAL A 1 642 ? -32.781 -22.198 43.457 1.00 90.06 642 VAL A CA 1
ATOM 4966 C C . VAL A 1 642 ? -33.670 -21.891 44.661 1.00 90.06 642 VAL A C 1
ATOM 4968 O O . VAL A 1 642 ? -34.891 -21.864 44.518 1.00 90.06 642 VAL A O 1
ATOM 4971 N N . SER A 1 643 ? -33.082 -21.632 45.831 1.00 88.75 643 SER A N 1
ATOM 4972 C CA . SER A 1 643 ? -33.846 -21.315 47.046 1.00 88.75 643 SER A CA 1
ATOM 4973 C C . SER A 1 643 ? -34.643 -20.013 46.921 1.00 88.75 643 SER A C 1
ATOM 4975 O O . SER A 1 643 ? -35.830 -20.001 47.245 1.00 88.75 643 SER A O 1
ATOM 4977 N N . VAL A 1 644 ? -34.042 -18.951 46.373 1.00 86.50 644 VAL A N 1
ATOM 4978 C CA . VAL A 1 644 ? -34.733 -17.679 46.106 1.00 86.50 644 VAL A CA 1
ATOM 4979 C C . VAL A 1 644 ? -35.893 -17.890 45.133 1.00 86.50 644 VAL A C 1
ATOM 4981 O O . VAL A 1 644 ? -36.999 -17.408 45.368 1.00 86.50 644 VAL A O 1
ATOM 4984 N N . HIS A 1 645 ? -35.679 -18.671 44.071 1.00 87.25 645 HIS A N 1
ATOM 4985 C CA . HIS A 1 645 ? -36.739 -18.983 43.118 1.00 87.25 645 HIS A CA 1
ATOM 4986 C C . HIS A 1 645 ? -37.891 -19.772 43.760 1.00 87.25 645 HIS A C 1
ATOM 4988 O O . HIS A 1 645 ? -39.056 -19.463 43.520 1.00 87.25 645 HIS A O 1
ATOM 4994 N N . GLN A 1 646 ? -37.593 -20.757 44.612 1.00 86.44 646 GLN A N 1
ATOM 4995 C CA . GLN A 1 646 ? -38.616 -21.521 45.334 1.00 86.44 646 GLN A CA 1
ATOM 4996 C C . GLN A 1 646 ? -39.436 -20.638 46.280 1.00 86.44 646 GLN A C 1
ATOM 4998 O O . GLN A 1 646 ? -40.657 -20.783 46.334 1.00 86.44 646 GLN A O 1
ATOM 5003 N N . GLN A 1 647 ? -38.793 -19.703 46.984 1.00 84.19 647 GLN A N 1
ATOM 5004 C CA . GLN A 1 647 ? -39.484 -18.737 47.839 1.00 84.19 647 GLN A CA 1
ATOM 5005 C C . GLN A 1 647 ? -40.395 -17.804 47.031 1.00 84.19 647 GLN A C 1
ATOM 5007 O O . GLN A 1 647 ? -41.520 -17.545 47.455 1.00 84.19 647 GLN A O 1
ATOM 5012 N N . ASP A 1 648 ? -39.960 -17.345 45.852 1.00 81.81 648 ASP A N 1
ATOM 5013 C CA . ASP A 1 648 ? -40.787 -16.496 44.984 1.00 81.81 648 ASP A CA 1
ATOM 5014 C C . ASP A 1 648 ? -41.979 -17.264 44.386 1.00 81.81 648 ASP A C 1
ATOM 5016 O O . ASP A 1 648 ? -43.097 -16.759 44.319 1.00 81.81 648 ASP A O 1
ATOM 5020 N N . VAL A 1 649 ? -41.791 -18.534 44.017 1.00 81.19 649 VAL A N 1
ATOM 5021 C CA . VAL A 1 649 ? -42.895 -19.399 43.568 1.00 81.19 649 VAL A CA 1
ATOM 5022 C C . VAL A 1 649 ? -43.902 -19.634 44.699 1.00 81.19 649 VAL A C 1
ATOM 5024 O O . VAL A 1 649 ? -45.108 -19.526 44.479 1.00 81.19 649 VAL A O 1
ATOM 5027 N N . GLN A 1 650 ? -43.431 -19.906 45.920 1.00 80.50 650 GLN A N 1
ATOM 5028 C CA . GLN A 1 650 ? -44.296 -20.081 47.091 1.00 80.50 650 GLN A CA 1
ATOM 5029 C C . GLN A 1 650 ? -45.055 -18.798 47.449 1.00 80.50 650 GLN A C 1
ATOM 5031 O O . GLN A 1 650 ? -46.248 -18.857 47.743 1.00 80.50 650 GLN A O 1
ATOM 5036 N N . SER A 1 651 ? -44.400 -17.636 47.384 1.00 76.50 651 SER A N 1
ATOM 5037 C CA . SER A 1 651 ? -45.029 -16.346 47.681 1.00 76.50 651 SER A CA 1
ATOM 5038 C C . SER A 1 651 ? -46.088 -15.969 46.638 1.00 76.50 651 SER A C 1
ATOM 5040 O O . SER A 1 651 ? -47.144 -15.454 47.003 1.00 76.50 651 SER A O 1
ATOM 5042 N N . ARG A 1 652 ? -45.863 -16.288 45.355 1.00 75.00 652 ARG A N 1
ATOM 5043 C CA . ARG A 1 652 ? -46.853 -16.120 44.278 1.00 75.00 652 ARG A CA 1
ATOM 5044 C C . ARG A 1 652 ? -48.048 -17.057 44.441 1.00 75.00 652 ARG A C 1
ATOM 5046 O O . ARG A 1 652 ? -49.176 -16.604 44.279 1.00 75.00 652 ARG A O 1
ATOM 5053 N N . MET A 1 653 ? -47.820 -18.317 44.824 1.00 69.31 653 MET A N 1
ATOM 5054 C CA . MET A 1 653 ? -48.900 -19.278 45.102 1.00 69.31 653 MET A CA 1
ATOM 5055 C C . MET A 1 653 ? -49.698 -18.958 46.378 1.00 69.31 653 MET A C 1
ATOM 5057 O O . MET A 1 653 ? -50.834 -19.400 46.520 1.00 69.31 653 MET A O 1
ATOM 5061 N N . ALA A 1 654 ? -49.137 -18.171 47.299 1.00 68.38 654 ALA A N 1
ATOM 5062 C CA . ALA A 1 654 ? -49.827 -17.702 48.500 1.00 68.38 654 ALA A CA 1
ATOM 5063 C C . ALA A 1 654 ? -50.664 -16.423 48.281 1.00 68.38 654 ALA A C 1
ATOM 5065 O O . ALA A 1 654 ? -51.356 -15.991 49.205 1.00 68.38 654 ALA A O 1
ATOM 5066 N N . ARG A 1 655 ? -50.621 -15.796 47.091 1.00 71.06 655 ARG A N 1
ATOM 5067 C CA . ARG A 1 655 ? -51.445 -14.614 46.791 1.00 71.06 655 ARG A CA 1
ATOM 5068 C C . ARG A 1 655 ? -52.922 -15.015 46.625 1.00 71.06 655 ARG A C 1
ATOM 5070 O O . ARG A 1 655 ? -53.192 -15.997 45.934 1.00 71.06 655 ARG A O 1
ATOM 5077 N N . PRO A 1 656 ? -53.882 -14.241 47.175 1.00 60.75 656 PRO A N 1
ATOM 5078 C CA . PRO A 1 656 ? -55.315 -14.569 47.125 1.00 60.75 656 PRO A CA 1
ATOM 5079 C C . PRO A 1 656 ? -55.865 -14.774 45.707 1.00 60.75 656 PRO A C 1
ATOM 5081 O O . PRO A 1 656 ? -56.824 -15.506 45.509 1.00 60.75 656 PRO A O 1
ATOM 5084 N N . GLU A 1 657 ? -55.236 -14.145 44.715 1.00 58.09 657 GLU A N 1
ATOM 5085 C CA . GLU A 1 657 ? -55.632 -14.165 43.303 1.00 58.09 657 GLU A CA 1
ATOM 5086 C C . GLU A 1 657 ? -55.430 -15.532 42.616 1.00 58.09 657 GLU A C 1
ATOM 5088 O O . GLU A 1 657 ? -55.987 -15.756 41.545 1.00 58.09 657 GLU A O 1
ATOM 5093 N N . TYR A 1 658 ? -54.670 -16.450 43.228 1.00 53.31 658 TYR A N 1
ATOM 5094 C CA . TYR A 1 658 ? -54.374 -17.791 42.698 1.00 53.31 658 TYR A CA 1
ATOM 5095 C C . TYR A 1 658 ? -54.934 -18.937 43.563 1.00 53.31 658 TYR A C 1
ATOM 5097 O O . TYR A 1 658 ? -54.660 -20.103 43.286 1.00 53.31 658 TYR A O 1
ATOM 5105 N N . GLN A 1 659 ? -55.725 -18.627 44.597 1.00 51.91 659 GLN A N 1
ATOM 5106 C CA . GLN A 1 659 ? -56.469 -19.616 45.386 1.00 51.91 659 GLN A CA 1
ATOM 5107 C C . GLN A 1 659 ? -57.902 -19.740 44.844 1.00 51.91 659 GLN A C 1
ATOM 5109 O O . GLN A 1 659 ? -58.836 -19.184 45.420 1.00 51.91 659 GLN A O 1
ATOM 5114 N N . LEU A 1 660 ? -58.074 -20.441 43.719 1.00 44.38 660 LEU A N 1
ATOM 5115 C CA . LEU A 1 660 ? -59.380 -20.864 43.193 1.00 44.38 660 LEU A CA 1
ATOM 5116 C C . LEU A 1 660 ? -59.367 -22.350 42.845 1.00 44.38 660 LEU A C 1
ATOM 5118 O O . LEU A 1 660 ? -58.428 -22.773 42.133 1.00 44.38 660 LEU A O 1
#

Radius of gyration: 38.06 Å; chains: 1; bounding box: 112×107×88 Å